Protein AF-A0A9E6JRE9-F1 (afdb_monomer)

Nearest PDB structures (foldseek):
  3kd4-assembly1_A  TM=6.027E-01  e=1.881E-15  Parabacteroides distasonis ATCC 8503
  8t7p-assembly1_A  TM=5.066E-01  e=2.408E-03  Plasmodium falciparum
  3t8v-assembly1_A  TM=5.141E-01  e=5.663E-03  Plasmodium falciparum FcB1/Columbia
  6oiu-assembly1_A  TM=4.158E-01  e=9.459E-03  Toxoplasma gondii ME49
  6oiu-assembly4_D  TM=2.793E-01  e=1.580E-02  Toxoplasma gondii ME49

Secondary structure (DSSP, 8-state):
----GGG---SEEEEEEEEEE-SSEEEEEEEEEE-SGGGGGGG-EEEE-TTEEEEEEEEE-TTS-EEEPPTTTTEEEEEEEETTEEEEEEEE--TT--TTEEEEEEEEEE---SSS---SSGGGTEEEEE---SSEEEEEEEEE-TT--EEEEEE--TTPPPPEEEEETTEEEEEEEEEPP-PPPTT--GGGG---EEEEEE--HHHHTTTTT-HHHHHHHIIIIIIHHHHHSS-B--HHHHHHHHHHHTT--SSHHHHHHHHHHHHHHHSEESSS--HHHHTT--GGGS-GGGGGGTTBHHHHHHHTEE-HHHHHHHHHHHHHHTT--PEEEEE--TTT----TTS--TTS--EEEEEEEETTTEEEEE-TT-TTPPTT---GGG-

Radius of gyration: 24.97 Å; Cα contacts (8 Å, |Δi|>4): 738; chains: 1; bounding box: 60×45×68 Å

Foldseek 3Di:
DDDDPVPPFPFKEWAEWEWEDDPWKIKIKTKMWGAAPNNLVVPKFFADAPQKAPKWKWKQDPVRDIDTDDPPPQKDWDWDADLNDTGIGIIGRHPPDDHGMMIMIIIIRTCDDDDDDAEDDFPNFKDKDFDAEQGWYAKYKYKYDAPNQKDKDKQQFPPRDAFDWDDDPRMIMTIGGGHHRDDDDPPDQVQVSRTIMMMIGRDPPQLVVCQPDHLVVSVVCCVPPPVCCVQVNPQADDDLLVVVLCVLLPPADPFLLSRLQSSLVSLCVQAPALQDHDPVVVVVDPNVVCPPVCVVCLRYLVVRSVVSYDYQSSLVSSSCVSCVSNVFHWDKDFFAQSSRYDDDSNGSHSSNGNAIWTWTQGVPPGTWTDRSNDPPDDISDDDPRGD

Sequence (387 aa):
MKEDPAQGVKGAVVLERRMMFTGMAVQHRVRVRVLSESGRAAVAYLGLTPESCELEGRTVQRDGSVVLYDKVGDFTSKTLSEGGDSYVQKGLIPPGVTPDCVVEVRWAELVGGGEGRQLPTSLGYSAEWTLGAPYKVLEDVVEFGSGYKWSATVLPGRGGPLPEVRNSGRTRTFVFRDLPAREEVPFSLAPLADRPVVMAWYQPELLAGQAHGNLDNYWQLAARNYWERHYKGWIKTGRAFRALAEELTAGLPADPAEAASLLLRRLDRRIRNVSFPTLAERSSLDILAIRADDYDARHDLENIVRRGAATAEEMGFLFIALLEKAGIHPRLALVQDRTRGLLRLSVPNVFQMDDVLVGVPMPGRGILWLEPGLRYAAPGLVHPDYQ

Mean predicted aligned error: 9.07 Å

Solvent-accessible surface area (backbone atoms only — not comparable to full-atom values): 21611 Å² total; per-residue (Å²): 131,92,80,62,87,87,71,61,90,71,26,32,37,32,56,35,39,37,40,37,37,46,81,52,30,40,36,40,39,40,30,34,36,21,62,28,77,79,10,55,68,79,62,50,41,79,71,40,53,69,55,53,36,79,65,45,42,37,22,34,41,77,89,65,52,71,40,71,60,50,78,67,80,41,43,46,76,45,78,46,74,59,98,88,48,74,48,54,37,25,27,37,56,68,61,82,78,47,62,50,19,35,42,37,40,34,34,29,34,51,52,53,80,72,91,86,54,55,55,78,35,66,95,37,45,26,36,70,46,74,54,67,40,76,34,35,25,46,29,42,35,44,33,40,31,67,80,48,78,52,47,72,52,74,45,41,36,78,91,44,67,73,57,52,77,46,78,55,94,61,28,45,34,39,39,36,60,67,39,63,52,43,80,85,62,87,91,57,49,64,55,74,65,47,50,31,28,44,39,38,25,61,59,58,72,93,47,51,81,29,60,73,89,36,58,69,60,31,52,54,46,42,48,61,66,50,49,43,40,67,76,71,40,82,63,42,77,40,70,56,34,50,53,49,41,56,63,58,50,58,88,55,58,90,51,62,65,61,23,52,55,51,39,51,57,48,46,62,73,67,33,44,44,70,69,60,56,51,79,74,48,57,82,71,52,63,68,78,76,68,43,82,80,60,62,81,45,72,43,29,47,27,57,40,53,72,69,38,45,32,44,31,68,45,33,37,53,53,48,56,54,43,34,49,73,65,73,41,75,68,45,80,44,76,36,29,50,32,79,78,33,71,74,52,81,90,49,84,54,81,60,59,41,78,44,64,36,45,22,40,67,35,90,99,72,54,63,44,39,35,48,63,41,44,84,84,58,54,80,60,50,72,56,79,52,67,112

Structure (mmCIF, N/CA/C/O backbone):
data_AF-A0A9E6JRE9-F1
#
_entry.id   AF-A0A9E6JRE9-F1
#
loop_
_atom_site.group_PDB
_atom_site.id
_atom_site.type_symbol
_atom_site.label_atom_id
_atom_site.label_alt_id
_atom_site.label_comp_id
_atom_site.label_asym_id
_atom_site.label_entity_id
_atom_site.label_seq_id
_atom_site.pdbx_PDB_ins_code
_atom_site.Cartn_x
_atom_site.Cartn_y
_atom_site.Cartn_z
_atom_site.occupancy
_atom_site.B_iso_or_equiv
_atom_site.auth_seq_id
_atom_site.auth_comp_id
_atom_site.auth_asym_id
_atom_site.auth_atom_id
_atom_site.pdbx_PDB_model_num
ATOM 1 N N . MET A 1 1 ? -5.044 -14.862 -23.997 1.00 36.41 1 MET A N 1
ATOM 2 C CA . MET A 1 1 ? -5.020 -15.748 -25.201 1.00 36.41 1 MET A CA 1
ATOM 3 C C . MET A 1 1 ? -3.933 -16.803 -24.967 1.00 36.41 1 MET A C 1
ATOM 5 O O . MET A 1 1 ? -2.826 -16.400 -24.658 1.00 36.41 1 MET A O 1
ATOM 9 N N . LYS A 1 2 ? -4.208 -18.122 -24.975 1.00 29.05 2 LYS A N 1
ATOM 10 C CA . LYS A 1 2 ? -3.160 -19.129 -24.671 1.00 29.05 2 LYS A CA 1
ATOM 11 C C . LYS A 1 2 ? -2.122 -19.152 -25.799 1.00 29.05 2 LYS A C 1
ATOM 13 O O . LYS A 1 2 ? -2.476 -19.496 -26.923 1.00 29.05 2 LYS A O 1
ATOM 18 N N . GLU A 1 3 ? -0.879 -18.785 -25.502 1.00 39.50 3 GLU A N 1
ATOM 19 C CA . GLU A 1 3 ? 0.227 -18.929 -26.449 1.00 39.50 3 GLU A CA 1
ATOM 20 C C . GLU A 1 3 ? 0.534 -20.414 -26.683 1.00 39.50 3 GLU A C 1
ATOM 22 O O . GLU A 1 3 ? 0.655 -21.198 -25.740 1.00 39.50 3 GLU A O 1
ATOM 27 N N . ASP A 1 4 ? 0.629 -20.790 -27.957 1.00 40.16 4 ASP A N 1
ATOM 28 C CA . ASP A 1 4 ? 1.118 -22.090 -28.401 1.00 40.16 4 ASP A CA 1
ATOM 29 C C . ASP A 1 4 ? 2.651 -22.128 -28.232 1.00 40.16 4 ASP A C 1
ATOM 31 O O . ASP A 1 4 ? 3.353 -21.363 -28.905 1.00 40.16 4 ASP A O 1
ATOM 35 N N . PRO A 1 5 ? 3.201 -22.997 -27.362 1.00 43.09 5 PRO A N 1
ATOM 36 C CA . PRO A 1 5 ? 4.640 -23.085 -27.120 1.00 43.09 5 PRO A CA 1
ATOM 37 C C . PRO A 1 5 ? 5.456 -23.484 -28.363 1.00 43.09 5 PRO A C 1
ATOM 39 O O . PRO A 1 5 ? 6.677 -23.327 -28.353 1.00 43.09 5 PRO A O 1
ATOM 42 N N . ALA A 1 6 ? 4.820 -23.950 -29.446 1.00 41.19 6 ALA A N 1
ATOM 43 C CA . ALA A 1 6 ? 5.487 -24.264 -30.709 1.00 41.19 6 ALA A CA 1
ATOM 44 C C . ALA A 1 6 ? 5.810 -23.032 -31.584 1.00 41.19 6 ALA A C 1
ATOM 46 O O . ALA A 1 6 ? 6.571 -23.158 -32.542 1.00 41.19 6 ALA A O 1
ATOM 47 N N . GLN A 1 7 ? 5.265 -21.842 -31.290 1.00 45.94 7 GLN A N 1
ATOM 48 C CA . GLN A 1 7 ? 5.347 -20.683 -32.199 1.00 45.94 7 GLN A CA 1
ATOM 49 C C . GLN A 1 7 ? 6.481 -19.678 -31.919 1.00 45.94 7 GLN A C 1
ATOM 51 O O . GLN A 1 7 ? 6.606 -18.697 -32.655 1.00 45.94 7 GLN A O 1
ATOM 56 N N . GLY A 1 8 ? 7.340 -19.919 -30.923 1.00 53.19 8 GLY A N 1
ATOM 57 C CA . GLY A 1 8 ? 8.388 -18.967 -30.527 1.00 53.19 8 GLY A CA 1
ATOM 58 C C . GLY A 1 8 ? 7.823 -17.688 -29.888 1.00 53.19 8 GLY A C 1
ATOM 59 O O . GLY A 1 8 ? 6.621 -17.436 -29.922 1.00 53.19 8 GLY A O 1
ATOM 60 N N . VAL A 1 9 ? 8.682 -16.879 -29.256 1.00 59.56 9 VAL A N 1
ATOM 61 C CA . VAL A 1 9 ? 8.242 -15.651 -28.568 1.00 59.56 9 VAL A CA 1
ATOM 62 C C . VAL A 1 9 ? 7.702 -14.652 -29.595 1.00 59.56 9 VAL A C 1
ATOM 64 O O . VAL A 1 9 ? 8.454 -14.156 -30.435 1.00 59.56 9 VAL A O 1
ATOM 67 N N . LYS A 1 10 ? 6.401 -14.354 -29.541 1.00 66.19 10 LYS A N 1
ATOM 68 C CA . LYS A 1 10 ? 5.758 -13.352 -30.400 1.00 66.19 10 LYS A CA 1
ATOM 69 C C . LYS A 1 10 ? 5.830 -11.974 -29.742 1.00 66.19 10 LYS A C 1
ATOM 71 O O . LYS A 1 10 ? 5.732 -11.841 -28.529 1.00 66.19 10 LYS A O 1
ATOM 76 N N . GLY A 1 11 ? 6.011 -10.925 -30.542 1.00 88.94 11 GLY A N 1
ATOM 77 C CA . GLY A 1 11 ? 6.078 -9.555 -30.033 1.00 88.94 11 GLY A CA 1
ATOM 78 C C . GLY A 1 11 ? 7.497 -9.131 -29.662 1.00 88.94 11 GLY A C 1
ATOM 79 O O . GLY A 1 11 ? 8.227 -8.647 -30.529 1.00 88.94 11 GLY A O 1
ATOM 80 N N . ALA A 1 12 ? 7.874 -9.277 -28.391 1.00 94.12 12 ALA A N 1
ATOM 81 C CA . ALA A 1 12 ? 9.124 -8.764 -27.829 1.00 94.12 12 ALA A CA 1
ATOM 82 C C . ALA A 1 12 ? 9.672 -9.651 -26.696 1.00 94.12 12 ALA A C 1
ATOM 84 O O . ALA A 1 12 ? 8.959 -10.480 -26.132 1.00 94.12 12 ALA A O 1
ATOM 85 N N . VAL A 1 13 ? 10.942 -9.449 -26.345 1.00 95.06 13 VAL A N 1
ATOM 86 C CA . VAL A 1 13 ? 11.605 -10.062 -25.182 1.00 95.06 13 VAL A CA 1
ATOM 87 C C . VAL A 1 13 ? 12.290 -8.965 -24.379 1.00 95.06 13 VAL A C 1
ATOM 89 O O . VAL A 1 13 ? 13.087 -8.203 -24.929 1.00 95.06 13 VAL A O 1
ATOM 92 N N . VAL A 1 14 ? 12.036 -8.906 -23.074 1.00 94.69 14 VAL A N 1
ATOM 93 C CA . VAL A 1 14 ? 12.807 -8.053 -22.165 1.00 94.69 14 VAL A CA 1
ATOM 94 C C . VAL A 1 14 ? 14.127 -8.765 -21.882 1.00 94.69 14 VAL A C 1
ATOM 96 O O . VAL A 1 14 ? 14.162 -9.821 -21.254 1.00 94.69 14 VAL A O 1
ATOM 99 N N . LEU A 1 15 ? 15.221 -8.216 -22.400 1.00 96.50 15 LEU A N 1
ATOM 100 C CA . LEU A 1 15 ? 16.562 -8.771 -22.222 1.00 96.50 15 LEU A CA 1
ATOM 101 C C . LEU A 1 15 ? 17.069 -8.522 -20.801 1.00 96.50 15 LEU A C 1
ATOM 103 O O . LEU A 1 15 ? 17.653 -9.409 -20.191 1.00 96.50 15 LEU A O 1
ATOM 107 N N . GLU A 1 16 ? 16.843 -7.312 -20.295 1.00 96.12 16 GLU A N 1
ATOM 108 C CA . GLU A 1 16 ? 17.234 -6.887 -18.954 1.00 96.12 16 GLU A CA 1
ATOM 109 C C . GLU A 1 16 ? 16.224 -5.851 -18.461 1.00 96.12 16 GLU A C 1
ATOM 111 O O . GLU A 1 16 ? 15.921 -4.885 -19.167 1.00 96.12 16 GLU A O 1
ATOM 116 N N . ARG A 1 17 ? 15.742 -6.019 -17.236 1.00 93.69 17 ARG A N 1
ATOM 117 C CA . ARG A 1 17 ? 15.154 -4.944 -16.440 1.00 93.69 17 ARG A CA 1
ATOM 118 C C . ARG A 1 17 ? 15.957 -4.840 -15.155 1.00 93.69 17 ARG A C 1
ATOM 120 O O . ARG A 1 17 ? 16.160 -5.836 -14.478 1.00 93.69 17 ARG A O 1
ATOM 127 N N . ARG A 1 18 ? 16.440 -3.647 -14.827 1.00 93.69 18 ARG A N 1
ATOM 128 C CA . ARG A 1 18 ? 17.239 -3.392 -13.630 1.00 93.69 18 ARG A CA 1
ATOM 129 C C . ARG A 1 18 ? 16.682 -2.204 -12.872 1.00 93.69 18 ARG A C 1
ATOM 131 O O . ARG A 1 18 ? 16.458 -1.151 -13.464 1.00 93.69 18 ARG A O 1
ATOM 138 N N . MET A 1 19 ? 16.504 -2.386 -11.572 1.00 91.19 19 MET A N 1
ATOM 139 C CA . MET A 1 19 ? 16.123 -1.350 -10.619 1.00 91.19 19 MET A CA 1
ATOM 140 C C . MET A 1 19 ? 17.179 -1.283 -9.522 1.00 91.19 19 MET A C 1
ATOM 142 O O . MET A 1 19 ? 17.472 -2.294 -8.886 1.00 91.19 19 MET A O 1
ATOM 146 N N . MET A 1 20 ? 17.751 -0.104 -9.301 1.00 88.94 20 MET A N 1
ATOM 147 C CA . MET A 1 20 ? 18.725 0.141 -8.244 1.00 88.94 20 MET A CA 1
ATOM 148 C C . MET A 1 20 ? 18.191 1.196 -7.279 1.00 88.94 20 MET A C 1
ATOM 150 O O . MET A 1 20 ? 18.085 2.376 -7.608 1.00 88.94 20 MET A O 1
ATOM 154 N N . PHE A 1 21 ? 17.887 0.756 -6.066 1.00 84.75 21 PHE A N 1
ATOM 155 C CA . PHE A 1 21 ? 17.460 1.587 -4.955 1.00 84.75 21 PHE A CA 1
ATOM 156 C C . PHE A 1 21 ? 18.676 2.235 -4.309 1.00 84.75 21 PHE A C 1
ATOM 158 O O . PHE A 1 21 ? 19.562 1.562 -3.771 1.00 84.75 21 PHE A O 1
ATOM 165 N N . THR A 1 22 ? 18.709 3.559 -4.350 1.00 79.44 22 THR A N 1
ATOM 166 C CA . THR A 1 22 ? 19.693 4.380 -3.646 1.00 79.44 22 THR A CA 1
ATOM 167 C C . THR A 1 22 ? 19.008 5.148 -2.517 1.00 79.44 22 THR A C 1
ATOM 169 O O . THR A 1 22 ? 17.791 5.097 -2.359 1.00 79.44 22 THR A O 1
ATOM 172 N N . GLY A 1 23 ? 19.778 5.884 -1.715 1.00 72.06 23 GLY A N 1
ATOM 173 C CA . GLY A 1 23 ? 19.201 6.727 -0.664 1.00 72.06 23 GLY A CA 1
ATOM 174 C C . GLY A 1 23 ? 18.347 7.896 -1.175 1.00 72.06 23 GLY A C 1
ATOM 175 O O . GLY A 1 23 ? 17.606 8.460 -0.381 1.00 72.06 23 GLY A O 1
ATOM 176 N N . MET A 1 24 ? 18.451 8.275 -2.456 1.00 75.69 24 MET A N 1
ATOM 177 C CA . MET A 1 24 ? 17.801 9.481 -3.002 1.00 75.69 24 MET A CA 1
ATOM 178 C C . MET A 1 24 ? 16.990 9.233 -4.278 1.00 75.69 24 MET A C 1
ATOM 180 O O . MET A 1 24 ? 16.244 10.104 -4.710 1.00 75.69 24 MET A O 1
ATOM 184 N N . ALA A 1 25 ? 17.162 8.080 -4.918 1.00 81.25 25 ALA A N 1
ATOM 185 C CA . ALA A 1 25 ? 16.541 7.775 -6.198 1.00 81.25 25 ALA A CA 1
ATOM 186 C C . ALA A 1 25 ? 16.419 6.268 -6.422 1.00 81.25 25 ALA A C 1
ATOM 188 O O . ALA A 1 25 ? 17.226 5.485 -5.904 1.00 81.25 25 ALA A O 1
ATOM 189 N N . VAL A 1 26 ? 15.466 5.881 -7.259 1.00 84.62 26 VAL A N 1
ATOM 190 C CA . VAL A 1 26 ? 15.420 4.566 -7.895 1.00 84.62 26 VAL A CA 1
ATOM 191 C C . VAL A 1 26 ? 15.927 4.731 -9.320 1.00 84.62 26 VAL A C 1
ATOM 193 O O . VAL A 1 26 ? 15.368 5.491 -10.102 1.00 84.62 26 VAL A O 1
ATOM 196 N N . GLN A 1 27 ? 17.027 4.066 -9.657 1.00 90.38 27 GLN A N 1
ATOM 197 C CA . GLN A 1 27 ? 17.572 4.084 -11.011 1.00 90.38 27 GLN A CA 1
ATOM 198 C C . GLN A 1 27 ? 17.037 2.893 -11.792 1.00 90.38 27 GLN A C 1
ATOM 200 O O . GLN A 1 27 ? 17.146 1.749 -11.348 1.00 90.38 27 GLN A O 1
ATOM 205 N N . HIS A 1 28 ? 16.504 3.160 -12.973 1.00 91.81 28 HIS A N 1
ATOM 206 C CA . HIS A 1 28 ? 15.918 2.170 -13.857 1.00 91.81 28 HIS A CA 1
ATOM 207 C C . HIS A 1 28 ? 16.763 2.022 -15.117 1.00 91.81 28 HIS A C 1
ATOM 209 O O . HIS A 1 28 ? 17.219 3.002 -15.712 1.00 91.81 28 HIS A O 1
ATOM 215 N N . ARG A 1 29 ? 16.938 0.779 -15.561 1.00 95.56 29 ARG A N 1
ATOM 216 C CA . ARG A 1 29 ? 17.477 0.442 -16.879 1.00 95.56 29 ARG A CA 1
ATOM 217 C C . ARG A 1 29 ? 16.654 -0.684 -17.475 1.00 95.56 29 ARG A C 1
ATOM 219 O O . ARG A 1 29 ? 16.465 -1.716 -16.835 1.00 95.56 29 ARG A O 1
ATOM 226 N N . VAL A 1 30 ? 16.201 -0.510 -18.709 1.00 95.44 30 VAL A N 1
ATOM 227 C CA . VAL A 1 30 ? 15.439 -1.528 -19.431 1.00 95.44 30 VAL A CA 1
ATOM 228 C C . VAL A 1 30 ? 16.037 -1.733 -20.815 1.00 95.44 30 VAL A C 1
ATOM 230 O O . VAL A 1 30 ? 16.390 -0.775 -21.503 1.00 95.44 30 VAL A O 1
ATOM 233 N N . ARG A 1 31 ? 16.168 -2.997 -21.216 1.00 97.56 31 ARG A N 1
ATOM 234 C CA . ARG A 1 31 ? 16.620 -3.423 -22.540 1.00 97.56 31 ARG A CA 1
ATOM 235 C C . ARG A 1 31 ? 15.604 -4.397 -23.109 1.00 97.56 31 ARG A C 1
ATOM 237 O O . ARG A 1 31 ? 15.364 -5.450 -22.519 1.00 97.56 31 ARG A O 1
ATOM 244 N N . VAL A 1 32 ? 15.028 -4.076 -24.258 1.00 97.12 32 VAL A N 1
ATOM 245 C CA . VAL A 1 32 ? 13.979 -4.880 -24.897 1.00 97.12 32 VAL A CA 1
ATOM 246 C C . VAL A 1 32 ? 14.363 -5.157 -26.338 1.00 97.12 32 VAL A C 1
ATOM 248 O O . VAL A 1 32 ? 14.691 -4.235 -27.081 1.00 97.12 32 VAL A O 1
ATOM 251 N N . ARG A 1 33 ? 14.294 -6.421 -26.754 1.00 97.19 33 ARG A N 1
ATOM 252 C CA . ARG A 1 33 ? 14.355 -6.795 -28.166 1.00 97.19 33 ARG A CA 1
ATOM 253 C C . ARG A 1 33 ? 12.943 -6.839 -28.728 1.00 97.19 33 ARG A C 1
ATOM 255 O O . ARG A 1 33 ? 12.130 -7.653 -28.289 1.00 97.19 33 ARG A O 1
ATOM 262 N N . VAL A 1 34 ? 12.666 -5.992 -29.708 1.00 96.62 34 VAL A N 1
ATOM 263 C CA . VAL A 1 34 ? 11.405 -5.994 -30.452 1.00 96.62 34 VAL A CA 1
ATOM 264 C C . VAL A 1 34 ? 11.560 -6.990 -31.591 1.00 96.62 34 VAL A C 1
ATOM 266 O O . VAL A 1 34 ? 12.427 -6.820 -32.433 1.00 96.62 34 VAL A O 1
ATOM 269 N N . LEU A 1 35 ? 10.766 -8.058 -31.620 1.00 94.88 35 LEU A N 1
ATOM 270 C CA . LEU A 1 35 ? 10.889 -9.127 -32.624 1.00 94.88 35 LEU A CA 1
ATOM 271 C C . LEU A 1 35 ? 9.951 -8.918 -33.818 1.00 94.88 35 LEU A C 1
ATOM 273 O O . LEU A 1 35 ? 10.156 -9.487 -34.885 1.00 94.88 35 LEU A O 1
ATOM 277 N N . SER A 1 36 ? 8.894 -8.127 -33.636 1.00 93.38 36 SER A N 1
ATOM 278 C CA . SER A 1 36 ? 7.830 -7.940 -34.623 1.00 93.38 36 SER A CA 1
ATOM 279 C C . SER A 1 36 ? 7.074 -6.636 -34.384 1.00 93.38 36 SER A C 1
ATOM 281 O O . SER A 1 36 ? 7.247 -5.991 -33.351 1.00 93.38 36 SER A O 1
ATOM 283 N N . GLU A 1 37 ? 6.190 -6.280 -35.315 1.00 90.44 37 GLU A N 1
ATOM 284 C CA . GLU A 1 37 ? 5.370 -5.069 -35.226 1.00 90.44 37 GLU A CA 1
ATOM 285 C C . GLU A 1 37 ? 4.474 -5.046 -33.976 1.00 90.44 37 GLU A C 1
ATOM 287 O O . GLU A 1 37 ? 4.370 -4.022 -33.305 1.00 90.44 37 GLU A O 1
ATOM 292 N N . SER A 1 38 ? 3.904 -6.190 -33.581 1.00 88.56 38 SER A N 1
ATOM 293 C CA . SER A 1 38 ? 3.117 -6.289 -32.343 1.00 88.56 38 SER A CA 1
ATOM 294 C C . SER A 1 38 ? 3.957 -6.070 -31.080 1.00 88.56 38 SER A C 1
ATOM 296 O O . SER A 1 38 ? 3.418 -5.713 -30.037 1.00 88.56 38 SER A O 1
ATOM 298 N N . GLY A 1 39 ? 5.280 -6.231 -31.168 1.00 89.94 39 GLY A N 1
ATOM 299 C CA . GLY A 1 39 ? 6.214 -5.988 -30.072 1.00 89.94 39 GLY A CA 1
ATOM 300 C C . GLY A 1 39 ? 6.529 -4.518 -29.823 1.00 89.94 39 GLY A C 1
ATOM 301 O O . GLY A 1 39 ? 7.116 -4.209 -28.790 1.00 89.94 39 GLY A O 1
ATOM 302 N N . ARG A 1 40 ? 6.146 -3.597 -30.719 1.00 91.50 40 ARG A N 1
ATOM 303 C CA . ARG A 1 40 ? 6.421 -2.160 -30.535 1.00 91.50 40 ARG A CA 1
ATOM 304 C C . ARG A 1 40 ? 5.784 -1.594 -29.269 1.00 91.50 40 ARG A C 1
ATOM 306 O O . ARG A 1 40 ? 6.353 -0.712 -28.636 1.00 91.50 40 ARG A O 1
ATOM 313 N N . ALA A 1 41 ? 4.640 -2.136 -28.857 1.00 89.06 41 ALA A N 1
ATOM 314 C CA . ALA A 1 41 ? 3.982 -1.732 -27.619 1.00 89.06 41 ALA A CA 1
ATOM 315 C C . ALA A 1 41 ? 4.820 -2.046 -26.363 1.00 89.06 41 ALA A C 1
ATOM 317 O O . ALA A 1 41 ? 4.641 -1.395 -25.341 1.00 89.06 41 ALA A O 1
ATOM 318 N N . ALA A 1 42 ? 5.759 -3.000 -26.430 1.00 89.69 42 ALA A N 1
ATOM 319 C CA . ALA A 1 42 ? 6.613 -3.382 -25.302 1.00 89.69 42 ALA A CA 1
ATOM 320 C C . ALA A 1 42 ? 7.598 -2.290 -24.862 1.00 89.69 42 ALA A C 1
ATOM 322 O O . ALA A 1 42 ? 8.165 -2.384 -23.776 1.00 89.69 42 ALA A O 1
ATOM 323 N N . VAL A 1 43 ? 7.845 -1.302 -25.725 1.00 91.38 43 VAL A N 1
ATOM 324 C CA . VAL A 1 43 ? 8.865 -0.265 -25.527 1.00 91.38 43 VAL A CA 1
ATOM 325 C C . VAL A 1 43 ? 8.271 1.136 -25.397 1.00 91.38 43 VAL A C 1
ATOM 327 O O . VAL A 1 43 ? 9.014 2.094 -25.226 1.00 91.38 43 VAL A O 1
ATOM 330 N N . ALA A 1 44 ? 6.945 1.269 -25.460 1.00 89.31 44 ALA A N 1
ATOM 331 C CA . ALA A 1 44 ? 6.263 2.527 -25.191 1.00 89.31 44 ALA A CA 1
ATOM 332 C C . ALA A 1 44 ? 6.053 2.693 -23.678 1.00 89.31 44 ALA A C 1
ATOM 334 O O . ALA A 1 44 ? 5.402 1.866 -23.040 1.00 89.31 44 ALA A O 1
ATOM 335 N N . TYR A 1 45 ? 6.567 3.779 -23.107 1.00 86.06 45 TYR A N 1
ATOM 336 C CA . TYR A 1 45 ? 6.431 4.093 -21.685 1.00 86.06 45 TYR A CA 1
ATOM 337 C C . TYR A 1 45 ? 5.501 5.289 -21.539 1.00 86.06 45 TYR A C 1
ATOM 339 O O . TYR A 1 45 ? 5.937 6.421 -21.674 1.00 86.06 45 TYR A O 1
ATOM 347 N N . LEU A 1 46 ? 4.212 5.064 -21.291 1.00 77.81 46 LEU A N 1
ATOM 348 C CA . LEU A 1 46 ? 3.208 6.142 -21.259 1.00 77.81 46 LEU A CA 1
ATOM 349 C C . LEU A 1 46 ? 2.867 6.641 -19.844 1.00 77.81 46 LEU A C 1
ATOM 351 O O . LEU A 1 46 ? 1.914 7.391 -19.681 1.00 77.81 46 LEU A O 1
ATOM 355 N N . GL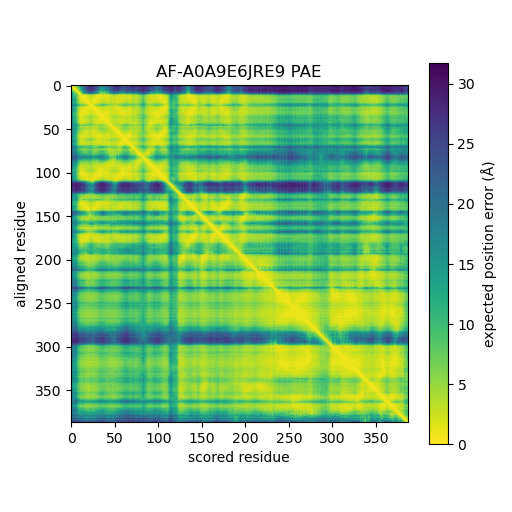Y A 1 47 ? 3.623 6.227 -18.825 1.00 74.75 47 GLY A N 1
ATOM 356 C CA . GLY A 1 47 ? 3.305 6.492 -17.418 1.00 74.75 47 GLY A CA 1
ATOM 357 C C . GLY A 1 47 ? 4.525 6.733 -16.539 1.00 74.75 47 GLY A C 1
ATOM 358 O O . GLY A 1 47 ? 4.555 6.257 -15.410 1.00 74.75 47 GLY A O 1
ATOM 359 N N . LEU A 1 48 ? 5.535 7.435 -17.054 1.00 81.81 48 LEU A N 1
ATOM 360 C CA . LEU A 1 48 ? 6.661 7.872 -16.232 1.00 81.81 48 LEU A CA 1
ATOM 361 C C . LEU A 1 48 ? 6.181 8.916 -15.215 1.00 81.81 48 LEU A C 1
ATOM 363 O O . LEU A 1 48 ? 5.351 9.782 -15.525 1.00 81.81 48 LEU A O 1
ATOM 367 N N . THR A 1 49 ? 6.714 8.828 -14.001 1.00 75.81 49 THR A N 1
ATOM 368 C CA . THR A 1 49 ? 6.362 9.725 -12.898 1.00 75.81 49 THR A CA 1
ATOM 369 C C . THR A 1 49 ? 6.824 11.162 -13.182 1.00 75.81 49 THR A C 1
ATOM 371 O O . THR A 1 49 ? 7.809 11.363 -13.905 1.00 75.81 49 THR A O 1
ATOM 374 N N . PRO A 1 50 ? 6.170 12.192 -12.614 1.00 75.00 50 PRO A N 1
ATOM 375 C CA . PRO A 1 50 ? 6.665 13.569 -12.685 1.00 75.00 50 PRO A CA 1
ATOM 376 C C . PRO A 1 50 ? 8.129 13.702 -12.228 1.00 75.00 50 PRO A C 1
ATOM 378 O O . PRO A 1 50 ? 8.893 14.488 -12.799 1.00 75.00 50 PRO A O 1
ATOM 381 N N . GLU A 1 51 ? 8.536 12.889 -11.252 1.00 78.81 51 GLU A N 1
ATOM 382 C CA . GLU A 1 51 ? 9.868 12.834 -10.643 1.00 78.81 51 GLU A CA 1
ATOM 383 C C . GLU A 1 51 ? 10.912 12.114 -11.513 1.00 78.81 51 GLU A C 1
ATOM 385 O O . GLU A 1 51 ? 12.100 12.140 -11.189 1.00 78.81 51 GLU A O 1
ATOM 390 N N . SER A 1 52 ? 10.496 11.507 -12.631 1.00 83.94 52 SER A N 1
ATOM 391 C CA . SER A 1 52 ? 11.404 10.865 -13.582 1.00 83.94 52 SER A CA 1
ATOM 392 C C . SER A 1 52 ? 12.362 11.889 -14.204 1.00 83.94 52 SER A C 1
ATOM 394 O O . SER A 1 52 ? 11.944 12.856 -14.853 1.00 83.94 52 SER A O 1
ATOM 396 N N . CYS A 1 53 ? 13.659 11.672 -14.024 1.00 86.44 53 CYS A N 1
ATOM 397 C CA . CYS A 1 53 ? 14.762 12.489 -14.511 1.00 86.44 53 CYS A CA 1
ATOM 398 C C . CYS A 1 53 ? 15.862 11.603 -15.125 1.00 86.44 53 CYS A C 1
ATOM 400 O O . CYS A 1 53 ? 15.695 10.391 -15.256 1.00 86.44 53 CYS A O 1
ATOM 402 N N . GLU A 1 54 ? 16.962 12.219 -15.574 1.00 89.19 54 GLU A N 1
ATOM 403 C CA . GLU A 1 54 ? 18.093 11.511 -16.209 1.00 89.19 54 GLU A CA 1
ATOM 404 C C . GLU A 1 54 ? 17.665 10.580 -17.363 1.00 89.19 54 GLU A C 1
ATOM 406 O O . GLU A 1 54 ? 18.255 9.528 -17.601 1.00 89.19 54 GLU A O 1
ATOM 411 N N . LEU A 1 55 ? 16.611 10.988 -18.074 1.00 89.69 55 LEU A N 1
ATOM 412 C CA . LEU A 1 55 ? 16.002 10.242 -19.165 1.00 89.69 55 LEU A CA 1
ATOM 413 C C . LEU A 1 55 ? 16.966 10.145 -20.344 1.00 89.69 55 LEU A C 1
ATOM 415 O O . LEU A 1 55 ? 17.366 11.155 -20.933 1.00 89.69 55 LEU A O 1
ATOM 419 N N . GLU A 1 56 ? 17.332 8.918 -20.690 1.00 93.69 56 GLU A N 1
ATOM 420 C CA . GLU A 1 56 ? 18.202 8.622 -21.817 1.00 93.69 56 GLU A CA 1
ATOM 421 C C . GLU A 1 56 ? 17.818 7.302 -22.463 1.00 93.69 56 GLU A C 1
ATOM 423 O O . GLU A 1 56 ? 17.387 6.357 -21.801 1.00 93.69 56 GLU A O 1
ATOM 428 N N . GLY A 1 57 ? 18.037 7.202 -23.766 1.00 95.25 57 GLY A N 1
ATOM 429 C CA . GLY A 1 57 ? 17.864 5.937 -24.443 1.00 95.25 57 GLY A CA 1
ATOM 430 C C . GLY A 1 57 ? 18.340 5.955 -25.878 1.00 95.25 57 GLY A C 1
ATOM 431 O O . GLY A 1 57 ? 18.813 6.968 -26.405 1.00 95.25 57 GLY A O 1
ATOM 432 N N . ARG A 1 58 ? 18.274 4.774 -26.478 1.00 97.06 58 ARG A N 1
ATOM 433 C CA . ARG A 1 58 ? 18.656 4.536 -27.862 1.00 97.06 58 ARG A CA 1
ATOM 434 C C . ARG A 1 58 ? 17.945 3.319 -28.425 1.00 97.06 58 ARG A C 1
ATOM 436 O O . ARG A 1 58 ? 17.663 2.360 -27.706 1.00 97.06 58 ARG A O 1
ATOM 443 N N . THR A 1 59 ? 17.760 3.328 -29.735 1.00 98.19 59 THR A N 1
ATOM 444 C CA . THR A 1 59 ? 17.324 2.164 -30.502 1.00 98.19 59 THR A CA 1
ATOM 445 C C . THR A 1 59 ? 18.484 1.682 -31.362 1.00 98.19 59 THR A C 1
ATOM 447 O O . THR A 1 59 ? 19.021 2.438 -32.168 1.00 98.19 59 THR A O 1
ATOM 450 N N . VAL A 1 60 ? 18.887 0.430 -31.177 1.00 98.12 60 VAL A N 1
ATOM 451 C CA . VAL A 1 60 ? 19.912 -0.253 -31.970 1.00 98.12 60 VAL A CA 1
ATOM 452 C C . VAL A 1 60 ? 19.208 -1.104 -33.019 1.00 98.12 60 VAL A C 1
ATOM 454 O O . VAL A 1 60 ? 18.456 -2.019 -32.680 1.00 98.12 60 VAL A O 1
ATOM 457 N N . GLN A 1 61 ? 19.424 -0.787 -34.289 1.00 97.75 61 GLN A N 1
ATOM 458 C CA . GLN A 1 61 ? 18.866 -1.529 -35.415 1.00 97.75 61 GLN A CA 1
ATOM 459 C C . GLN A 1 61 ? 19.563 -2.880 -35.589 1.00 97.75 61 GLN A C 1
ATOM 461 O O . GLN A 1 61 ? 20.645 -3.130 -35.052 1.00 97.75 61 GLN A O 1
ATOM 466 N N . ARG A 1 62 ? 18.967 -3.744 -36.412 1.00 94.38 62 ARG A N 1
ATOM 467 C CA . ARG A 1 62 ? 19.536 -5.051 -36.764 1.00 94.38 62 ARG A CA 1
ATOM 468 C C . ARG A 1 62 ? 20.934 -4.960 -37.391 1.00 94.38 62 ARG A C 1
ATOM 470 O O . ARG A 1 62 ? 21.746 -5.857 -37.185 1.00 94.38 62 ARG A O 1
ATOM 477 N N . ASP A 1 63 ? 21.208 -3.901 -38.151 1.00 94.69 63 ASP A N 1
ATOM 478 C CA . ASP A 1 63 ? 22.511 -3.647 -38.782 1.00 94.69 63 ASP A CA 1
ATOM 479 C C . ASP A 1 63 ? 23.546 -3.022 -37.824 1.00 94.69 63 ASP A C 1
ATOM 481 O O . ASP A 1 63 ? 24.688 -2.784 -38.214 1.00 94.69 63 ASP A O 1
ATOM 485 N N . GLY A 1 64 ? 23.162 -2.774 -36.568 1.00 95.19 64 GLY A N 1
ATOM 486 C CA . GLY A 1 64 ? 23.998 -2.145 -35.550 1.00 95.19 64 GLY A CA 1
ATOM 487 C C . GLY A 1 64 ? 23.974 -0.616 -35.562 1.00 95.19 64 GLY A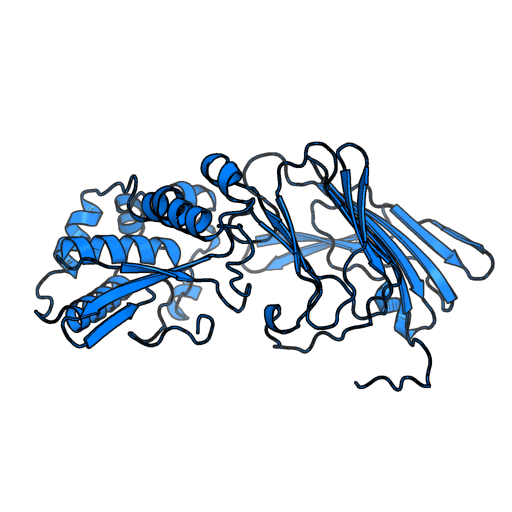 C 1
ATOM 488 O O . GLY A 1 64 ? 24.583 -0.008 -34.679 1.00 95.19 64 GLY A O 1
ATOM 489 N N . SER A 1 65 ? 23.270 0.023 -36.503 1.00 97.38 65 SER A N 1
ATOM 490 C CA . SER A 1 65 ? 23.075 1.475 -36.478 1.00 97.38 65 SER A CA 1
ATOM 491 C C . SER A 1 65 ? 22.266 1.901 -35.249 1.00 97.38 65 SER A C 1
ATOM 493 O O . SER A 1 65 ? 21.435 1.153 -34.727 1.00 97.38 65 SER A O 1
ATOM 495 N N . VAL A 1 66 ? 22.539 3.105 -34.742 1.00 97.88 66 VAL A N 1
ATOM 496 C CA . VAL A 1 66 ? 21.982 3.594 -33.475 1.00 97.88 66 VAL A CA 1
ATOM 497 C C . VAL A 1 66 ? 21.197 4.877 -33.707 1.00 97.88 66 VAL A C 1
ATOM 499 O O . VAL A 1 66 ? 21.732 5.851 -34.230 1.00 97.88 66 VAL A O 1
ATOM 502 N N . VAL A 1 67 ? 19.948 4.889 -33.250 1.00 97.00 67 VAL A N 1
ATOM 503 C CA . VAL A 1 67 ? 19.103 6.083 -33.153 1.00 97.00 67 VAL A CA 1
ATOM 504 C C . VAL A 1 67 ? 19.100 6.526 -31.693 1.00 97.00 67 VAL A C 1
ATOM 506 O O . VAL A 1 67 ? 18.548 5.833 -30.839 1.00 97.00 67 VAL A O 1
ATOM 509 N N . LEU A 1 68 ? 19.768 7.640 -31.393 1.00 96.44 68 LEU A N 1
ATOM 510 C CA . LEU A 1 68 ? 19.766 8.245 -30.057 1.00 96.44 68 LEU A CA 1
ATOM 511 C C . LEU A 1 68 ? 18.469 9.019 -29.830 1.00 96.44 68 LEU A C 1
ATOM 513 O O . LEU A 1 68 ? 17.939 9.599 -30.775 1.00 96.44 68 LEU A O 1
ATOM 517 N N . TYR A 1 69 ? 17.983 9.033 -28.590 1.00 94.44 69 TYR A N 1
ATOM 518 C CA . TYR A 1 69 ? 16.761 9.765 -28.255 1.00 94.44 69 TYR A CA 1
ATOM 519 C C . TYR A 1 69 ? 17.071 11.238 -28.030 1.00 94.44 69 TYR A C 1
ATOM 521 O O . TYR A 1 69 ? 18.049 11.587 -27.360 1.00 94.44 69 TYR A O 1
ATOM 529 N N . ASP A 1 70 ? 16.211 12.096 -28.555 1.00 88.50 70 ASP A N 1
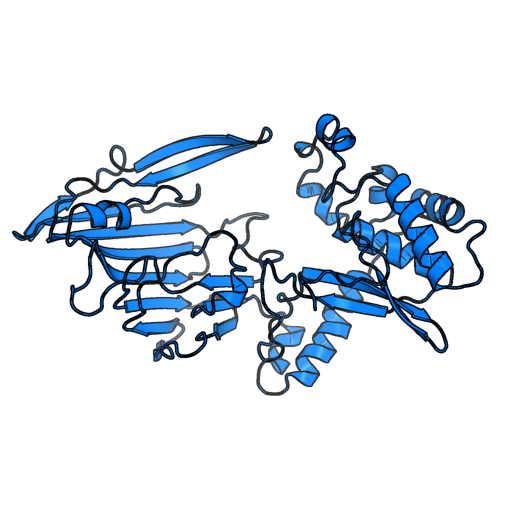ATOM 530 C CA . ASP A 1 70 ? 16.181 13.505 -28.220 1.00 88.50 70 ASP A CA 1
ATOM 531 C C . ASP A 1 70 ? 15.498 13.690 -26.860 1.00 88.50 70 ASP A C 1
ATOM 533 O O . ASP A 1 70 ? 14.328 13.349 -26.669 1.00 88.50 70 ASP A O 1
ATOM 537 N N . LYS A 1 71 ? 16.234 14.276 -25.908 1.00 76.69 71 LYS A N 1
ATOM 538 C CA . LYS A 1 71 ? 15.755 14.564 -24.548 1.00 76.69 71 LYS A CA 1
ATOM 539 C C . LYS A 1 71 ? 14.530 15.486 -24.530 1.00 76.69 71 LYS A C 1
ATOM 541 O O . LYS A 1 71 ? 13.833 15.511 -23.518 1.00 76.69 71 LYS A O 1
ATOM 546 N N . VAL A 1 72 ? 14.282 16.239 -25.605 1.00 73.50 72 VAL A N 1
ATOM 547 C CA . VAL A 1 72 ? 13.145 17.163 -25.721 1.00 73.50 72 VAL A CA 1
ATOM 548 C C . VAL A 1 72 ? 12.036 16.593 -26.606 1.00 73.50 72 VAL A C 1
ATOM 550 O O . VAL A 1 72 ? 10.877 16.616 -26.202 1.00 73.50 72 VAL A O 1
ATOM 553 N N . GLY A 1 73 ? 12.368 16.096 -27.801 1.00 75.94 73 GLY A N 1
ATOM 554 C CA . GLY A 1 73 ? 11.380 15.669 -28.796 1.00 75.94 73 GLY A CA 1
ATOM 555 C C . GLY A 1 73 ? 10.726 14.307 -28.542 1.00 75.94 73 GLY A C 1
ATOM 556 O O . GLY A 1 73 ? 9.535 14.154 -28.810 1.00 75.94 73 GLY A O 1
ATOM 557 N N . ASP A 1 74 ? 11.467 13.331 -28.009 1.00 85.12 74 ASP A N 1
ATOM 558 C CA . ASP A 1 74 ? 10.970 11.949 -27.866 1.00 85.12 74 ASP A CA 1
ATOM 559 C C . ASP A 1 74 ? 10.286 11.688 -26.515 1.00 85.12 74 ASP A C 1
ATOM 561 O O . ASP A 1 74 ? 9.551 10.708 -26.346 1.00 85.12 74 ASP A O 1
ATOM 565 N N . PHE A 1 75 ? 10.510 12.582 -25.548 1.00 83.06 75 PHE A N 1
ATOM 566 C CA . PHE A 1 75 ? 9.889 12.533 -24.231 1.00 83.06 75 PHE A CA 1
ATOM 567 C C . PHE A 1 75 ? 8.706 13.491 -24.177 1.00 83.06 75 PHE A C 1
ATOM 569 O O . PHE A 1 75 ? 8.845 14.711 -24.130 1.00 83.06 75 PHE A O 1
ATOM 576 N N . THR A 1 76 ? 7.506 12.929 -24.150 1.00 83.12 76 THR A N 1
ATOM 577 C CA . THR A 1 76 ? 6.272 13.706 -24.066 1.00 83.12 76 THR A CA 1
ATOM 578 C C . THR A 1 76 ? 5.931 14.012 -22.616 1.00 83.12 76 THR A C 1
ATOM 580 O O . THR A 1 76 ? 6.127 13.175 -21.737 1.00 83.12 76 THR A O 1
ATOM 583 N N . SER A 1 77 ? 5.361 15.185 -22.362 1.00 81.88 77 SER A N 1
ATOM 584 C CA . SER A 1 77 ? 4.719 15.508 -21.088 1.00 81.88 77 SER A CA 1
ATOM 585 C C . SER A 1 77 ? 3.275 15.900 -21.353 1.00 81.88 77 SER A C 1
ATOM 587 O O . SER A 1 77 ? 3.007 16.739 -22.213 1.00 81.88 77 SER A O 1
ATOM 589 N N . LYS A 1 78 ? 2.341 15.296 -20.625 1.00 81.19 78 LYS A N 1
ATOM 590 C CA . LYS A 1 78 ? 0.918 15.617 -20.699 1.00 81.19 78 LYS A CA 1
ATOM 591 C C . LYS A 1 78 ? 0.423 15.980 -19.309 1.00 81.19 78 LYS A C 1
ATOM 593 O O . LYS A 1 78 ? 0.538 15.182 -18.384 1.00 81.19 78 LYS A O 1
ATOM 598 N N . THR A 1 79 ? -0.158 17.166 -19.169 1.00 81.31 79 THR A N 1
ATOM 599 C CA . THR A 1 79 ? -0.909 17.511 -17.961 1.00 81.31 79 THR A CA 1
ATOM 600 C C . THR A 1 79 ? -2.235 16.766 -17.997 1.00 81.31 79 THR A C 1
ATOM 602 O O . THR A 1 79 ? -3.034 16.946 -18.920 1.00 81.31 79 THR A O 1
ATOM 605 N N . LEU A 1 80 ? -2.450 15.899 -17.017 1.00 76.38 80 LEU A N 1
ATOM 606 C CA . LEU A 1 80 ? -3.727 15.255 -16.765 1.00 76.38 80 LEU A CA 1
ATOM 607 C C . LEU A 1 80 ? -4.437 16.028 -15.661 1.00 76.38 80 LEU A C 1
ATOM 609 O O . LEU A 1 80 ? -3.808 16.399 -14.674 1.00 76.38 80 LEU A O 1
ATOM 613 N N . SER A 1 81 ? -5.730 16.279 -15.850 1.00 71.81 81 SER A N 1
ATOM 614 C CA . SER A 1 81 ? -6.588 16.912 -14.853 1.00 71.81 81 SER A CA 1
ATOM 615 C C . SER A 1 81 ? -7.719 15.960 -14.503 1.00 71.81 81 SER A C 1
ATOM 617 O O . SER A 1 81 ? -8.543 15.641 -15.360 1.00 71.81 81 SER A O 1
ATOM 619 N N . GLU A 1 82 ? -7.753 15.507 -13.257 1.00 62.31 82 GLU A N 1
ATOM 620 C CA . GLU A 1 82 ? -8.787 14.615 -12.738 1.00 62.31 82 GLU A CA 1
ATOM 621 C C . GLU A 1 82 ? -9.167 15.073 -11.330 1.00 62.31 82 GLU A C 1
ATOM 623 O O . GLU A 1 82 ? -8.302 15.372 -10.514 1.00 62.31 82 GLU A O 1
ATOM 628 N N . GLY A 1 83 ? -10.466 15.208 -11.056 1.00 49.25 83 GLY A N 1
ATOM 629 C CA . GLY A 1 83 ? -10.942 15.613 -9.727 1.00 49.25 83 GLY A CA 1
ATOM 630 C C . GLY A 1 83 ? -10.513 17.015 -9.263 1.00 49.25 83 GLY A C 1
ATOM 631 O O . GLY A 1 83 ? -10.606 17.296 -8.077 1.00 49.25 83 GLY A O 1
ATOM 632 N N . GLY A 1 84 ? -10.060 17.890 -10.170 1.00 62.09 84 GLY A N 1
ATOM 633 C CA . GLY A 1 84 ? -9.559 19.234 -9.845 1.00 62.09 84 GLY A CA 1
ATOM 634 C C . GLY A 1 84 ? -8.055 19.299 -9.551 1.00 62.09 84 GLY A C 1
ATOM 635 O O . GLY A 1 84 ? -7.500 20.396 -9.548 1.00 62.09 84 GLY A O 1
ATOM 636 N N . ASP A 1 85 ? -7.386 18.151 -9.424 1.00 54.00 85 ASP A N 1
ATOM 637 C CA . ASP A 1 85 ? -5.929 18.066 -9.383 1.00 54.00 85 ASP A CA 1
ATOM 638 C C . ASP A 1 85 ? -5.358 17.970 -10.796 1.00 54.00 85 ASP A C 1
ATOM 640 O O . ASP A 1 85 ? -5.890 17.271 -11.663 1.00 54.00 85 ASP A O 1
ATOM 644 N N . SER A 1 86 ? -4.245 18.667 -11.031 1.00 70.56 86 SER A N 1
ATOM 645 C CA . SER A 1 86 ? -3.463 18.531 -12.257 1.00 70.56 86 SER A CA 1
ATOM 646 C C . SER A 1 86 ? -2.099 17.931 -11.955 1.00 70.56 86 SER A C 1
ATOM 648 O O . SER A 1 86 ? -1.361 18.477 -11.135 1.00 70.56 86 SER A O 1
ATOM 650 N N . TYR A 1 87 ? -1.728 16.865 -12.655 1.00 73.62 87 TYR A N 1
ATOM 651 C CA . TYR A 1 87 ? -0.389 16.287 -12.574 1.00 73.62 87 TYR A CA 1
ATOM 652 C C . TYR A 1 87 ? 0.214 16.105 -13.964 1.00 73.62 87 TYR A C 1
ATOM 654 O O . TYR A 1 87 ? -0.488 15.903 -14.955 1.00 73.62 87 TYR A O 1
ATOM 662 N N . VAL A 1 88 ? 1.539 16.212 -14.045 1.00 79.19 88 VAL A N 1
ATOM 663 C CA . VAL A 1 88 ? 2.279 16.038 -15.297 1.00 79.19 88 VAL A CA 1
ATOM 664 C C . VAL A 1 88 ? 2.674 14.576 -15.432 1.00 79.19 88 VAL A C 1
ATOM 666 O O . VAL A 1 88 ? 3.531 14.092 -14.700 1.00 79.19 88 VAL A O 1
ATOM 669 N N . GLN A 1 89 ? 2.076 13.876 -16.387 1.00 79.88 89 GLN A N 1
ATOM 670 C CA . GLN A 1 89 ? 2.515 12.545 -16.780 1.00 79.88 89 GLN A CA 1
ATOM 671 C C . GLN A 1 89 ? 3.600 12.668 -17.848 1.00 79.88 89 GLN A C 1
ATOM 673 O O . GLN A 1 89 ? 3.401 13.337 -18.867 1.00 79.88 89 GLN A O 1
ATOM 678 N N . LYS A 1 90 ? 4.742 12.019 -17.624 1.00 84.62 90 LYS A N 1
ATOM 679 C CA . LYS A 1 90 ? 5.803 11.903 -18.626 1.00 84.62 90 LYS A CA 1
ATOM 680 C C . LYS A 1 90 ? 5.624 10.607 -19.411 1.00 84.62 90 LYS A C 1
ATOM 682 O O . LYS A 1 90 ? 5.121 9.609 -18.897 1.00 84.62 90 LYS A O 1
ATOM 687 N N . GLY A 1 91 ? 6.064 10.609 -20.659 1.00 87.44 91 GLY A N 1
ATOM 688 C CA . GLY A 1 91 ? 6.059 9.424 -21.499 1.00 87.44 91 GLY A CA 1
ATOM 689 C C . GLY A 1 91 ? 7.186 9.424 -22.520 1.00 87.44 91 GLY A C 1
ATOM 690 O O . GLY A 1 91 ? 7.784 10.460 -22.792 1.00 87.44 91 GLY A O 1
ATOM 691 N N . LEU A 1 92 ? 7.467 8.252 -23.071 1.00 89.69 92 LEU A N 1
ATOM 692 C CA . LEU A 1 92 ? 8.470 8.003 -24.094 1.00 89.69 92 LEU A CA 1
ATOM 693 C C . LEU A 1 92 ? 7.876 7.059 -25.137 1.00 89.69 92 LEU A C 1
ATOM 695 O O . LEU A 1 92 ? 7.434 5.951 -24.814 1.00 89.69 92 LEU A O 1
ATOM 699 N N . ILE A 1 93 ? 7.930 7.484 -26.395 1.00 90.56 93 ILE A N 1
ATOM 700 C CA . ILE A 1 93 ? 7.733 6.613 -27.552 1.00 90.56 93 ILE A CA 1
ATOM 701 C C . ILE A 1 93 ? 9.086 6.540 -28.257 1.00 90.56 93 ILE A C 1
ATOM 703 O O . ILE A 1 93 ? 9.466 7.501 -28.920 1.00 90.56 93 ILE A O 1
ATOM 707 N N . PRO A 1 94 ? 9.837 5.438 -28.106 1.00 92.94 94 PRO A N 1
ATOM 708 C CA . PRO A 1 94 ? 11.167 5.341 -28.681 1.00 92.94 94 PRO A CA 1
ATOM 709 C C . PRO A 1 94 ? 11.183 5.576 -30.200 1.00 92.94 94 PRO A C 1
ATOM 711 O O . PRO A 1 94 ? 10.437 4.908 -30.927 1.00 92.94 94 PRO A O 1
ATOM 714 N N . PRO A 1 95 ? 12.046 6.466 -30.719 1.00 94.00 95 PRO A N 1
ATOM 715 C CA . PRO A 1 95 ? 12.226 6.634 -32.153 1.00 94.00 95 PRO A CA 1
ATOM 716 C C . PRO A 1 95 ? 12.942 5.429 -32.773 1.00 94.00 95 PRO A C 1
ATOM 718 O O . PRO A 1 95 ? 13.677 4.679 -32.121 1.00 94.00 95 PRO A O 1
ATOM 721 N N . GLY A 1 96 ? 12.744 5.253 -34.081 1.00 93.75 96 GLY A N 1
ATOM 722 C CA . GLY A 1 96 ? 13.452 4.246 -34.872 1.00 93.75 96 GLY A CA 1
ATOM 723 C C . GLY A 1 96 ? 13.089 2.797 -34.542 1.00 93.75 96 GLY A C 1
ATOM 724 O O . GLY A 1 96 ? 13.823 1.899 -34.935 1.00 93.75 96 GLY A O 1
ATOM 725 N N . VAL A 1 97 ? 11.997 2.526 -33.827 1.00 96.19 97 VAL A N 1
ATOM 726 C CA . VAL A 1 97 ? 11.610 1.144 -33.510 1.00 96.19 97 VAL A CA 1
ATOM 727 C C . VAL A 1 97 ? 11.170 0.419 -34.778 1.00 96.19 97 VAL A C 1
ATOM 729 O O . VAL A 1 97 ? 10.206 0.816 -35.433 1.00 96.19 97 VAL A O 1
ATOM 732 N N . THR A 1 98 ? 11.862 -0.669 -35.094 1.00 94.81 98 THR A N 1
ATOM 733 C CA . THR A 1 98 ? 11.558 -1.577 -36.202 1.00 94.81 98 THR A CA 1
ATOM 734 C C . THR A 1 98 ? 11.546 -3.021 -35.692 1.00 94.81 98 THR A C 1
ATOM 736 O O . THR A 1 98 ? 12.071 -3.302 -34.610 1.00 94.81 98 THR A O 1
ATOM 739 N N . PRO A 1 99 ? 10.937 -3.972 -36.421 1.00 94.69 99 PRO A N 1
ATOM 740 C CA . PRO A 1 99 ? 11.125 -5.383 -36.119 1.00 94.69 99 PRO A CA 1
ATOM 741 C C . PRO A 1 99 ? 12.612 -5.756 -36.093 1.00 94.69 99 PRO A C 1
ATOM 743 O O . PRO A 1 99 ? 13.372 -5.385 -36.983 1.00 94.69 99 PRO A O 1
ATOM 746 N N . ASP A 1 100 ? 12.993 -6.545 -35.093 1.00 94.00 100 ASP A N 1
ATOM 747 C CA . ASP A 1 100 ? 14.350 -7.038 -34.844 1.00 94.00 100 ASP A CA 1
ATOM 748 C C . ASP A 1 100 ? 15.357 -5.979 -34.344 1.00 94.00 100 ASP A C 1
ATOM 750 O O . ASP A 1 100 ? 16.570 -6.164 -34.460 1.00 94.00 100 ASP A O 1
ATOM 754 N N . CYS A 1 101 ? 14.871 -4.883 -33.748 1.00 97.38 101 CYS A N 1
ATOM 755 C CA . CYS A 1 101 ? 15.699 -3.886 -33.064 1.00 97.38 101 CYS A CA 1
ATOM 756 C C . CYS A 1 101 ? 15.831 -4.156 -31.551 1.00 97.38 101 CYS A C 1
ATOM 758 O O . CYS A 1 101 ? 15.073 -4.927 -30.952 1.00 97.38 101 CYS A O 1
ATOM 760 N N . VAL A 1 102 ? 16.774 -3.467 -30.904 1.00 98.12 102 VAL A N 1
ATOM 761 C CA . VAL A 1 102 ? 16.911 -3.419 -29.441 1.00 98.12 102 VAL A CA 1
ATOM 762 C C . VAL A 1 102 ? 16.715 -1.990 -28.955 1.00 98.12 102 VAL A C 1
ATOM 764 O O . VAL A 1 102 ? 17.424 -1.084 -29.378 1.00 98.12 102 VAL A O 1
ATOM 767 N N . VAL A 1 103 ? 15.773 -1.796 -28.042 1.00 97.94 103 VAL A N 1
ATOM 768 C CA . VAL A 1 103 ? 15.555 -0.534 -27.334 1.00 97.94 103 VAL A CA 1
ATOM 769 C C . VAL A 1 103 ? 16.238 -0.605 -25.978 1.00 97.94 103 VAL A C 1
ATOM 771 O O . VAL A 1 103 ? 16.055 -1.573 -25.238 1.00 97.94 103 VAL A O 1
ATOM 774 N N . GLU A 1 104 ? 17.017 0.419 -25.647 1.00 97.69 104 GLU A N 1
ATOM 775 C CA . GLU A 1 104 ? 17.642 0.586 -24.338 1.00 97.69 104 GLU A CA 1
ATOM 776 C C . GLU A 1 104 ? 17.227 1.934 -23.753 1.00 97.69 104 GLU A C 1
ATOM 778 O O . GLU A 1 104 ? 17.453 2.969 -24.378 1.00 97.69 104 GLU A O 1
ATOM 783 N N . VAL A 1 105 ? 16.648 1.923 -22.554 1.00 95.44 105 VAL A N 1
ATOM 784 C CA . VAL A 1 105 ? 16.185 3.127 -21.851 1.00 95.44 105 VAL A CA 1
ATOM 785 C C . VAL A 1 105 ? 16.718 3.118 -20.427 1.00 95.44 105 VAL A C 1
ATOM 787 O O . VAL A 1 105 ? 16.761 2.067 -19.780 1.00 95.44 105 VAL A O 1
ATOM 790 N N . ARG A 1 106 ? 17.114 4.286 -19.928 1.00 95.00 106 ARG A N 1
ATOM 791 C CA . ARG A 1 106 ? 17.427 4.522 -18.521 1.00 95.00 106 ARG A CA 1
ATOM 792 C C . ARG A 1 106 ? 16.787 5.810 -18.028 1.00 95.00 106 ARG A C 1
ATOM 794 O O . ARG A 1 106 ? 16.647 6.767 -18.787 1.00 95.00 106 ARG A O 1
ATOM 801 N N . TRP A 1 107 ? 16.409 5.809 -16.761 1.00 92.25 107 TRP A N 1
ATOM 802 C CA . TRP A 1 107 ? 15.916 6.986 -16.056 1.00 92.25 107 TRP A CA 1
ATOM 803 C C . TRP A 1 107 ? 16.152 6.824 -14.558 1.00 92.25 107 TRP A C 1
ATOM 805 O O . TRP A 1 107 ? 16.439 5.724 -14.080 1.00 92.25 107 TRP A O 1
ATOM 815 N N . ALA A 1 108 ? 16.038 7.916 -13.819 1.00 89.75 108 ALA A N 1
ATOM 816 C CA . ALA A 1 108 ? 16.018 7.908 -12.368 1.00 89.75 108 ALA A CA 1
ATOM 817 C C . ALA A 1 108 ? 14.693 8.491 -11.885 1.00 89.75 108 ALA A C 1
ATOM 819 O O . ALA A 1 108 ? 14.208 9.474 -12.432 1.00 89.75 108 ALA A O 1
ATOM 820 N N . GLU A 1 109 ? 14.109 7.899 -10.857 1.00 85.50 109 GLU A N 1
ATOM 821 C CA . GLU A 1 109 ? 12.964 8.456 -10.145 1.00 85.50 109 GLU A CA 1
ATOM 822 C C . GLU A 1 109 ? 13.473 8.957 -8.803 1.00 85.50 109 GLU A C 1
ATOM 824 O O . GLU A 1 109 ? 13.947 8.168 -7.980 1.00 85.50 109 GLU A O 1
ATOM 829 N N . LEU A 1 110 ? 13.446 10.274 -8.593 1.00 76.06 110 LEU A N 1
ATOM 830 C CA . LEU A 1 110 ? 13.857 10.840 -7.312 1.00 76.06 110 LEU A CA 1
ATOM 831 C C . LEU A 1 110 ? 12.883 10.377 -6.226 1.00 76.06 110 LEU A C 1
ATOM 833 O O . LEU A 1 110 ? 11.675 10.582 -6.326 1.00 76.06 110 LEU A O 1
ATOM 837 N N . VAL A 1 111 ? 13.422 9.778 -5.167 1.00 66.62 111 VAL A N 1
ATOM 838 C CA . VAL A 1 111 ? 12.661 9.507 -3.948 1.00 66.62 111 VAL A CA 1
ATOM 839 C C . VAL A 1 111 ? 12.528 10.861 -3.261 1.00 66.62 111 VAL A C 1
ATOM 841 O O . VAL A 1 111 ? 13.509 11.368 -2.718 1.00 66.62 111 VAL A O 1
ATOM 844 N N . GLY A 1 112 ? 11.358 11.488 -3.405 1.00 50.84 112 GLY A N 1
ATOM 845 C CA . GLY A 1 112 ? 11.113 12.893 -3.079 1.00 50.84 112 GLY A CA 1
ATOM 846 C C . GLY A 1 112 ? 11.761 13.342 -1.769 1.00 50.84 112 GLY A C 1
ATOM 847 O O . GLY A 1 112 ? 11.414 12.871 -0.686 1.00 50.84 112 GLY A O 1
ATOM 848 N N . GLY A 1 113 ? 12.720 14.262 -1.891 1.00 33.56 113 GLY A N 1
ATOM 849 C CA . GLY A 1 113 ? 13.258 15.035 -0.783 1.00 33.56 113 GLY A CA 1
ATOM 850 C C . GLY A 1 113 ? 12.244 16.083 -0.330 1.00 33.56 113 GLY A C 1
ATOM 851 O O . GLY A 1 113 ? 11.663 16.774 -1.159 1.00 33.56 113 GLY A O 1
ATOM 852 N N . GLY A 1 114 ? 12.073 16.206 0.987 1.00 30.86 114 GLY A N 1
ATOM 853 C CA . GLY A 1 114 ? 11.134 17.139 1.610 1.00 30.86 114 GLY A CA 1
ATOM 854 C C . GLY A 1 114 ? 9.725 16.557 1.706 1.00 30.86 114 GLY A C 1
ATOM 855 O O . GLY A 1 114 ? 9.102 16.274 0.695 1.00 30.86 114 GLY A O 1
ATOM 856 N N . GLU A 1 115 ? 9.273 16.341 2.942 1.00 29.70 115 GLU A N 1
ATOM 857 C CA . GLU A 1 115 ? 7.868 16.198 3.351 1.00 29.70 115 GLU A CA 1
ATOM 858 C C . GLU A 1 115 ? 6.918 15.538 2.321 1.00 29.70 115 GLU A C 1
ATOM 860 O O . GLU A 1 115 ? 6.212 16.199 1.570 1.00 29.70 115 GLU A O 1
ATOM 865 N N . GLY A 1 116 ? 6.827 14.201 2.345 1.00 32.56 116 GLY A N 1
ATOM 866 C CA . GLY A 1 116 ? 5.521 13.567 2.121 1.00 32.56 116 GLY A CA 1
ATOM 867 C C . GLY A 1 116 ? 5.234 12.813 0.819 1.00 32.56 116 GLY A C 1
ATOM 868 O O . GLY A 1 116 ? 4.058 12.599 0.540 1.00 32.56 116 GLY A O 1
ATOM 869 N N . ARG A 1 117 ? 6.214 12.315 0.052 1.00 35.09 117 ARG A N 1
ATOM 870 C CA . ARG A 1 117 ? 5.931 11.280 -0.975 1.00 35.09 117 ARG A CA 1
ATOM 871 C C . ARG A 1 117 ? 6.927 10.131 -0.930 1.00 35.09 117 ARG A C 1
ATOM 873 O O . ARG A 1 117 ? 7.894 10.048 -1.678 1.00 35.09 117 ARG A O 1
ATOM 880 N N . GLN A 1 118 ? 6.666 9.261 0.032 1.00 39.28 118 GLN A N 1
ATOM 881 C CA . GLN A 1 118 ? 7.306 7.971 0.204 1.00 39.28 118 GLN A CA 1
ATOM 882 C C . GLN A 1 118 ? 6.778 6.964 -0.846 1.00 39.28 118 GLN A C 1
ATOM 884 O O . GLN A 1 118 ? 5.654 7.099 -1.329 1.00 39.28 118 GLN A O 1
ATOM 889 N N . LEU A 1 119 ? 7.616 5.990 -1.221 1.00 38.75 119 LEU A N 1
ATOM 890 C CA . LEU A 1 119 ? 7.344 4.965 -2.242 1.00 38.75 119 LEU A CA 1
ATOM 891 C C . LEU A 1 119 ? 5.998 4.240 -2.008 1.00 38.75 119 LEU A C 1
ATOM 893 O O . LEU A 1 119 ? 5.559 4.117 -0.864 1.00 38.75 119 LEU A O 1
ATOM 897 N N . PRO A 1 120 ? 5.332 3.750 -3.069 1.00 38.94 120 PRO A N 1
ATOM 898 C CA . PRO A 1 120 ? 3.970 3.249 -2.971 1.00 38.94 120 PRO A CA 1
ATOM 899 C C . PRO A 1 120 ? 3.935 1.850 -2.337 1.00 38.94 120 PRO A C 1
ATOM 901 O O . PRO A 1 120 ? 4.088 0.863 -3.043 1.00 38.94 120 PRO A O 1
ATOM 904 N N . THR A 1 121 ? 3.733 1.779 -1.019 1.00 38.25 121 THR A N 1
ATOM 905 C CA . THR A 1 121 ? 2.661 1.025 -0.330 1.00 38.25 121 THR A CA 1
ATOM 906 C C . THR A 1 121 ? 2.479 1.561 1.105 1.00 38.25 121 THR A C 1
ATOM 908 O O . THR A 1 121 ? 3.318 2.309 1.606 1.00 38.25 121 THR A O 1
ATOM 911 N N . SER A 1 122 ? 1.316 1.257 1.706 1.00 36.06 122 SER A N 1
ATOM 912 C CA . SER A 1 122 ? 0.805 1.641 3.043 1.00 36.06 122 SER A CA 1
ATOM 913 C C . SER A 1 122 ? 1.729 2.542 3.886 1.00 36.06 122 SER A C 1
ATOM 915 O O . SER A 1 122 ? 2.710 2.108 4.490 1.00 36.06 122 SER A O 1
ATOM 917 N N . LEU A 1 123 ? 1.392 3.835 3.937 1.00 41.72 123 LEU A N 1
ATOM 918 C CA . LEU A 1 123 ? 2.083 4.874 4.717 1.00 41.72 123 LEU A CA 1
ATOM 919 C C . LEU A 1 123 ? 3.504 5.226 4.259 1.00 41.72 123 LEU A C 1
ATOM 921 O O . LEU A 1 123 ? 4.090 6.101 4.885 1.00 41.72 123 LEU A O 1
ATOM 925 N N . GLY A 1 124 ? 4.025 4.606 3.191 1.00 54.09 124 GLY A N 1
ATOM 926 C CA . GLY A 1 124 ? 5.327 4.927 2.610 1.00 54.09 124 GLY A CA 1
ATOM 927 C C . GLY A 1 124 ? 6.536 4.254 3.272 1.00 54.09 124 GLY A C 1
ATOM 928 O O . GLY A 1 124 ? 7.699 4.534 2.965 1.00 54.09 124 GLY A O 1
ATOM 929 N N . TYR A 1 125 ? 6.260 3.318 4.172 1.00 66.50 125 TYR A N 1
ATOM 930 C CA . TYR A 1 125 ? 7.265 2.539 4.887 1.00 66.50 125 TYR A CA 1
ATOM 931 C C . TYR A 1 125 ? 7.421 1.125 4.326 1.00 66.50 125 TYR A C 1
ATOM 933 O O . TYR A 1 125 ? 8.187 0.333 4.870 1.00 66.50 125 TYR A O 1
ATOM 941 N N . SER A 1 126 ? 6.716 0.797 3.244 1.00 74.25 126 SER A N 1
ATOM 942 C CA . SER A 1 126 ? 6.884 -0.434 2.480 1.00 74.25 126 SER A CA 1
ATOM 943 C C . SER A 1 126 ? 6.727 -0.157 0.988 1.00 74.25 126 SER A C 1
ATOM 945 O O . SER A 1 126 ? 6.209 0.889 0.604 1.00 74.25 126 SER A O 1
ATOM 947 N N . ALA A 1 127 ? 7.236 -1.060 0.158 1.00 74.25 127 ALA A N 1
ATOM 948 C CA . ALA A 1 127 ? 7.016 -1.067 -1.277 1.00 74.25 127 ALA A CA 1
ATOM 949 C C . ALA A 1 127 ? 7.141 -2.497 -1.814 1.00 74.25 127 ALA A C 1
ATOM 951 O O . ALA A 1 127 ? 7.977 -3.288 -1.355 1.00 74.25 127 ALA A O 1
ATOM 952 N N . GLU A 1 128 ? 6.318 -2.810 -2.810 1.00 78.25 128 GLU A N 1
ATOM 953 C CA . GLU A 1 128 ? 6.318 -4.088 -3.512 1.00 78.25 128 GLU A CA 1
ATOM 954 C C . GLU A 1 128 ? 6.609 -3.879 -4.999 1.00 78.25 128 GLU A C 1
ATOM 956 O O . GLU A 1 128 ? 5.963 -3.083 -5.678 1.00 78.25 128 GLU A O 1
ATOM 961 N N . TRP A 1 129 ? 7.562 -4.642 -5.530 1.00 78.44 129 TRP A N 1
ATOM 962 C CA . TRP A 1 129 ? 7.871 -4.669 -6.956 1.00 78.44 129 TRP A CA 1
ATOM 963 C C . TRP A 1 129 ? 7.516 -6.024 -7.522 1.00 78.44 129 TRP A C 1
ATOM 965 O O . TRP A 1 129 ? 8.205 -7.021 -7.296 1.00 78.44 129 TRP A O 1
ATOM 975 N N . THR A 1 130 ? 6.425 -6.036 -8.277 1.00 79.69 130 THR A N 1
ATOM 976 C CA . THR A 1 130 ? 5.996 -7.203 -9.032 1.00 79.69 130 THR A CA 1
ATOM 977 C C . THR A 1 130 ? 6.949 -7.454 -10.194 1.00 79.69 130 THR A C 1
ATOM 979 O O . THR A 1 130 ? 7.172 -6.596 -11.051 1.00 79.69 130 THR A O 1
ATOM 982 N N . LEU A 1 131 ? 7.501 -8.660 -10.233 1.00 81.25 131 LEU A N 1
ATOM 983 C CA . LEU A 1 131 ? 8.454 -9.089 -11.240 1.00 81.25 131 LEU A CA 1
ATOM 984 C C . LEU A 1 131 ? 7.745 -9.786 -12.403 1.00 81.25 131 LEU A C 1
ATOM 986 O O . LEU A 1 131 ? 6.668 -10.370 -12.256 1.00 81.25 131 LEU A O 1
ATOM 990 N N . GLY A 1 132 ? 8.366 -9.718 -13.578 1.00 75.06 132 GLY A N 1
ATOM 991 C CA . GLY A 1 132 ? 7.748 -10.107 -14.842 1.00 75.06 132 GLY A CA 1
ATOM 992 C C . GLY A 1 132 ? 7.075 -8.947 -15.582 1.00 75.06 132 GLY A C 1
ATOM 993 O O . GLY A 1 132 ? 7.028 -7.804 -15.116 1.00 75.06 132 GLY A O 1
ATOM 994 N N . ALA A 1 133 ? 6.613 -9.255 -16.790 1.00 76.75 133 ALA A N 1
ATOM 995 C CA . ALA A 1 133 ? 6.011 -8.325 -17.735 1.00 76.75 133 ALA A CA 1
ATOM 996 C C . ALA A 1 133 ? 5.019 -9.084 -18.642 1.00 76.75 133 ALA A C 1
ATOM 998 O O . ALA A 1 133 ? 5.025 -10.322 -18.655 1.00 76.75 133 ALA A O 1
ATOM 999 N N . PRO A 1 134 ? 4.236 -8.377 -19.478 1.00 84.44 134 PRO A N 1
ATOM 1000 C CA . PRO A 1 134 ? 3.465 -8.998 -20.560 1.00 84.44 134 PRO A CA 1
ATOM 1001 C C . PRO A 1 134 ? 4.316 -9.803 -21.556 1.00 84.44 134 PRO A C 1
ATOM 1003 O O . PRO A 1 134 ? 3.777 -10.552 -22.360 1.00 84.44 134 PRO A O 1
ATOM 1006 N N . TYR A 1 135 ? 5.642 -9.670 -21.486 1.00 88.38 135 TYR A N 1
ATOM 1007 C CA . TYR A 1 135 ? 6.625 -10.339 -22.329 1.00 88.38 135 TYR A CA 1
ATOM 1008 C C . TYR A 1 135 ? 7.603 -11.154 -21.479 1.00 88.38 135 TYR A C 1
ATOM 1010 O O . TYR A 1 135 ? 7.809 -10.856 -20.300 1.00 88.38 135 TYR A O 1
ATOM 1018 N N . LYS A 1 136 ? 8.248 -12.157 -22.090 1.00 90.88 136 LYS A N 1
ATOM 1019 C CA . LYS A 1 136 ? 9.302 -12.940 -21.428 1.00 90.88 136 LYS A CA 1
ATOM 1020 C C . LYS A 1 136 ? 10.423 -12.002 -20.967 1.00 90.88 136 LYS A C 1
ATOM 1022 O O . LYS A 1 136 ? 10.876 -11.168 -21.755 1.00 90.88 136 LYS A O 1
ATOM 1027 N N . VAL A 1 137 ? 10.900 -12.180 -19.735 1.00 91.75 137 VAL A N 1
ATOM 1028 C CA . VAL A 1 137 ? 12.037 -11.435 -19.175 1.00 91.75 137 VAL A CA 1
ATOM 1029 C C . VAL A 1 137 ? 13.208 -12.389 -18.961 1.00 91.75 137 VAL A C 1
ATOM 1031 O O . VAL A 1 137 ? 13.091 -13.362 -18.221 1.00 91.75 137 VAL A O 1
ATOM 1034 N N . LEU A 1 138 ? 14.337 -12.140 -19.625 1.00 93.69 138 LEU A N 1
ATOM 1035 C CA . LEU A 1 138 ? 15.531 -12.980 -19.488 1.00 93.69 138 LEU A CA 1
ATOM 1036 C C . LEU A 1 138 ? 16.278 -12.700 -18.187 1.00 93.69 138 LEU A C 1
ATOM 1038 O O . LEU A 1 138 ? 16.715 -13.643 -17.532 1.00 93.69 138 LEU A O 1
ATOM 1042 N N . GLU A 1 139 ? 16.400 -11.428 -17.812 1.00 94.50 139 GLU A N 1
ATOM 1043 C CA . GLU A 1 139 ? 17.017 -11.011 -16.557 1.00 94.50 139 GLU A CA 1
ATOM 1044 C C . GLU A 1 139 ? 16.235 -9.849 -15.931 1.00 94.50 139 GLU A C 1
ATOM 1046 O O . GLU A 1 139 ? 16.003 -8.823 -16.572 1.00 94.50 139 GLU A O 1
ATOM 1051 N N . ASP A 1 140 ? 15.821 -10.021 -14.678 1.00 92.25 140 ASP A N 1
ATOM 1052 C CA . ASP A 1 140 ? 15.180 -8.990 -13.861 1.00 92.25 140 ASP A CA 1
ATOM 1053 C C . ASP A 1 140 ? 16.012 -8.809 -12.590 1.00 92.25 140 ASP A C 1
ATOM 1055 O O . ASP A 1 140 ? 16.229 -9.760 -11.833 1.00 92.25 140 ASP A O 1
ATOM 1059 N N . VAL A 1 141 ? 16.551 -7.612 -12.393 1.00 93.06 141 VAL A N 1
ATOM 1060 C CA . VAL A 1 141 ? 17.575 -7.314 -11.392 1.00 93.06 141 VAL A CA 1
ATOM 1061 C C . VAL A 1 141 ? 17.063 -6.239 -10.452 1.00 93.06 141 VAL A C 1
ATOM 1063 O O . VAL A 1 141 ? 16.734 -5.132 -10.874 1.00 93.06 141 VAL A O 1
ATOM 1066 N N . VAL A 1 142 ? 17.057 -6.544 -9.160 1.00 91.12 142 VAL A N 1
ATOM 1067 C CA . VAL A 1 142 ? 16.702 -5.590 -8.110 1.00 91.12 142 VAL A CA 1
ATOM 1068 C C . VAL A 1 142 ? 17.873 -5.422 -7.160 1.00 91.12 142 VAL A C 1
ATOM 1070 O O . VAL A 1 142 ? 18.322 -6.391 -6.553 1.00 91.12 142 VAL A O 1
ATOM 1073 N N . GLU A 1 143 ? 18.370 -4.198 -7.023 1.00 90.62 143 GLU A N 1
ATOM 1074 C CA . GLU A 1 143 ? 19.555 -3.879 -6.230 1.00 90.62 143 GLU A CA 1
ATOM 1075 C C . GLU A 1 143 ? 19.230 -2.865 -5.147 1.00 90.62 143 GLU A C 1
ATOM 1077 O O . GLU A 1 143 ? 18.689 -1.802 -5.421 1.00 90.62 143 GLU A O 1
ATOM 1082 N N . PHE A 1 144 ? 19.629 -3.159 -3.918 1.00 87.00 144 PHE A N 1
ATOM 1083 C CA . PHE A 1 144 ? 19.564 -2.234 -2.797 1.00 87.00 144 PHE A CA 1
ATOM 1084 C C . PHE A 1 144 ? 20.977 -1.768 -2.478 1.00 87.00 144 PHE A C 1
ATOM 1086 O O . PHE A 1 144 ? 21.800 -2.560 -2.016 1.00 87.00 144 PHE A O 1
ATOM 1093 N N . GLY A 1 145 ? 21.269 -0.506 -2.788 1.00 79.25 145 GLY A N 1
ATOM 1094 C CA . GLY A 1 145 ? 22.593 0.088 -2.651 1.00 79.25 145 GLY A CA 1
ATOM 1095 C C . GLY A 1 145 ? 22.990 0.401 -1.207 1.00 79.25 145 GLY A C 1
ATOM 1096 O O . GLY A 1 145 ? 22.185 0.398 -0.272 1.00 79.25 145 GLY A O 1
ATOM 1097 N N . SER A 1 146 ? 24.269 0.731 -1.028 1.00 63.19 146 SER A N 1
ATOM 1098 C CA . SER A 1 146 ? 24.840 1.040 0.280 1.00 63.19 146 SER A CA 1
ATOM 1099 C C . SER A 1 146 ? 24.160 2.238 0.947 1.00 63.19 146 SER A C 1
ATOM 1101 O O . SER A 1 146 ? 24.180 3.338 0.401 1.00 63.19 146 SER A O 1
ATOM 1103 N N . GLY A 1 147 ? 23.617 2.041 2.151 1.00 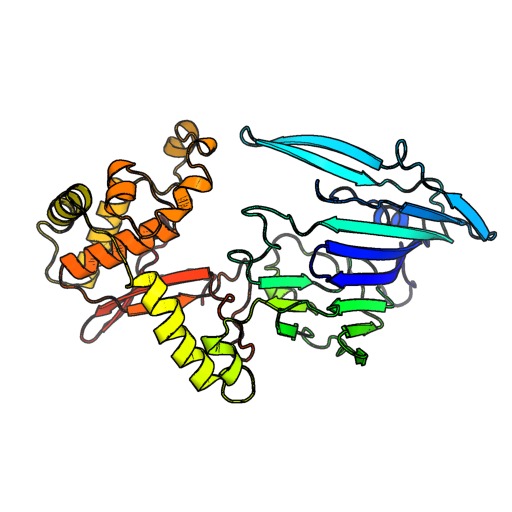61.47 147 GLY A N 1
ATOM 1104 C CA . GLY A 1 147 ? 22.928 3.090 2.915 1.00 61.47 147 GLY A CA 1
ATOM 1105 C C . GLY A 1 147 ? 21.402 3.063 2.809 1.00 61.47 147 GLY A C 1
ATOM 1106 O O . GLY A 1 147 ? 20.742 3.788 3.552 1.00 61.47 147 GLY A O 1
ATOM 1107 N N . TYR A 1 148 ? 20.832 2.200 1.964 1.00 66.50 148 TYR A N 1
ATOM 1108 C CA . TYR A 1 148 ? 19.397 1.941 1.970 1.00 66.50 148 TYR A CA 1
ATOM 1109 C C . TYR A 1 148 ? 19.035 1.148 3.237 1.00 66.50 148 TYR A C 1
ATOM 1111 O O . TYR A 1 148 ? 19.405 -0.014 3.385 1.00 66.50 148 TYR A O 1
ATOM 1119 N N . LYS A 1 149 ? 18.372 1.800 4.203 1.00 68.19 149 LYS A N 1
ATOM 1120 C CA . LYS A 1 149 ? 18.086 1.243 5.546 1.00 68.19 149 LYS A CA 1
ATOM 1121 C C . LYS A 1 149 ? 16.882 0.292 5.588 1.00 68.19 149 LYS A C 1
ATOM 1123 O O . LYS A 1 149 ? 16.356 0.013 6.663 1.00 68.19 149 LYS A O 1
ATOM 1128 N N . TRP A 1 150 ? 16.398 -0.147 4.434 1.00 78.12 150 TRP A N 1
ATOM 1129 C CA . TRP A 1 150 ? 15.191 -0.954 4.345 1.00 78.12 150 TRP A CA 1
ATOM 1130 C C . TRP A 1 150 ? 15.547 -2.437 4.369 1.00 78.12 150 TRP A C 1
ATOM 1132 O O . TRP A 1 150 ? 16.508 -2.882 3.739 1.00 78.12 150 TRP A O 1
ATOM 1142 N N . SER A 1 151 ? 14.754 -3.202 5.108 1.00 83.94 151 SER A N 1
ATOM 1143 C CA . SER A 1 151 ? 14.745 -4.653 4.984 1.00 83.94 151 SER A CA 1
ATOM 1144 C C . SER A 1 151 ? 14.115 -5.026 3.651 1.00 83.94 151 SER A C 1
ATOM 1146 O O . SER A 1 151 ? 13.247 -4.316 3.155 1.00 83.94 151 SER A O 1
ATOM 1148 N N . ALA A 1 152 ? 14.556 -6.134 3.064 1.00 85.81 152 ALA A N 1
ATOM 1149 C CA . ALA A 1 152 ? 13.975 -6.639 1.831 1.00 85.81 152 ALA A CA 1
ATOM 1150 C C . ALA A 1 152 ? 13.905 -8.163 1.842 1.00 85.81 152 ALA A C 1
ATOM 1152 O O . ALA A 1 152 ? 14.812 -8.846 2.342 1.00 85.81 152 ALA A O 1
ATOM 1153 N N . THR A 1 153 ? 12.841 -8.691 1.248 1.00 87.44 153 THR A N 1
ATOM 1154 C CA . THR A 1 153 ? 12.648 -10.117 1.011 1.00 87.44 153 THR A CA 1
ATOM 1155 C C . THR A 1 153 ? 12.117 -10.361 -0.390 1.00 87.44 153 THR A C 1
ATOM 1157 O O . THR A 1 153 ? 11.593 -9.460 -1.044 1.00 87.44 153 THR A O 1
ATOM 1160 N N . VAL A 1 154 ? 12.236 -11.607 -0.830 1.00 88.06 154 VAL A N 1
ATOM 1161 C CA . VAL A 1 154 ? 11.633 -12.066 -2.072 1.00 88.06 154 VAL A CA 1
ATOM 1162 C C . VAL A 1 154 ? 10.514 -13.034 -1.759 1.00 88.06 154 VAL A C 1
ATOM 1164 O O . VAL A 1 154 ? 10.665 -13.971 -0.976 1.00 88.06 154 VAL A O 1
ATOM 1167 N N . LEU A 1 155 ? 9.396 -12.803 -2.424 1.00 85.44 155 LEU A N 1
ATOM 1168 C CA . LEU A 1 155 ? 8.238 -13.666 -2.458 1.00 85.44 155 LEU A CA 1
ATOM 1169 C C . LEU A 1 155 ? 8.241 -14.306 -3.848 1.00 85.44 155 LEU A C 1
ATOM 1171 O O . LEU A 1 155 ? 7.857 -13.642 -4.796 1.00 85.44 155 LEU A O 1
ATOM 1175 N N . PRO A 1 156 ? 8.711 -15.548 -4.026 1.00 77.25 156 PRO A N 1
ATOM 1176 C CA . PRO A 1 156 ? 9.010 -16.083 -5.361 1.00 77.25 156 PRO A CA 1
ATOM 1177 C C . PRO A 1 156 ? 7.780 -16.375 -6.243 1.00 77.25 156 PRO A C 1
ATOM 1179 O O . PRO A 1 156 ? 7.938 -16.684 -7.422 1.00 77.25 156 PRO A O 1
ATOM 1182 N N . GLY A 1 157 ? 6.562 -16.288 -5.695 1.00 78.38 157 GLY A N 1
ATOM 1183 C CA . GLY A 1 157 ? 5.361 -16.857 -6.316 1.00 78.38 157 GLY A CA 1
ATOM 1184 C C . GLY A 1 157 ? 5.412 -18.394 -6.359 1.00 78.38 157 GLY A C 1
ATOM 1185 O O . GLY A 1 157 ? 6.430 -19.016 -6.037 1.00 78.38 157 GLY A O 1
ATOM 1186 N N . ARG A 1 158 ? 4.316 -19.055 -6.726 1.00 73.31 158 ARG A N 1
ATOM 1187 C CA . ARG A 1 158 ? 4.238 -20.515 -6.851 1.00 73.31 158 ARG A CA 1
ATOM 1188 C C . ARG A 1 158 ? 4.939 -20.939 -8.135 1.00 73.31 158 ARG A C 1
ATOM 1190 O O . ARG A 1 158 ? 4.603 -20.505 -9.234 1.00 73.31 158 ARG A O 1
ATOM 1197 N N . GLY A 1 159 ? 5.935 -21.809 -7.990 1.00 65.75 159 GLY A N 1
ATOM 1198 C CA . GLY A 1 159 ? 6.684 -22.359 -9.123 1.00 65.75 159 GLY A CA 1
ATOM 1199 C C . GLY A 1 159 ? 7.534 -21.339 -9.892 1.00 65.75 159 GLY A C 1
ATOM 1200 O O . GLY A 1 159 ? 8.067 -21.685 -10.943 1.00 65.75 159 GLY A O 1
ATOM 1201 N N . GLY A 1 160 ? 7.666 -20.103 -9.397 1.00 69.50 160 GLY A N 1
ATOM 1202 C CA . GLY A 1 160 ? 8.590 -19.117 -9.949 1.00 69.50 160 GLY A CA 1
ATOM 1203 C C . GLY A 1 160 ? 10.047 -19.472 -9.631 1.00 69.50 160 GLY A C 1
ATOM 1204 O O . GLY A 1 160 ? 10.310 -20.140 -8.624 1.00 69.50 160 GLY A O 1
ATOM 1205 N N . PRO A 1 161 ? 11.011 -19.047 -10.469 1.00 77.62 161 PRO A N 1
ATOM 1206 C CA . PRO A 1 161 ? 12.419 -19.245 -10.165 1.00 77.62 161 PRO A CA 1
ATOM 1207 C C . PRO A 1 161 ? 12.781 -18.476 -8.891 1.00 77.62 161 PRO A C 1
ATOM 1209 O O . PRO A 1 161 ? 12.419 -17.309 -8.723 1.00 77.62 161 PRO A O 1
ATOM 1212 N N . LEU A 1 162 ? 13.516 -19.131 -7.991 1.00 85.31 162 LEU A N 1
ATOM 1213 C CA . LEU A 1 162 ? 14.147 -18.431 -6.878 1.00 85.31 162 LEU A CA 1
ATOM 1214 C C . LEU A 1 162 ? 15.202 -17.467 -7.437 1.00 85.31 162 LEU A C 1
ATOM 1216 O O . LEU A 1 162 ? 15.923 -17.835 -8.369 1.00 85.31 162 LEU A O 1
ATOM 1220 N N . PRO A 1 163 ? 15.321 -16.254 -6.881 1.00 90.12 163 PRO A N 1
ATOM 1221 C CA . PRO A 1 163 ? 16.369 -15.343 -7.300 1.00 90.12 163 PRO A CA 1
ATOM 1222 C C . PRO A 1 163 ? 17.738 -15.878 -6.894 1.00 90.12 163 PRO A C 1
ATOM 1224 O O . PRO A 1 163 ? 17.923 -16.428 -5.805 1.00 90.12 163 PRO A O 1
ATOM 1227 N N . GLU A 1 164 ? 18.734 -15.597 -7.721 1.00 92.44 164 GLU A N 1
ATOM 1228 C CA . GLU A 1 164 ? 20.113 -15.574 -7.264 1.00 92.44 164 GLU A CA 1
ATOM 1229 C C . GLU A 1 164 ? 20.297 -14.342 -6.364 1.00 92.44 164 GLU A C 1
ATOM 1231 O O . GLU A 1 164 ? 20.039 -13.209 -6.780 1.00 92.44 164 GLU A O 1
ATOM 1236 N N . VAL A 1 165 ? 20.731 -14.553 -5.120 1.00 91.44 165 VAL A N 1
ATOM 1237 C CA . VAL A 1 165 ? 21.008 -13.465 -4.173 1.00 91.44 165 VAL A CA 1
ATOM 1238 C C . VAL A 1 165 ? 22.508 -13.214 -4.134 1.00 91.44 165 VAL A C 1
ATOM 1240 O O . VAL A 1 165 ? 23.279 -14.080 -3.722 1.00 91.44 165 VAL A O 1
ATOM 1243 N N . ARG A 1 166 ? 22.925 -12.011 -4.527 1.00 92.31 166 ARG A N 1
ATOM 1244 C CA . ARG A 1 166 ? 24.320 -11.565 -4.476 1.00 92.31 166 ARG A CA 1
ATOM 1245 C C . ARG A 1 166 ? 24.471 -10.484 -3.419 1.00 92.31 166 ARG A C 1
ATOM 1247 O O . ARG A 1 166 ? 23.727 -9.508 -3.413 1.00 92.31 166 ARG A O 1
ATOM 1254 N N . ASN A 1 167 ? 25.468 -10.636 -2.558 1.00 87.69 167 ASN A N 1
ATOM 1255 C CA . ASN A 1 167 ? 25.877 -9.598 -1.619 1.00 87.69 167 ASN A CA 1
ATOM 1256 C C . ASN A 1 167 ? 27.277 -9.137 -2.022 1.00 87.69 167 ASN A C 1
ATOM 1258 O O . ASN A 1 167 ? 28.218 -9.928 -1.978 1.00 87.69 167 ASN A O 1
ATOM 1262 N N . SER A 1 168 ? 27.411 -7.880 -2.443 1.00 84.12 168 SER A N 1
ATOM 1263 C CA . SER A 1 168 ? 28.695 -7.291 -2.832 1.00 84.12 168 SER A CA 1
ATOM 1264 C C . SER A 1 168 ? 28.917 -6.003 -2.052 1.00 84.12 168 SER A C 1
ATOM 1266 O O . SER A 1 168 ? 28.240 -4.996 -2.270 1.00 84.12 168 SER A O 1
ATOM 1268 N N . GLY A 1 169 ? 29.836 -6.047 -1.086 1.00 83.19 169 GLY A N 1
ATOM 1269 C CA . GLY A 1 169 ? 30.060 -4.947 -0.155 1.00 83.19 169 GLY A CA 1
ATOM 1270 C C . GLY A 1 169 ? 28.787 -4.603 0.621 1.00 83.19 169 GLY A C 1
ATOM 1271 O O . GLY A 1 169 ? 28.317 -5.386 1.440 1.00 83.19 169 GLY A O 1
ATOM 1272 N N . ARG A 1 170 ? 28.235 -3.417 0.363 1.00 79.19 170 ARG A N 1
ATOM 1273 C CA . ARG A 1 170 ? 27.002 -2.913 0.990 1.00 79.19 170 ARG A CA 1
ATOM 1274 C C . ARG A 1 170 ? 25.782 -2.971 0.062 1.00 79.19 170 ARG A C 1
ATOM 1276 O O . ARG A 1 170 ? 24.758 -2.382 0.392 1.00 79.19 170 ARG A O 1
ATOM 1283 N N . THR A 1 171 ? 25.902 -3.640 -1.081 1.00 85.69 171 THR A N 1
ATOM 1284 C CA . THR A 1 171 ? 24.813 -3.806 -2.043 1.00 85.69 171 THR A CA 1
ATOM 1285 C C . THR A 1 171 ? 24.252 -5.217 -1.954 1.00 85.69 171 THR A C 1
ATOM 1287 O O . THR A 1 171 ? 25.008 -6.195 -1.993 1.00 85.69 171 THR A O 1
ATOM 1290 N N . ARG A 1 172 ? 22.925 -5.317 -1.864 1.00 89.56 172 ARG A N 1
ATOM 1291 C CA . ARG A 1 172 ? 22.188 -6.580 -1.963 1.00 89.56 172 ARG A CA 1
ATOM 1292 C C . ARG A 1 172 ? 21.450 -6.620 -3.292 1.00 89.56 172 ARG A C 1
ATOM 1294 O O . ARG A 1 172 ? 20.617 -5.759 -3.549 1.00 89.56 172 ARG A O 1
ATOM 1301 N N . THR A 1 173 ? 21.735 -7.627 -4.103 1.00 92.19 173 THR A N 1
ATOM 1302 C CA . THR A 1 173 ? 21.171 -7.787 -5.444 1.00 92.19 173 THR A CA 1
ATOM 1303 C C . THR A 1 173 ? 20.376 -9.086 -5.526 1.00 92.19 173 THR A C 1
ATOM 1305 O O . THR A 1 173 ? 20.853 -10.144 -5.115 1.00 92.19 173 THR A O 1
ATOM 1308 N N . PHE A 1 174 ? 19.176 -9.004 -6.088 1.00 92.25 174 PHE A N 1
ATOM 1309 C CA . PHE A 1 174 ? 18.320 -10.128 -6.441 1.00 92.25 174 PHE A CA 1
ATOM 1310 C C . PHE A 1 174 ? 18.264 -10.230 -7.964 1.00 92.25 174 PHE A C 1
ATOM 1312 O O . PHE A 1 174 ? 17.863 -9.271 -8.621 1.00 92.25 174 PHE A O 1
ATOM 1319 N N . VAL A 1 175 ? 18.676 -11.368 -8.523 1.00 93.44 175 VAL A N 1
ATOM 1320 C CA . VAL A 1 175 ? 18.649 -11.620 -9.971 1.00 93.44 175 VAL A CA 1
ATOM 1321 C C . VAL A 1 175 ? 17.680 -12.751 -10.269 1.00 93.44 175 VAL A C 1
ATOM 1323 O O . VAL A 1 175 ? 17.892 -13.888 -9.849 1.00 93.44 175 VAL A O 1
ATOM 1326 N N . PHE A 1 176 ? 16.637 -12.451 -11.030 1.00 92.31 176 PHE A N 1
ATOM 1327 C CA . PHE A 1 176 ? 15.680 -13.427 -11.534 1.00 92.31 176 PHE A CA 1
ATOM 1328 C C . PHE A 1 176 ? 15.985 -13.693 -13.000 1.00 92.31 176 PHE A C 1
ATOM 1330 O O . PHE A 1 176 ? 16.200 -12.758 -13.773 1.00 92.31 176 PHE A O 1
ATOM 1337 N N . ARG A 1 177 ? 16.017 -14.969 -13.383 1.00 92.62 177 ARG A N 1
ATOM 1338 C CA . ARG A 1 177 ? 16.320 -15.395 -14.751 1.00 92.62 177 ARG A CA 1
ATOM 1339 C C . ARG A 1 177 ? 15.133 -16.116 -15.359 1.00 92.62 177 ARG A C 1
ATOM 1341 O O . ARG A 1 177 ? 14.444 -16.855 -14.660 1.00 92.62 177 ARG A O 1
ATOM 1348 N N . ASP A 1 178 ? 14.934 -15.900 -16.655 1.00 90.81 178 ASP A N 1
ATOM 1349 C CA . ASP A 1 178 ? 13.927 -16.593 -17.463 1.00 90.81 178 ASP A CA 1
ATOM 1350 C C . ASP A 1 178 ? 12.500 -16.521 -16.886 1.00 90.81 178 ASP A C 1
ATOM 1352 O O . ASP A 1 178 ? 11.768 -17.513 -16.850 1.00 90.81 178 ASP A O 1
ATOM 1356 N N . LEU A 1 179 ? 12.070 -15.330 -16.461 1.00 88.62 179 LEU A N 1
ATOM 1357 C CA . LEU A 1 179 ? 10.687 -15.121 -16.043 1.00 88.62 179 LEU A CA 1
ATOM 1358 C C . LEU A 1 179 ? 9.749 -15.240 -17.261 1.00 88.62 179 LEU A C 1
ATOM 1360 O O . LEU A 1 179 ? 9.984 -14.597 -18.293 1.00 88.62 179 LEU A O 1
ATOM 1364 N N . PRO A 1 180 ? 8.672 -16.041 -17.165 1.00 87.25 180 PRO A N 1
ATOM 1365 C CA . PRO A 1 180 ? 7.727 -16.206 -18.261 1.00 87.25 180 PRO A CA 1
ATOM 1366 C C . PRO A 1 180 ? 6.948 -14.913 -18.523 1.00 87.25 180 PRO A C 1
ATOM 1368 O O . PRO A 1 180 ? 6.739 -14.106 -17.615 1.00 87.25 180 PRO A O 1
ATOM 1371 N N . ALA A 1 181 ? 6.469 -14.756 -19.759 1.00 86.38 181 ALA A N 1
ATOM 1372 C CA . ALA A 1 181 ? 5.468 -13.746 -20.081 1.00 86.38 181 ALA A CA 1
ATOM 1373 C C . ALA A 1 181 ? 4.199 -13.993 -19.253 1.00 86.38 181 ALA A C 1
ATOM 1375 O O . ALA A 1 181 ? 3.794 -15.145 -19.057 1.00 86.38 181 ALA A O 1
ATOM 1376 N N . ARG A 1 182 ? 3.568 -12.926 -18.759 1.00 79.69 182 ARG A N 1
ATOM 1377 C CA . ARG A 1 182 ? 2.305 -13.023 -18.019 1.00 79.69 182 ARG A CA 1
ATOM 1378 C C . ARG A 1 182 ? 1.333 -11.939 -18.457 1.00 79.69 182 ARG A C 1
ATOM 1380 O O . ARG A 1 182 ? 1.618 -10.754 -18.335 1.00 79.69 182 ARG A O 1
ATOM 1387 N N . GLU A 1 183 ? 0.164 -12.365 -18.914 1.00 76.12 183 GLU A N 1
ATOM 1388 C CA . GLU A 1 183 ? -0.959 -11.479 -19.215 1.00 76.12 183 GLU A CA 1
ATOM 1389 C C . GLU A 1 183 ? -1.584 -10.979 -17.901 1.00 76.12 183 GLU A C 1
ATOM 1391 O O . GLU A 1 183 ? -1.768 -11.747 -16.950 1.00 76.12 183 GLU A O 1
ATOM 1396 N N . GLU A 1 184 ? -1.895 -9.685 -17.824 1.00 71.75 184 GLU A N 1
ATOM 1397 C CA . GLU A 1 184 ? -2.760 -9.167 -16.766 1.00 71.75 184 GLU A CA 1
ATOM 1398 C C . GLU A 1 184 ? -4.198 -9.542 -17.072 1.00 71.75 184 GLU A C 1
ATOM 1400 O O . GLU A 1 184 ? -4.758 -9.129 -18.083 1.00 71.75 184 GLU A O 1
ATOM 1405 N N . VAL A 1 185 ? -4.793 -10.350 -16.195 1.00 76.69 185 VAL A N 1
ATOM 1406 C CA . VAL A 1 185 ? -6.211 -10.680 -16.284 1.00 76.69 185 VAL A CA 1
ATOM 1407 C C . VAL A 1 185 ? -6.984 -9.519 -15.662 1.00 76.69 185 VAL A C 1
ATOM 1409 O O . VAL A 1 185 ? -6.799 -9.258 -14.464 1.00 76.69 185 VAL A O 1
ATOM 1412 N N . PRO A 1 186 ? -7.843 -8.820 -16.429 1.00 76.56 186 PRO A N 1
ATOM 1413 C CA . PRO A 1 186 ? -8.677 -7.761 -15.881 1.00 76.56 186 PRO A CA 1
ATOM 1414 C C . PRO A 1 186 ? -9.469 -8.271 -14.677 1.00 76.56 186 PRO A C 1
ATOM 1416 O O . PRO A 1 186 ? -9.983 -9.390 -14.701 1.00 76.56 186 PRO A O 1
ATOM 1419 N N . PHE A 1 187 ? -9.558 -7.452 -13.629 1.00 73.00 187 PHE A N 1
ATOM 1420 C CA . PHE A 1 187 ? -10.261 -7.768 -12.377 1.00 73.00 187 PHE A CA 1
ATOM 1421 C C . PHE A 1 187 ? -9.689 -8.949 -11.573 1.00 73.00 187 PHE A C 1
ATOM 1423 O O . PHE A 1 187 ? -10.327 -9.403 -10.624 1.00 73.00 187 PHE A O 1
ATOM 1430 N N . SER A 1 188 ? -8.497 -9.455 -11.908 1.00 74.12 188 SER A N 1
ATOM 1431 C CA . SER A 1 188 ? -7.789 -10.358 -10.998 1.00 74.12 188 SER A CA 1
ATOM 1432 C C . SER A 1 188 ? -7.323 -9.602 -9.753 1.00 74.12 188 SER A C 1
ATOM 1434 O O . SER A 1 188 ? -6.859 -8.466 -9.837 1.00 74.12 188 SER A O 1
ATOM 1436 N N . LEU A 1 189 ? -7.435 -10.240 -8.587 1.00 69.69 189 LEU A N 1
ATOM 1437 C CA . LEU A 1 189 ? -6.821 -9.723 -7.368 1.00 69.69 189 LEU A CA 1
ATOM 1438 C C . LEU A 1 189 ? -5.306 -9.848 -7.525 1.00 69.69 189 LEU A C 1
ATOM 1440 O O . LEU A 1 189 ? -4.785 -10.964 -7.598 1.00 69.69 189 LEU A O 1
ATOM 1444 N N . ALA A 1 190 ? -4.603 -8.715 -7.596 1.00 66.50 190 ALA A N 1
ATOM 1445 C CA . ALA A 1 190 ? -3.160 -8.680 -7.831 1.00 66.50 190 ALA A CA 1
ATOM 1446 C C . ALA A 1 190 ? -2.369 -9.602 -6.878 1.00 66.50 190 ALA A C 1
ATOM 1448 O O . ALA A 1 190 ? -1.497 -10.331 -7.362 1.00 66.50 190 ALA A O 1
ATOM 1449 N N . PRO A 1 191 ? -2.715 -9.713 -5.578 1.00 68.00 191 PRO A N 1
ATOM 1450 C CA . PRO A 1 191 ? -2.012 -10.628 -4.678 1.00 68.00 191 PRO A CA 1
ATOM 1451 C C . PRO A 1 191 ? -2.229 -12.121 -4.989 1.00 68.00 191 PRO A C 1
ATOM 1453 O O . PRO A 1 191 ? -1.395 -12.951 -4.625 1.00 68.00 191 PRO A O 1
ATOM 1456 N N . LEU A 1 192 ? -3.308 -12.478 -5.699 1.00 70.69 192 LEU A N 1
ATOM 1457 C CA . LEU A 1 192 ? -3.582 -13.842 -6.179 1.00 70.69 192 LEU A CA 1
ATOM 1458 C C . LEU A 1 192 ? -2.937 -14.145 -7.537 1.00 70.69 192 LEU A C 1
ATOM 1460 O O . LEU A 1 192 ? -2.909 -15.305 -7.948 1.00 70.69 192 LEU A O 1
ATOM 1464 N N . ALA A 1 193 ? -2.391 -13.138 -8.225 1.00 70.12 193 ALA A N 1
ATOM 1465 C CA . ALA A 1 193 ? -1.687 -13.325 -9.496 1.00 70.12 193 ALA A CA 1
ATOM 1466 C C . ALA A 1 193 ? -0.365 -14.100 -9.338 1.00 70.12 193 ALA A C 1
ATOM 1468 O O . ALA A 1 193 ? 0.273 -14.445 -10.340 1.00 70.12 193 ALA A O 1
ATOM 1469 N N . ASP A 1 194 ? 0.034 -14.368 -8.087 1.00 75.56 194 ASP A N 1
ATOM 1470 C CA . ASP A 1 194 ? 1.080 -15.315 -7.719 1.00 75.56 194 ASP A CA 1
ATOM 1471 C C . ASP A 1 194 ? 2.402 -15.045 -8.453 1.00 75.56 194 ASP A C 1
ATOM 1473 O O . ASP A 1 194 ? 3.040 -15.904 -9.075 1.00 75.56 194 ASP A O 1
ATOM 1477 N N . ARG A 1 195 ? 2.760 -13.764 -8.471 1.00 78.56 195 ARG A N 1
ATOM 1478 C CA . ARG A 1 195 ? 3.940 -13.249 -9.154 1.00 78.56 195 ARG A CA 1
ATOM 1479 C C . ARG A 1 195 ? 5.132 -13.260 -8.200 1.00 78.56 195 ARG A C 1
ATOM 1481 O O . ARG A 1 195 ? 4.941 -13.092 -6.992 1.00 78.56 195 ARG A O 1
ATOM 1488 N N . PRO A 1 196 ? 6.358 -13.437 -8.721 1.00 85.12 196 PRO A N 1
ATOM 1489 C CA . PRO A 1 196 ? 7.531 -13.120 -7.939 1.00 85.12 196 PRO A CA 1
ATOM 1490 C C . PRO A 1 196 ? 7.492 -11.630 -7.582 1.00 85.12 196 PRO A C 1
ATOM 1492 O O . PRO A 1 196 ? 7.242 -10.790 -8.443 1.00 85.12 196 PRO A O 1
ATOM 1495 N N . VAL A 1 197 ? 7.697 -11.303 -6.313 1.00 84.00 197 VAL A N 1
ATOM 1496 C CA . VAL A 1 197 ? 7.686 -9.935 -5.789 1.00 84.00 197 VAL A CA 1
ATOM 1497 C C . VAL A 1 197 ? 8.951 -9.729 -4.974 1.00 84.00 197 VAL A C 1
ATOM 1499 O O . VAL A 1 197 ? 9.309 -10.571 -4.144 1.00 84.00 197 VAL A O 1
ATOM 1502 N N . VAL A 1 198 ? 9.624 -8.602 -5.183 1.00 86.12 198 VAL A N 1
ATOM 1503 C CA . VAL A 1 198 ? 10.551 -8.074 -4.178 1.00 86.12 198 VAL A CA 1
ATOM 1504 C C . VAL A 1 198 ? 9.753 -7.142 -3.290 1.00 86.12 198 VAL A C 1
ATOM 1506 O O . VAL A 1 198 ? 9.144 -6.203 -3.787 1.00 86.12 198 VAL A O 1
ATOM 1509 N N . MET A 1 199 ? 9.753 -7.397 -1.990 1.00 84.81 199 MET A N 1
ATOM 1510 C CA . MET A 1 199 ? 9.163 -6.487 -1.016 1.00 84.81 199 MET A CA 1
ATOM 1511 C C . MET A 1 199 ? 10.290 -5.855 -0.214 1.00 84.81 199 MET A C 1
ATOM 1513 O O . MET A 1 199 ? 11.152 -6.577 0.295 1.00 84.81 199 MET A O 1
ATOM 1517 N N . ALA A 1 200 ? 10.275 -4.532 -0.078 1.00 84.06 200 ALA A N 1
ATOM 1518 C CA . ALA A 1 200 ? 11.141 -3.819 0.851 1.00 84.06 200 ALA A CA 1
ATOM 1519 C C . ALA A 1 200 ? 10.322 -2.971 1.816 1.00 84.06 200 ALA A C 1
ATOM 1521 O O . ALA A 1 200 ? 9.238 -2.505 1.487 1.00 84.06 200 ALA A O 1
ATOM 1522 N N . TRP A 1 201 ? 10.844 -2.784 3.022 1.00 85.12 201 TRP A N 1
ATOM 1523 C CA . TRP A 1 201 ? 10.193 -1.986 4.050 1.00 85.12 201 TRP A CA 1
ATOM 1524 C C . TRP A 1 201 ? 11.204 -1.360 4.998 1.00 85.12 201 TRP A C 1
ATOM 1526 O O . TRP A 1 201 ? 12.275 -1.911 5.275 1.00 85.12 201 TRP A O 1
ATOM 1536 N N . TYR A 1 202 ? 10.847 -0.203 5.538 1.00 82.00 202 TYR A N 1
ATOM 1537 C CA . TYR A 1 202 ? 11.518 0.349 6.698 1.00 82.00 202 TYR A CA 1
ATOM 1538 C C . TYR A 1 202 ? 11.326 -0.607 7.875 1.00 82.00 202 TYR A C 1
ATOM 1540 O O . TYR A 1 202 ? 10.218 -1.037 8.161 1.00 82.00 202 TYR A O 1
ATOM 1548 N N . GLN A 1 203 ? 12.397 -0.946 8.581 1.00 84.81 203 GLN A N 1
ATOM 1549 C CA . GLN A 1 203 ? 12.303 -1.787 9.768 1.00 84.81 203 GLN A CA 1
ATOM 1550 C C . GLN A 1 203 ? 12.436 -0.897 11.007 1.00 84.81 203 GLN A C 1
ATOM 1552 O O . GLN A 1 203 ? 13.533 -0.383 11.242 1.00 84.81 203 GLN A O 1
ATOM 1557 N N . PRO A 1 204 ? 11.373 -0.712 11.818 1.00 83.81 204 PRO A N 1
ATOM 1558 C CA . PRO A 1 204 ? 11.483 0.054 13.053 1.00 83.81 204 PRO A CA 1
ATOM 1559 C C . PRO A 1 204 ? 12.579 -0.520 13.949 1.00 83.81 204 PRO A C 1
ATOM 1561 O O . PRO A 1 204 ? 12.638 -1.736 14.149 1.00 83.81 204 PRO A O 1
ATOM 1564 N N . GLU A 1 205 ? 13.422 0.351 14.508 1.00 83.75 205 GLU A N 1
ATOM 1565 C CA . GLU A 1 205 ? 14.594 -0.040 15.308 1.00 83.75 205 GLU A CA 1
ATOM 1566 C C . GLU A 1 205 ? 14.215 -0.966 16.471 1.00 83.75 205 GLU A C 1
ATOM 1568 O O . GLU A 1 205 ? 14.841 -2.005 16.673 1.00 83.75 205 GLU A O 1
ATOM 1573 N N . LEU A 1 206 ? 13.105 -0.657 17.151 1.00 83.62 206 LEU A N 1
ATOM 1574 C CA . LEU A 1 206 ? 12.553 -1.468 18.239 1.00 83.62 206 LEU A CA 1
ATOM 1575 C C . LEU A 1 206 ? 12.244 -2.920 17.826 1.00 83.62 206 LEU A C 1
ATOM 1577 O O . LEU A 1 206 ? 12.262 -3.823 18.659 1.00 83.62 206 LEU A O 1
ATOM 1581 N N . LEU A 1 207 ? 11.936 -3.145 16.549 1.00 86.56 207 LEU A N 1
ATOM 1582 C CA . LEU A 1 207 ? 11.546 -4.446 16.006 1.00 86.56 207 LEU A CA 1
ATOM 1583 C C . LEU A 1 207 ? 12.693 -5.143 15.259 1.00 86.56 207 LEU A C 1
ATOM 1585 O O . LEU A 1 207 ? 12.654 -6.361 15.081 1.00 86.56 207 LEU A O 1
ATOM 1589 N N . ALA A 1 208 ? 13.726 -4.400 14.849 1.00 84.25 208 ALA A N 1
ATOM 1590 C CA . ALA A 1 208 ? 14.829 -4.903 14.031 1.00 84.25 208 ALA A CA 1
ATOM 1591 C C . ALA A 1 208 ? 15.543 -6.104 14.673 1.00 84.25 208 ALA A C 1
ATOM 1593 O O . ALA A 1 208 ? 15.825 -7.089 13.995 1.00 84.25 208 ALA A O 1
ATOM 1594 N N . GLY A 1 209 ? 15.755 -6.069 15.993 1.00 81.75 209 GLY A N 1
ATOM 1595 C CA . GLY A 1 209 ? 16.417 -7.155 16.724 1.00 81.75 209 GLY A CA 1
ATOM 1596 C C . GLY A 1 209 ? 15.652 -8.486 16.737 1.00 81.75 209 GLY A C 1
ATOM 1597 O O . GLY A 1 209 ? 16.267 -9.522 16.957 1.00 81.75 209 GLY A O 1
ATOM 1598 N N . GLN A 1 210 ? 14.335 -8.481 16.493 1.00 84.12 210 GLN A N 1
ATOM 1599 C CA . GLN A 1 210 ? 13.507 -9.700 16.463 1.00 84.12 210 GLN A CA 1
ATOM 1600 C C . GLN A 1 210 ? 13.192 -10.191 15.048 1.00 84.12 210 GLN A C 1
ATOM 1602 O O . GLN A 1 210 ? 12.711 -11.311 14.879 1.00 84.12 210 GLN A O 1
ATOM 1607 N N . ALA A 1 211 ? 13.479 -9.383 14.023 1.00 79.50 211 ALA A N 1
ATOM 1608 C CA . ALA A 1 211 ? 13.201 -9.726 12.629 1.00 79.50 211 ALA A CA 1
ATOM 1609 C C . ALA A 1 211 ? 13.975 -10.975 12.154 1.00 79.50 211 ALA A C 1
ATOM 1611 O O . ALA A 1 211 ? 13.587 -11.619 11.181 1.00 79.50 211 ALA A O 1
ATOM 1612 N N . HIS A 1 212 ? 15.048 -11.354 12.856 1.00 76.12 212 HIS A N 1
ATOM 1613 C CA . HIS A 1 212 ? 15.874 -12.515 12.544 1.00 76.12 212 HIS A CA 1
ATOM 1614 C C . HIS A 1 212 ? 15.715 -13.608 13.613 1.00 76.12 212 HIS A C 1
ATOM 1616 O O . HIS A 1 212 ? 16.437 -13.631 14.604 1.00 76.12 212 HIS A O 1
ATOM 1622 N N . GLY A 1 213 ? 14.779 -14.539 13.400 1.00 73.75 213 GLY A N 1
ATOM 1623 C CA . GLY A 1 213 ? 14.750 -15.826 14.113 1.00 73.75 213 GLY A CA 1
ATOM 1624 C C . GLY A 1 213 ? 13.664 -16.016 15.176 1.00 73.75 213 GLY A C 1
ATOM 1625 O O . GLY A 1 213 ? 13.502 -17.140 15.642 1.00 73.75 213 GLY A O 1
ATOM 1626 N N . ASN A 1 214 ? 12.883 -14.987 15.528 1.00 86.62 214 ASN A N 1
ATOM 1627 C CA . ASN A 1 214 ? 11.735 -15.142 16.431 1.00 86.62 214 ASN A CA 1
ATOM 1628 C C . ASN A 1 214 ? 10.529 -14.308 15.968 1.00 86.62 214 ASN A C 1
ATOM 1630 O O . ASN A 1 214 ? 10.249 -13.228 16.492 1.00 86.62 214 ASN A O 1
ATOM 1634 N N . LEU A 1 215 ? 9.821 -14.825 14.959 1.00 90.38 215 LEU A N 1
ATOM 1635 C CA . LEU A 1 215 ? 8.667 -14.152 14.357 1.00 90.38 215 LEU A CA 1
ATOM 1636 C C . LEU A 1 215 ? 7.508 -13.967 15.343 1.00 90.38 215 LEU A C 1
ATOM 1638 O O . LEU A 1 215 ? 6.866 -12.920 15.327 1.00 90.38 215 LEU A O 1
ATOM 1642 N N . ASP A 1 216 ? 7.268 -14.923 16.240 1.00 91.31 216 ASP A N 1
ATOM 1643 C CA . ASP A 1 216 ? 6.217 -14.782 17.253 1.00 91.31 216 ASP A CA 1
ATOM 1644 C C . ASP A 1 216 ? 6.505 -13.593 18.175 1.00 91.31 216 ASP A C 1
ATOM 1646 O O . ASP A 1 216 ? 5.631 -12.757 18.415 1.00 91.31 216 ASP A O 1
ATOM 1650 N N . ASN A 1 217 ? 7.750 -13.458 18.643 1.00 91.12 217 ASN A N 1
ATOM 1651 C CA . ASN A 1 217 ? 8.142 -12.309 19.454 1.00 91.12 217 ASN A CA 1
ATOM 1652 C C . ASN A 1 217 ? 8.108 -11.001 18.651 1.00 91.12 217 ASN A C 1
ATOM 1654 O O . ASN A 1 217 ? 7.674 -9.976 19.179 1.00 91.12 217 ASN A O 1
ATOM 1658 N N . TYR A 1 218 ? 8.507 -11.029 17.374 1.00 92.56 218 TYR A N 1
ATOM 1659 C CA . TYR A 1 218 ? 8.381 -9.879 16.477 1.00 92.56 218 TYR A CA 1
ATOM 1660 C C . TYR A 1 218 ? 6.939 -9.363 16.441 1.00 92.56 218 TYR A C 1
ATOM 1662 O O . TYR A 1 218 ? 6.695 -8.189 16.729 1.00 92.56 218 TYR A O 1
ATOM 1670 N N . TRP A 1 219 ? 5.974 -10.240 16.157 1.00 92.00 219 TRP A N 1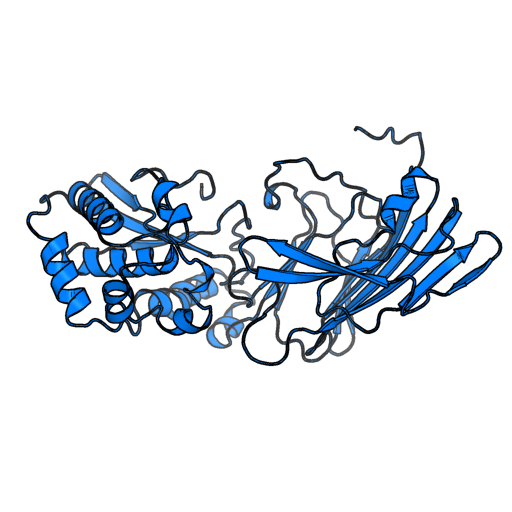
ATOM 1671 C CA . TRP A 1 219 ? 4.566 -9.860 16.046 1.00 92.00 219 TRP A CA 1
ATOM 1672 C C . TRP A 1 219 ? 3.957 -9.448 17.385 1.00 92.00 219 TRP A C 1
ATOM 1674 O O . TRP A 1 219 ? 3.190 -8.486 17.438 1.00 92.00 219 TRP A O 1
ATOM 1684 N N . GLN A 1 220 ? 4.345 -10.090 18.490 1.00 91.25 220 GLN A N 1
ATOM 1685 C CA . GLN A 1 220 ? 3.919 -9.660 19.824 1.00 91.25 220 GLN A CA 1
ATOM 1686 C C . GLN A 1 220 ? 4.462 -8.274 20.204 1.00 91.25 220 GLN A C 1
ATOM 1688 O O . GLN A 1 220 ? 3.767 -7.497 20.868 1.00 91.25 220 GLN A O 1
ATOM 1693 N N . LEU A 1 221 ? 5.703 -7.946 19.829 1.00 90.81 221 LEU A N 1
ATOM 1694 C CA . LEU A 1 221 ? 6.264 -6.611 20.047 1.00 90.81 221 LEU A CA 1
ATOM 1695 C C . LEU A 1 221 ? 5.620 -5.574 19.133 1.00 90.81 221 LEU A C 1
ATOM 1697 O O . LEU A 1 221 ? 5.327 -4.481 19.613 1.00 90.81 221 LEU A O 1
ATOM 1701 N N . ALA A 1 222 ? 5.374 -5.913 17.866 1.00 90.69 222 ALA A N 1
ATOM 1702 C CA . ALA A 1 222 ? 4.666 -5.058 16.921 1.00 90.69 222 ALA A CA 1
ATOM 1703 C C . ALA A 1 222 ? 3.269 -4.698 17.444 1.00 90.69 222 ALA A C 1
ATOM 1705 O O . ALA A 1 222 ? 2.932 -3.519 17.539 1.00 90.69 222 ALA A O 1
ATOM 1706 N N . ALA A 1 223 ? 2.494 -5.695 17.881 1.00 89.00 223 ALA A N 1
ATOM 1707 C CA . ALA A 1 223 ? 1.167 -5.479 18.448 1.00 89.00 223 ALA A CA 1
ATOM 1708 C C . ALA A 1 223 ? 1.200 -4.534 19.664 1.00 89.00 223 ALA A C 1
ATOM 1710 O O . ALA A 1 223 ? 0.451 -3.562 19.700 1.00 89.00 223 ALA A O 1
ATOM 1711 N N . ARG A 1 224 ? 2.100 -4.773 20.629 1.00 87.12 224 ARG A N 1
ATOM 1712 C CA . ARG A 1 224 ? 2.168 -4.000 21.887 1.00 87.12 224 ARG A CA 1
ATOM 1713 C C . ARG A 1 224 ? 2.787 -2.612 21.747 1.00 87.12 224 ARG A C 1
ATOM 1715 O O . ARG A 1 224 ? 2.374 -1.673 22.417 1.00 87.12 224 ARG A O 1
ATOM 1722 N N . ASN A 1 225 ? 3.833 -2.475 20.940 1.00 83.44 225 ASN A N 1
ATOM 1723 C CA . ASN A 1 225 ? 4.642 -1.254 20.935 1.00 83.44 225 ASN A CA 1
ATOM 1724 C C . ASN A 1 225 ? 4.419 -0.376 19.718 1.00 83.44 225 ASN A C 1
ATOM 1726 O O . ASN A 1 225 ? 4.690 0.819 19.798 1.00 83.44 225 ASN A O 1
ATOM 1730 N N . TYR A 1 226 ? 3.965 -0.952 18.611 1.00 83.38 226 TYR A N 1
ATOM 1731 C CA . TYR A 1 226 ? 3.680 -0.192 17.408 1.00 83.38 226 TYR A CA 1
ATOM 1732 C C . TYR A 1 226 ? 2.182 0.101 17.342 1.00 83.38 226 TYR A C 1
ATOM 1734 O O . TYR A 1 226 ? 1.760 1.245 17.493 1.00 83.38 226 TYR A O 1
ATOM 1742 N N . TRP A 1 227 ? 1.360 -0.944 17.263 1.00 85.25 227 TRP A N 1
ATOM 1743 C CA . TRP A 1 227 ? -0.060 -0.771 16.980 1.00 85.25 227 TRP A CA 1
ATOM 1744 C C . TRP A 1 227 ? -0.924 -0.378 18.169 1.00 85.25 227 TRP A C 1
ATOM 1746 O O . TRP A 1 227 ? -1.770 0.501 18.039 1.00 85.25 227 TRP A O 1
ATOM 1756 N N . GLU A 1 228 ? -0.701 -0.948 19.350 1.00 83.75 228 GLU A N 1
ATOM 1757 C CA . GLU A 1 228 ? -1.436 -0.512 20.539 1.00 83.75 228 GLU A CA 1
ATOM 1758 C C . GLU A 1 228 ? -1.152 0.961 20.863 1.00 83.75 228 GLU A C 1
ATOM 1760 O O . GLU A 1 228 ? -2.066 1.697 21.223 1.00 83.75 228 GLU A O 1
ATOM 1765 N N . ARG A 1 229 ? 0.083 1.431 20.646 1.00 81.81 229 ARG A N 1
ATOM 1766 C CA . ARG A 1 229 ? 0.407 2.858 20.772 1.00 81.81 229 ARG A CA 1
ATOM 1767 C C . ARG A 1 229 ? -0.269 3.703 19.698 1.00 81.81 229 ARG A C 1
ATOM 1769 O O . ARG A 1 229 ? -0.716 4.794 20.021 1.00 81.81 229 ARG A O 1
ATOM 1776 N N . HIS A 1 230 ? -0.371 3.206 18.467 1.00 82.12 230 HIS A N 1
ATOM 1777 C CA . HIS A 1 230 ? -1.067 3.901 17.380 1.00 82.12 230 HIS A CA 1
ATOM 1778 C C . HIS A 1 230 ? -2.561 4.091 17.670 1.00 82.12 230 HIS A C 1
ATOM 1780 O O . HIS A 1 230 ? -3.082 5.181 17.466 1.00 82.12 230 HIS A O 1
ATOM 1786 N N . TYR A 1 231 ? -3.232 3.059 18.194 1.00 80.44 231 TYR A N 1
ATOM 1787 C CA . TYR A 1 231 ? -4.686 3.063 18.411 1.00 80.44 231 TYR A CA 1
ATOM 1788 C C . TYR A 1 231 ? -5.151 3.494 19.798 1.00 80.44 231 TYR A C 1
ATOM 1790 O O . TYR A 1 231 ? -6.304 3.884 19.944 1.00 80.44 231 TYR A O 1
ATOM 1798 N N . LYS A 1 232 ? -4.300 3.405 20.821 1.00 76.94 232 LYS A N 1
ATOM 1799 C CA . LYS A 1 232 ? -4.656 3.774 22.203 1.00 76.94 232 LYS A CA 1
ATOM 1800 C C . LYS A 1 232 ? -3.752 4.853 22.793 1.00 76.94 232 LYS A C 1
ATOM 1802 O O . LYS A 1 232 ? -4.031 5.365 23.875 1.00 76.94 232 LYS A O 1
ATOM 1807 N N . GLY A 1 233 ? -2.645 5.183 22.133 1.00 72.75 233 GLY A N 1
ATOM 1808 C CA . GLY A 1 233 ? -1.709 6.201 22.597 1.00 72.75 233 GLY A CA 1
ATOM 1809 C C . GLY A 1 233 ? -2.128 7.608 22.178 1.00 72.75 233 GLY A C 1
ATOM 1810 O O . GLY A 1 233 ? -2.674 7.807 21.102 1.00 72.75 233 GLY A O 1
ATOM 1811 N N . TRP A 1 234 ? -1.838 8.586 23.043 1.00 69.88 234 TRP A N 1
ATOM 1812 C CA . TRP A 1 234 ? -1.852 10.031 22.753 1.00 69.88 234 TRP A CA 1
ATOM 1813 C C . TRP A 1 234 ? -3.132 10.576 22.096 1.00 69.88 234 TRP A C 1
ATOM 1815 O O . TRP A 1 234 ? -3.090 11.606 21.430 1.00 69.88 234 TRP A O 1
ATOM 1825 N N . ILE A 1 235 ? -4.285 9.940 22.335 1.00 83.44 235 ILE A N 1
ATOM 1826 C CA . ILE A 1 235 ? -5.572 10.434 21.843 1.00 83.44 235 ILE A CA 1
ATOM 1827 C C . ILE A 1 235 ? -5.974 11.678 22.635 1.00 83.44 235 ILE A C 1
ATOM 1829 O O . ILE A 1 235 ? -6.354 11.621 23.811 1.00 83.44 235 ILE A O 1
ATOM 1833 N N . LYS A 1 236 ? -5.936 12.826 21.970 1.00 87.00 236 LYS A N 1
ATOM 1834 C CA . LYS A 1 236 ? -6.449 14.081 22.492 1.00 87.00 236 LYS A CA 1
ATOM 1835 C C . LYS A 1 236 ? -7.969 14.077 22.387 1.00 87.00 236 LYS A C 1
ATOM 1837 O O . LYS A 1 236 ? -8.562 14.159 21.314 1.00 87.00 236 LYS A O 1
ATOM 1842 N N . THR A 1 237 ? -8.603 14.010 23.552 1.00 88.75 237 THR A N 1
ATOM 1843 C CA . THR A 1 237 ? -10.049 14.182 23.693 1.00 88.75 237 THR A CA 1
ATOM 1844 C C . THR A 1 237 ? -10.358 15.592 24.190 1.00 88.75 237 THR A C 1
ATOM 1846 O O . THR A 1 237 ? -9.684 16.126 25.073 1.00 88.75 237 THR A O 1
ATOM 1849 N N . GLY A 1 238 ? -11.390 16.218 23.626 1.00 92.81 238 GLY A N 1
ATOM 1850 C CA . GLY A 1 238 ? -11.804 17.574 23.981 1.00 92.81 238 GLY A CA 1
ATOM 1851 C C . GLY A 1 238 ? -13.292 17.683 24.303 1.00 92.81 238 GLY A C 1
ATOM 1852 O O . GLY A 1 238 ? -13.974 16.690 24.564 1.00 92.81 238 GLY A O 1
ATOM 1853 N N . ARG A 1 239 ? -13.795 18.920 24.356 1.00 96.56 239 ARG A N 1
ATOM 1854 C CA . ARG A 1 239 ? -15.192 19.204 24.708 1.00 96.56 239 ARG A CA 1
ATOM 1855 C C . ARG A 1 239 ? -16.162 18.747 23.616 1.00 96.56 239 ARG A C 1
ATOM 1857 O O . ARG A 1 239 ? -17.191 18.178 23.962 1.00 96.56 239 ARG A O 1
ATOM 1864 N N . ALA A 1 240 ? -15.841 18.974 22.345 1.00 96.00 240 ALA A N 1
ATOM 1865 C CA . ALA A 1 240 ? -16.650 18.523 21.218 1.00 96.00 240 ALA A CA 1
ATOM 1866 C C . ALA A 1 240 ? -16.735 16.993 21.176 1.00 96.00 240 ALA A C 1
ATOM 1868 O O . ALA A 1 240 ? -17.835 16.464 21.040 1.00 96.00 240 ALA A O 1
ATOM 1869 N N . PHE A 1 241 ? -15.621 16.281 21.388 1.00 96.69 241 PHE A N 1
ATOM 1870 C CA . PHE A 1 241 ? -15.671 14.816 21.477 1.00 96.69 241 PHE A CA 1
ATOM 1871 C C . PHE A 1 241 ? -16.521 14.334 22.662 1.00 96.69 241 PHE A C 1
ATOM 1873 O O . PHE A 1 241 ? -17.319 13.419 22.500 1.00 96.69 241 PHE A O 1
ATOM 1880 N N . ARG A 1 242 ? -16.399 14.948 23.849 1.00 97.25 242 ARG A N 1
ATOM 1881 C CA . ARG A 1 242 ? -17.231 14.572 25.009 1.00 97.25 242 ARG A CA 1
ATOM 1882 C C . ARG A 1 242 ? -18.723 14.773 24.746 1.00 97.25 242 ARG A C 1
ATOM 1884 O O . ARG A 1 242 ? -19.493 13.862 25.021 1.00 97.25 242 ARG A O 1
ATOM 1891 N N . ALA A 1 243 ? -19.104 15.911 24.165 1.00 97.81 243 ALA A N 1
ATOM 1892 C CA . ALA A 1 243 ? -20.492 16.184 23.800 1.00 97.81 243 ALA A CA 1
ATOM 1893 C C . ALA A 1 243 ? -21.018 15.175 22.766 1.00 97.81 243 ALA A C 1
ATOM 1895 O O . ALA A 1 243 ? -22.118 14.653 22.920 1.00 97.81 243 ALA A O 1
ATOM 1896 N N . LEU A 1 244 ? -20.206 14.844 21.754 1.00 98.12 244 LEU A N 1
ATOM 1897 C CA . LEU A 1 244 ? -20.534 13.792 20.793 1.00 98.12 244 LEU A CA 1
ATOM 1898 C C . LEU A 1 244 ? -20.709 12.435 21.488 1.00 98.12 244 LEU A C 1
ATOM 1900 O O . LEU A 1 244 ? -21.668 11.724 21.216 1.00 98.12 244 LEU A O 1
ATOM 1904 N N . ALA A 1 245 ? -19.799 12.062 22.387 1.00 97.94 245 ALA A N 1
ATOM 1905 C CA . ALA A 1 245 ? -19.879 10.794 23.098 1.00 97.94 245 ALA A CA 1
ATOM 1906 C C . ALA A 1 245 ? -21.149 10.703 23.952 1.00 97.94 245 ALA A C 1
ATOM 1908 O O . ALA A 1 245 ? -21.838 9.689 23.890 1.00 97.94 245 ALA A O 1
ATOM 1909 N N . GLU A 1 246 ? -21.499 11.758 24.688 1.00 98.06 246 GLU A N 1
ATOM 1910 C CA . GLU A 1 246 ? -22.749 11.837 25.453 1.00 98.06 246 GLU A CA 1
ATOM 1911 C C . GLU A 1 246 ? -23.980 11.691 24.544 1.00 98.06 246 GLU A C 1
ATOM 1913 O O . GLU A 1 246 ? -24.858 10.878 24.829 1.00 98.06 246 GLU A O 1
ATOM 1918 N N . GLU A 1 247 ? -24.012 12.408 23.416 1.00 98.00 247 GLU A N 1
ATOM 1919 C CA . GLU A 1 247 ? -25.089 12.327 22.420 1.00 98.00 247 GLU A CA 1
ATOM 1920 C C . GLU A 1 247 ? -25.248 10.900 21.873 1.00 98.00 247 GLU A C 1
ATOM 1922 O O . GLU A 1 247 ? -26.341 10.328 21.886 1.00 98.00 247 GLU A O 1
ATOM 1927 N N . LEU A 1 248 ? -24.155 10.304 21.389 1.00 98.31 248 LEU A N 1
ATOM 1928 C CA . LEU A 1 248 ? -24.223 9.052 20.640 1.00 98.31 248 LEU A CA 1
ATOM 1929 C C . LEU A 1 248 ? -24.375 7.820 21.536 1.00 98.31 248 LEU A C 1
ATOM 1931 O O . LEU A 1 248 ? -24.951 6.824 21.086 1.00 98.31 248 LEU A O 1
ATOM 1935 N N . THR A 1 249 ? -23.912 7.875 22.787 1.00 98.06 249 THR A N 1
ATOM 1936 C CA . THR A 1 249 ? -24.027 6.762 23.748 1.00 98.06 249 THR A CA 1
ATOM 1937 C C . THR A 1 249 ? -25.321 6.790 24.569 1.00 98.06 249 THR A C 1
ATOM 1939 O O . THR A 1 249 ? -25.637 5.821 25.262 1.00 98.06 249 THR A O 1
ATOM 1942 N N . ALA A 1 250 ? -26.127 7.850 24.455 1.00 97.25 250 ALA A N 1
ATOM 1943 C CA . ALA A 1 250 ? -27.396 7.955 25.164 1.00 97.25 250 ALA A CA 1
ATOM 1944 C C . ALA A 1 250 ? -28.391 6.851 24.754 1.00 97.25 250 ALA A C 1
ATOM 1946 O O . ALA A 1 250 ? -28.708 6.669 23.573 1.00 97.25 250 ALA A O 1
ATOM 1947 N N . GLY A 1 251 ? -28.924 6.124 25.741 1.00 96.81 251 GLY A N 1
ATOM 1948 C CA . GLY A 1 251 ? -29.960 5.108 25.526 1.00 96.81 251 GLY A CA 1
ATOM 1949 C C . GLY A 1 251 ? -29.513 3.930 24.657 1.00 96.81 251 GLY A C 1
ATOM 1950 O O . GLY A 1 251 ? -30.319 3.403 23.890 1.00 96.81 251 GLY A O 1
ATOM 1951 N N . LEU A 1 252 ? -28.231 3.553 24.713 1.00 97.75 252 LEU A N 1
ATOM 1952 C CA . LEU A 1 252 ? -27.767 2.329 24.066 1.00 97.75 252 LEU A CA 1
ATOM 1953 C C . LEU A 1 252 ? -28.411 1.084 24.718 1.00 97.75 252 LEU A C 1
ATOM 1955 O O . LEU A 1 252 ? -28.620 1.072 25.933 1.00 97.75 252 LEU A O 1
ATOM 1959 N N . PRO A 1 253 ? -28.724 0.039 23.929 1.00 96.69 253 PRO A N 1
ATOM 1960 C CA . PRO A 1 253 ? -29.146 -1.263 24.440 1.00 96.69 253 PRO A CA 1
ATOM 1961 C C . PRO A 1 253 ? -28.160 -1.861 25.452 1.00 96.69 253 PRO A C 1
ATOM 1963 O O . PRO A 1 253 ? -26.967 -1.573 25.419 1.00 96.69 253 PRO A O 1
ATOM 1966 N N . ALA A 1 254 ? -28.654 -2.752 26.315 1.00 94.31 254 ALA A N 1
ATOM 1967 C CA . ALA A 1 254 ? -27.805 -3.490 27.253 1.00 94.31 254 ALA A CA 1
ATOM 1968 C C . ALA A 1 254 ? -26.932 -4.550 26.556 1.00 94.31 254 ALA A C 1
ATOM 1970 O O . ALA A 1 254 ? -25.863 -4.895 27.055 1.00 94.31 254 ALA A O 1
ATOM 1971 N N . ASP A 1 255 ? -27.388 -5.079 25.416 1.00 94.88 255 ASP A N 1
ATOM 1972 C CA . ASP A 1 255 ? -26.618 -6.026 24.618 1.00 94.88 255 ASP A CA 1
ATOM 1973 C C . ASP A 1 255 ? -25.433 -5.313 23.931 1.00 94.88 255 ASP A C 1
ATOM 1975 O O . ASP A 1 255 ? -25.661 -4.391 23.142 1.00 94.88 255 ASP A O 1
ATOM 1979 N N . PRO A 1 256 ? -24.170 -5.725 24.176 1.00 94.69 256 PRO A N 1
ATOM 1980 C CA . PRO A 1 256 ? -23.004 -5.028 23.628 1.00 94.69 256 PRO A CA 1
ATOM 1981 C C . PRO A 1 256 ? -22.948 -5.002 22.098 1.00 94.69 256 PRO A C 1
ATOM 1983 O O . PRO A 1 256 ? -22.449 -4.037 21.520 1.00 94.69 256 PRO A O 1
ATOM 1986 N N . ALA A 1 257 ? -23.450 -6.040 21.426 1.00 93.81 257 ALA A N 1
ATOM 1987 C CA . ALA A 1 257 ? -23.431 -6.124 19.970 1.00 93.81 257 ALA A CA 1
ATOM 1988 C C . ALA A 1 257 ? -24.484 -5.208 19.339 1.00 93.81 257 ALA A C 1
ATOM 1990 O O . ALA A 1 257 ? -24.185 -4.492 18.375 1.00 93.81 257 ALA A O 1
ATOM 1991 N N . GLU A 1 258 ? -25.691 -5.176 19.902 1.00 95.06 258 GLU A N 1
ATOM 1992 C CA . GLU A 1 258 ? -26.730 -4.230 19.492 1.00 95.06 258 GLU A CA 1
ATOM 1993 C C . GLU A 1 258 ? -26.313 -2.784 19.778 1.00 95.06 258 GLU A C 1
ATOM 1995 O O . GLU A 1 258 ? -26.478 -1.917 18.913 1.00 95.06 258 GLU A O 1
ATOM 2000 N N . ALA A 1 259 ? -25.718 -2.532 20.948 1.00 97.06 259 ALA A N 1
ATOM 2001 C CA . ALA A 1 259 ? -25.185 -1.231 21.333 1.00 97.06 259 ALA A CA 1
ATOM 2002 C C . ALA A 1 259 ? -24.106 -0.748 20.363 1.00 97.06 259 ALA A C 1
ATOM 2004 O O . ALA A 1 259 ? -24.222 0.350 19.821 1.00 97.06 259 ALA A O 1
ATOM 2005 N N . ALA A 1 260 ? -23.104 -1.579 20.075 1.00 96.81 260 ALA A N 1
ATOM 2006 C CA . ALA A 1 260 ? -22.034 -1.234 19.148 1.00 96.81 260 ALA A CA 1
ATOM 2007 C C . ALA A 1 260 ? -22.547 -0.994 17.721 1.00 96.81 260 ALA A C 1
ATOM 2009 O O . ALA A 1 260 ? -22.169 -0.012 17.082 1.00 96.81 260 ALA A O 1
ATOM 2010 N N . SER A 1 261 ? -23.460 -1.839 17.236 1.00 95.31 261 SER A N 1
ATOM 2011 C CA . SER A 1 261 ? -24.057 -1.683 15.903 1.00 95.31 261 SER A CA 1
ATOM 2012 C C . SER A 1 261 ? -24.890 -0.404 15.793 1.00 95.31 261 SER A C 1
ATOM 2014 O O . SER A 1 261 ? -24.865 0.278 14.766 1.00 95.31 261 SER A O 1
ATOM 2016 N N . LEU A 1 262 ? -25.646 -0.054 16.839 1.00 96.38 262 LEU A N 1
ATOM 2017 C CA . LEU A 1 262 ? -26.401 1.197 16.883 1.00 96.38 262 LEU A CA 1
ATOM 2018 C C . LEU A 1 262 ? -25.471 2.410 16.958 1.00 96.38 262 LEU A C 1
ATOM 2020 O O . LEU A 1 262 ? -25.711 3.395 16.260 1.00 96.38 262 LEU A O 1
ATOM 2024 N N . LEU A 1 263 ? -24.421 2.328 17.771 1.00 97.50 263 LEU A N 1
ATOM 2025 C CA . LEU A 1 263 ? -23.427 3.380 17.933 1.00 97.50 263 LEU A CA 1
ATOM 2026 C C . LEU A 1 263 ? -22.698 3.672 16.618 1.00 97.50 263 LEU A C 1
ATOM 2028 O O . LEU A 1 263 ? -22.574 4.839 16.254 1.00 97.50 263 LEU A O 1
ATOM 2032 N N . LEU A 1 264 ? -22.313 2.637 15.864 1.00 96.19 264 LEU A N 1
ATOM 2033 C CA . LEU A 1 264 ? -21.687 2.793 14.548 1.00 96.19 264 LEU A CA 1
ATOM 2034 C C . LEU A 1 264 ? -22.621 3.517 13.569 1.00 96.19 264 LEU A C 1
ATOM 2036 O O . LEU A 1 264 ? -22.250 4.534 12.991 1.00 96.19 264 LEU A O 1
ATOM 2040 N N . ARG A 1 265 ? -23.887 3.082 13.474 1.00 94.56 265 ARG A N 1
ATOM 2041 C CA . ARG A 1 265 ? -24.891 3.754 12.627 1.00 94.56 265 ARG A CA 1
ATOM 2042 C C . ARG A 1 265 ? -25.123 5.213 13.020 1.00 94.56 265 ARG A C 1
ATOM 2044 O O . ARG A 1 265 ? -25.411 6.045 12.162 1.00 94.56 265 ARG A O 1
ATOM 2051 N N . ARG A 1 266 ? -25.077 5.525 14.318 1.00 96.88 266 ARG A N 1
ATOM 2052 C CA . ARG A 1 266 ? -25.204 6.898 14.823 1.00 96.88 266 ARG A CA 1
ATOM 2053 C C . ARG A 1 266 ? -23.982 7.738 14.446 1.00 96.88 266 ARG A C 1
ATOM 2055 O O . ARG A 1 266 ? -24.159 8.866 13.992 1.00 96.88 266 ARG A O 1
ATOM 2062 N N . LEU A 1 267 ? -22.780 7.176 14.566 1.00 96.38 267 LEU A N 1
ATOM 2063 C CA . LEU A 1 267 ? -21.534 7.817 14.151 1.00 96.38 267 LEU A CA 1
ATOM 2064 C C . LEU A 1 267 ? -21.540 8.142 12.650 1.00 96.38 267 LEU A C 1
ATOM 2066 O O . LEU A 1 267 ? -21.329 9.299 12.296 1.00 96.38 267 LEU A O 1
ATOM 2070 N N . ASP A 1 268 ? -21.889 7.179 11.791 1.00 93.00 268 ASP A N 1
ATOM 2071 C CA . ASP A 1 268 ? -21.962 7.355 10.328 1.00 93.00 268 ASP A CA 1
ATOM 2072 C C . ASP A 1 268 ? -22.926 8.459 9.877 1.00 93.00 268 ASP A C 1
ATOM 2074 O O . ASP A 1 268 ? -22.733 9.080 8.830 1.00 93.00 268 ASP A O 1
ATOM 2078 N N . ARG A 1 269 ? -23.991 8.697 10.652 1.00 92.88 269 ARG A N 1
ATOM 2079 C CA . ARG A 1 269 ? -24.945 9.789 10.405 1.00 92.88 269 ARG A CA 1
ATOM 2080 C C . ARG A 1 269 ? -24.414 11.139 10.866 1.00 92.88 269 ARG A C 1
ATOM 2082 O O . ARG A 1 269 ? -24.805 12.164 10.314 1.00 92.88 269 ARG A O 1
ATOM 2089 N N . ARG A 1 270 ? -23.592 11.148 11.915 1.00 95.06 270 ARG A N 1
ATOM 2090 C CA . ARG A 1 270 ? -23.153 12.367 12.597 1.00 95.06 270 ARG A CA 1
ATOM 2091 C C . ARG A 1 270 ? -21.850 12.929 12.039 1.00 95.06 270 ARG A C 1
ATOM 2093 O O . ARG A 1 270 ? -21.652 14.145 1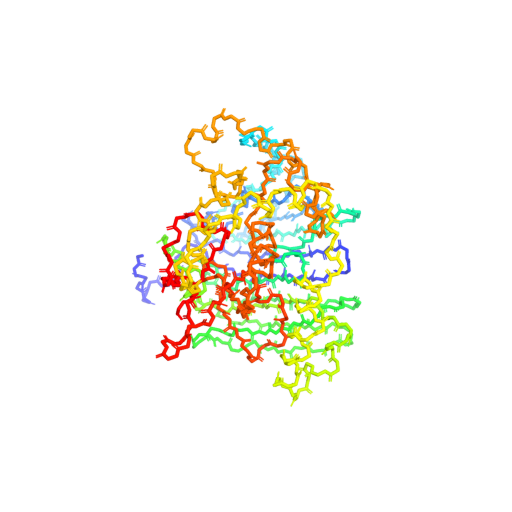2.110 1.00 95.06 270 ARG A O 1
ATOM 2100 N N . ILE A 1 271 ? -20.991 12.063 11.508 1.00 92.94 271 ILE A N 1
ATOM 2101 C CA . ILE A 1 271 ? -19.688 12.383 10.925 1.00 92.94 271 ILE A CA 1
ATOM 2102 C C . ILE A 1 271 ? -19.649 11.833 9.499 1.00 92.94 271 ILE A C 1
ATOM 2104 O O . ILE A 1 271 ? -19.933 10.661 9.262 1.00 92.94 271 ILE A O 1
ATOM 2108 N N . ARG A 1 272 ? -19.297 12.682 8.530 1.00 90.12 272 ARG A N 1
ATOM 2109 C CA . ARG A 1 272 ? -19.184 12.263 7.127 1.00 90.12 272 ARG A CA 1
ATOM 2110 C C . ARG A 1 272 ? -17.908 11.454 6.921 1.00 90.12 272 ARG A C 1
ATOM 2112 O O . ARG A 1 272 ? -16.826 11.964 7.197 1.00 90.12 272 ARG A O 1
ATOM 2119 N N . ASN A 1 273 ? -18.029 10.240 6.387 1.00 89.69 273 ASN A N 1
ATOM 2120 C CA . ASN A 1 273 ? -16.877 9.439 5.983 1.00 89.69 273 ASN A CA 1
ATOM 2121 C C . ASN A 1 273 ? -16.430 9.857 4.575 1.00 89.69 273 ASN A C 1
ATOM 2123 O O . ASN A 1 273 ? -17.113 9.575 3.588 1.00 89.69 273 ASN A O 1
ATOM 2127 N N . VAL A 1 274 ? -15.294 10.546 4.484 1.00 86.44 274 VAL A N 1
ATOM 2128 C CA . VAL A 1 274 ? -14.784 11.112 3.223 1.00 86.44 274 VAL A CA 1
ATOM 2129 C C . VAL A 1 274 ? -14.012 10.099 2.386 1.00 86.44 274 VAL A C 1
ATOM 2131 O O . VAL A 1 274 ? -13.826 10.321 1.194 1.00 86.44 274 VAL A O 1
ATOM 2134 N N . SER A 1 275 ? -13.619 8.969 2.978 1.00 83.69 275 SER A N 1
ATOM 2135 C CA . SER A 1 275 ? -13.051 7.834 2.245 1.00 83.69 275 SER A CA 1
ATOM 2136 C C . SER A 1 275 ? -14.137 7.060 1.488 1.00 83.69 275 SER A C 1
ATOM 2138 O O . SER A 1 275 ? -13.883 6.555 0.399 1.00 83.69 275 SER A O 1
ATOM 2140 N N . PHE A 1 276 ? -15.367 7.024 2.019 1.00 84.56 276 PHE A N 1
ATOM 2141 C CA . PHE A 1 276 ? -16.514 6.333 1.410 1.00 84.56 276 PHE A CA 1
ATOM 2142 C C . PHE A 1 276 ? -17.775 7.217 1.345 1.00 84.56 276 PHE A C 1
ATOM 2144 O O . PHE A 1 276 ? -18.810 6.902 1.954 1.00 84.56 276 PHE A O 1
ATOM 2151 N N . PRO A 1 277 ? -17.728 8.329 0.587 1.00 83.69 277 PRO A N 1
ATOM 2152 C CA . PRO A 1 277 ? -18.847 9.250 0.494 1.00 83.69 277 PRO A CA 1
ATOM 2153 C C . PRO A 1 277 ? -19.998 8.656 -0.323 1.00 83.69 277 PRO A C 1
ATOM 2155 O O . PRO A 1 277 ? -19.798 8.004 -1.355 1.00 83.69 277 PRO A O 1
ATOM 2158 N N . THR A 1 278 ? -21.224 8.928 0.116 1.00 83.50 278 THR A N 1
ATOM 2159 C CA . THR A 1 278 ? -22.451 8.711 -0.660 1.00 83.50 278 THR A CA 1
ATOM 2160 C C . THR A 1 278 ? -22.446 9.573 -1.924 1.00 83.50 278 THR A C 1
ATOM 2162 O O . THR A 1 278 ? -21.733 10.573 -2.014 1.00 83.50 278 THR A O 1
ATOM 2165 N N . LEU A 1 279 ? -23.288 9.228 -2.902 1.00 80.56 279 LEU A N 1
ATOM 2166 C CA . LEU A 1 279 ? -23.440 10.024 -4.127 1.00 80.56 279 LEU A CA 1
ATOM 2167 C C . LEU A 1 279 ? -23.802 11.491 -3.836 1.00 80.56 279 LEU A C 1
ATOM 2169 O O . LEU A 1 279 ? -23.254 12.386 -4.471 1.00 80.56 279 LEU A O 1
ATOM 2173 N N . ALA A 1 280 ? -24.671 11.733 -2.850 1.00 80.62 280 ALA A N 1
ATOM 2174 C CA . ALA A 1 280 ? -25.063 13.082 -2.443 1.00 80.62 280 ALA A CA 1
ATOM 2175 C C . ALA A 1 280 ? -23.908 13.854 -1.783 1.00 80.62 280 ALA A C 1
ATOM 2177 O O . ALA A 1 280 ? -23.714 15.039 -2.051 1.00 80.62 280 ALA A O 1
ATOM 2178 N N . GLU A 1 281 ? -23.104 13.185 -0.949 1.00 80.44 281 GLU A N 1
ATOM 2179 C CA . GLU A 1 281 ? -21.929 13.809 -0.337 1.00 80.44 281 GLU A CA 1
ATOM 2180 C C . GLU A 1 281 ? -20.869 14.138 -1.395 1.00 80.44 281 GLU A C 1
ATOM 2182 O O . GLU A 1 281 ? -20.344 15.247 -1.366 1.00 80.44 281 GLU A O 1
ATOM 2187 N N . ARG A 1 282 ? -20.613 13.253 -2.374 1.00 77.06 282 ARG A N 1
ATOM 2188 C CA . ARG A 1 282 ? -19.608 13.467 -3.439 1.00 77.06 2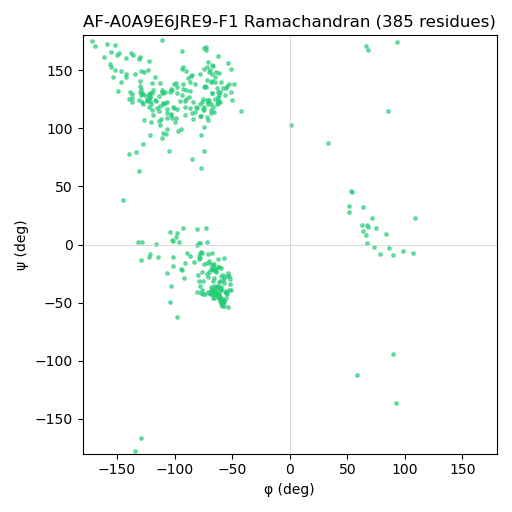82 ARG A CA 1
ATOM 2189 C C . ARG A 1 282 ? -19.784 14.789 -4.184 1.00 77.06 282 ARG A C 1
ATOM 2191 O O . ARG A 1 282 ? -18.794 15.442 -4.471 1.00 77.06 282 ARG A O 1
ATOM 2198 N N . SER A 1 283 ? -21.021 15.203 -4.460 1.00 70.56 283 SER A N 1
ATOM 2199 C CA . SER A 1 283 ? -21.299 16.483 -5.135 1.00 70.56 283 SER A CA 1
ATOM 2200 C C . SER A 1 283 ? -21.049 17.727 -4.276 1.00 70.56 283 SER A C 1
ATOM 2202 O O . SER A 1 283 ? -21.000 18.831 -4.804 1.00 70.56 283 SER A O 1
ATOM 2204 N N . SER A 1 284 ? -20.931 17.560 -2.958 1.00 68.88 284 SER A N 1
ATOM 2205 C CA . SER A 1 284 ? -20.778 18.648 -1.979 1.00 68.88 284 SER A CA 1
ATOM 2206 C C . SER A 1 284 ? -19.426 18.651 -1.267 1.00 68.88 284 SER A C 1
ATOM 2208 O O . SER A 1 284 ? -19.116 19.590 -0.536 1.00 68.88 284 SER A O 1
ATOM 2210 N N . LEU A 1 285 ? -18.647 17.581 -1.429 1.00 65.50 285 LEU A N 1
ATOM 2211 C CA . LEU A 1 285 ? -17.340 17.445 -0.818 1.00 65.50 285 LEU A CA 1
ATOM 2212 C C . LEU A 1 285 ? -16.320 18.176 -1.677 1.00 65.50 285 LEU A C 1
ATOM 2214 O O . LEU A 1 285 ? -16.011 17.754 -2.789 1.00 65.50 285 LEU A O 1
ATOM 2218 N N . ASP A 1 286 ? -15.751 19.233 -1.113 1.00 64.56 286 ASP A N 1
ATOM 2219 C CA . ASP A 1 286 ? -14.457 19.723 -1.558 1.00 64.56 286 ASP A CA 1
ATOM 2220 C C . ASP A 1 286 ? -13.387 18.752 -1.036 1.00 64.56 286 ASP A C 1
ATOM 2222 O O . ASP A 1 286 ? -12.800 18.946 0.029 1.00 64.56 286 ASP A O 1
ATOM 2226 N N . ILE A 1 287 ? -13.216 17.628 -1.741 1.00 57.22 287 ILE A N 1
ATOM 2227 C CA . ILE A 1 287 ? -12.240 16.580 -1.394 1.00 57.22 287 ILE A CA 1
ATOM 2228 C C . ILE A 1 287 ? -10.818 17.174 -1.342 1.00 57.22 287 ILE A C 1
ATOM 2230 O O . ILE A 1 287 ? -9.989 16.695 -0.573 1.00 57.22 287 ILE A O 1
ATOM 2234 N N . LEU A 1 288 ? -10.571 18.267 -2.077 1.00 50.12 288 LEU A N 1
ATOM 2235 C CA . LEU A 1 288 ? -9.298 18.991 -2.120 1.00 50.12 288 LEU A CA 1
ATOM 2236 C C . LEU A 1 288 ? -9.057 19.860 -0.872 1.00 50.12 288 LEU A C 1
ATOM 2238 O O . LEU A 1 288 ? -7.906 20.135 -0.529 1.00 50.12 288 LEU A O 1
ATOM 2242 N N . ALA A 1 289 ? -10.111 20.272 -0.157 1.00 54.50 289 ALA A N 1
ATOM 2243 C CA . ALA A 1 289 ? -9.986 21.039 1.087 1.00 54.50 289 ALA A CA 1
ATOM 2244 C C . ALA A 1 289 ? -9.527 20.190 2.285 1.00 54.50 289 ALA A C 1
ATOM 2246 O O . ALA A 1 289 ? -9.064 20.743 3.283 1.00 54.50 289 ALA A O 1
ATOM 2247 N N . ILE A 1 290 ? -9.613 18.858 2.196 1.00 56.22 290 ILE A N 1
ATOM 2248 C CA . ILE A 1 290 ? -9.050 17.934 3.190 1.00 56.22 290 ILE A CA 1
ATOM 2249 C C . ILE A 1 290 ? -7.580 17.724 2.825 1.00 56.22 290 ILE A C 1
ATOM 2251 O O . ILE A 1 290 ? -7.191 16.713 2.241 1.00 56.22 290 ILE A O 1
ATOM 2255 N N . ARG A 1 291 ? -6.770 18.753 3.088 1.00 52.09 291 ARG A N 1
ATOM 2256 C CA . ARG A 1 291 ? -5.346 18.777 2.729 1.00 52.09 291 ARG A CA 1
ATOM 2257 C C . ARG A 1 291 ? -4.608 17.640 3.439 1.00 52.09 291 ARG A C 1
ATOM 2259 O O . ARG A 1 291 ? -4.933 17.290 4.570 1.00 52.09 291 ARG A O 1
ATOM 2266 N N . ALA A 1 292 ? -3.573 17.103 2.792 1.00 48.22 292 ALA A N 1
ATOM 2267 C CA . ALA A 1 292 ? -2.655 16.124 3.387 1.00 48.22 292 ALA A CA 1
ATOM 2268 C C . ALA A 1 292 ? -2.068 16.607 4.737 1.00 48.22 292 ALA A C 1
ATOM 2270 O O . ALA A 1 292 ? -1.778 15.802 5.617 1.00 48.22 292 ALA A O 1
ATOM 2271 N N . ASP A 1 293 ? -1.984 17.924 4.918 1.00 44.34 293 ASP A N 1
ATOM 2272 C CA . ASP A 1 293 ? -1.479 18.613 6.108 1.00 44.34 293 ASP A CA 1
ATOM 2273 C C . ASP A 1 293 ? -2.399 18.441 7.343 1.00 44.34 293 ASP A C 1
ATOM 2275 O O . ASP A 1 293 ? -1.936 18.542 8.477 1.00 44.34 293 ASP A O 1
ATOM 2279 N N . ASP A 1 294 ? -3.686 18.111 7.155 1.00 50.62 294 ASP A N 1
ATOM 2280 C CA . ASP A 1 294 ? -4.632 17.830 8.252 1.00 50.62 294 ASP A CA 1
ATOM 2281 C C . ASP A 1 294 ? -4.462 16.414 8.847 1.00 50.62 294 ASP A C 1
ATOM 2283 O O . ASP A 1 294 ? -5.048 16.102 9.887 1.00 50.62 294 ASP A O 1
ATOM 2287 N N . TYR A 1 295 ? -3.668 15.536 8.218 1.00 48.78 295 TYR A N 1
ATOM 2288 C CA . TYR A 1 295 ? -3.490 14.139 8.647 1.00 48.78 295 TYR A CA 1
ATOM 2289 C C . TYR A 1 295 ? -2.549 13.966 9.850 1.00 48.78 295 TYR A C 1
ATOM 2291 O O . TYR A 1 295 ? -2.456 12.857 10.386 1.00 48.78 295 TYR A O 1
ATOM 2299 N N . ASP A 1 296 ? -1.880 15.029 10.305 1.00 50.59 296 ASP A N 1
ATOM 2300 C CA . ASP A 1 296 ? -1.126 15.034 11.571 1.00 50.59 296 ASP A CA 1
ATOM 2301 C C . ASP A 1 296 ? -2.067 15.139 12.798 1.00 50.59 296 ASP A C 1
ATOM 2303 O O . ASP A 1 296 ? -1.667 14.958 13.945 1.00 50.59 296 ASP A O 1
ATOM 2307 N N . ALA A 1 297 ? -3.370 15.363 12.566 1.00 54.88 297 ALA A N 1
ATOM 2308 C CA . ALA A 1 297 ? -4.408 15.408 13.595 1.00 54.88 297 ALA A CA 1
ATOM 2309 C C . ALA A 1 297 ? -5.118 14.059 13.833 1.00 54.88 297 ALA A C 1
ATOM 2311 O O . ALA A 1 297 ? -6.157 14.036 14.494 1.00 54.88 297 ALA A O 1
ATOM 2312 N N . ARG A 1 298 ? -4.582 12.931 13.338 1.00 68.19 298 ARG A N 1
ATOM 2313 C CA . ARG A 1 298 ? -5.203 11.591 13.469 1.00 68.19 298 ARG A CA 1
ATOM 2314 C C . ARG A 1 298 ? -5.528 11.192 14.913 1.00 68.19 298 ARG A C 1
ATOM 2316 O O . ARG A 1 298 ? -6.495 10.473 15.152 1.00 68.19 298 ARG A O 1
ATOM 2323 N N . HIS A 1 299 ? -4.782 11.726 15.878 1.00 75.56 299 HIS A N 1
ATOM 2324 C CA . HIS A 1 299 ? -4.999 11.515 17.312 1.00 75.56 299 HIS A CA 1
ATOM 2325 C C . HIS A 1 299 ? -5.761 12.661 18.001 1.00 75.56 299 HIS A C 1
ATOM 2327 O O . HIS A 1 299 ? -5.908 12.640 19.221 1.00 75.56 299 HIS A O 1
ATOM 2333 N N . ASP A 1 300 ? -6.273 13.654 17.267 1.00 88.75 300 ASP A N 1
ATOM 2334 C CA . ASP A 1 300 ? -7.059 14.779 17.795 1.00 88.75 300 ASP A CA 1
ATOM 2335 C C . ASP A 1 300 ? -8.553 14.627 17.477 1.00 88.75 300 ASP A C 1
ATOM 2337 O O . ASP A 1 300 ? -9.106 15.260 16.571 1.00 88.75 300 ASP A O 1
ATOM 2341 N N . LEU A 1 301 ? -9.240 13.805 18.280 1.00 91.88 301 LEU A N 1
ATOM 2342 C CA . LEU A 1 301 ? -10.679 13.566 18.122 1.00 91.88 301 LEU A CA 1
ATOM 2343 C C . LEU A 1 301 ? -11.500 14.854 18.265 1.00 91.88 301 LEU A C 1
ATOM 2345 O O . LEU A 1 301 ? -12.578 14.956 17.688 1.00 91.88 301 LEU A O 1
ATOM 2349 N N . GLU A 1 302 ? -11.016 15.854 19.008 1.00 93.00 302 GLU A N 1
ATOM 2350 C CA . GLU A 1 302 ? -11.692 17.152 19.097 1.00 93.00 302 GLU A CA 1
ATOM 2351 C C . GLU A 1 302 ? -11.766 17.830 17.728 1.00 93.00 302 GLU A C 1
ATOM 2353 O O . GLU A 1 302 ? -12.826 18.334 17.349 1.00 93.00 302 GLU A O 1
ATOM 2358 N N . ASN A 1 303 ? -10.652 17.847 16.994 1.00 90.25 303 ASN A N 1
ATOM 2359 C CA . ASN A 1 303 ? -10.592 18.474 15.680 1.00 90.25 303 ASN A CA 1
ATOM 2360 C C . ASN A 1 303 ? -11.460 17.716 14.667 1.00 90.25 303 ASN A C 1
ATOM 2362 O O . ASN A 1 303 ? -12.297 18.323 13.996 1.00 90.25 303 ASN A O 1
ATOM 2366 N N . ILE A 1 304 ? -11.349 16.383 14.642 1.00 90.50 304 ILE A N 1
ATOM 2367 C CA . ILE A 1 304 ? -12.140 15.523 13.747 1.00 90.50 304 ILE A CA 1
ATOM 2368 C C . ILE A 1 304 ? -13.645 15.778 13.945 1.00 90.50 304 ILE A C 1
ATOM 2370 O O . ILE A 1 304 ? -14.386 15.989 12.980 1.00 90.50 304 ILE A O 1
ATOM 2374 N N . VAL A 1 305 ? -14.107 15.842 15.200 1.00 93.81 305 VAL A N 1
ATOM 2375 C CA . VAL A 1 305 ? -15.522 16.099 15.512 1.00 93.81 305 VAL A CA 1
ATOM 2376 C C . VAL A 1 305 ? -15.957 17.510 15.112 1.00 93.81 305 VAL A C 1
ATOM 2378 O O . VAL A 1 305 ? -17.058 17.671 14.581 1.00 93.81 305 VAL A O 1
ATOM 2381 N N . ARG A 1 306 ? -15.117 18.532 15.320 1.00 91.31 306 ARG A N 1
ATOM 2382 C CA . ARG A 1 306 ? -15.418 19.916 14.903 1.00 91.31 306 ARG A CA 1
ATOM 2383 C C . ARG A 1 306 ? -15.528 20.055 13.389 1.00 91.31 306 ARG A C 1
ATOM 2385 O O . ARG A 1 306 ? -16.412 20.768 12.919 1.00 91.31 306 ARG A O 1
ATOM 2392 N N . ARG A 1 307 ? -14.670 19.357 12.640 1.00 88.62 307 ARG A N 1
ATOM 2393 C CA . ARG A 1 307 ? -14.715 19.299 11.172 1.00 88.62 307 ARG A CA 1
ATOM 2394 C C . ARG A 1 307 ? -15.982 18.601 10.666 1.00 88.62 307 ARG A C 1
ATOM 2396 O O . ARG A 1 307 ? -16.464 18.904 9.576 1.00 88.62 307 ARG A O 1
ATOM 2403 N N . GLY A 1 308 ? -16.534 17.665 11.444 1.00 90.31 308 GLY A N 1
ATOM 2404 C CA . GLY A 1 308 ? -17.727 16.896 11.073 1.00 90.31 308 GLY A CA 1
ATOM 2405 C C . GLY A 1 308 ? -17.493 15.944 9.893 1.00 90.31 308 GLY A C 1
ATOM 2406 O O . GLY A 1 308 ? -18.447 15.499 9.250 1.00 90.31 308 GLY A O 1
ATOM 2407 N N . ALA A 1 309 ? -16.229 15.662 9.583 1.00 88.12 309 ALA A N 1
ATOM 2408 C CA . ALA A 1 309 ? -15.804 14.788 8.505 1.00 88.12 309 ALA A CA 1
ATOM 2409 C C . ALA A 1 309 ? -14.520 14.052 8.907 1.00 88.12 309 ALA A C 1
ATOM 2411 O O . ALA A 1 309 ? -13.627 14.648 9.522 1.00 88.12 309 ALA A O 1
ATOM 2412 N N . ALA A 1 310 ? -14.451 12.773 8.556 1.00 88.50 310 ALA A N 1
ATOM 2413 C CA . ALA A 1 310 ? -13.395 11.852 8.945 1.00 88.50 310 ALA A CA 1
ATOM 2414 C C . ALA A 1 310 ? -13.059 10.893 7.796 1.00 88.50 310 ALA A C 1
ATOM 2416 O O . ALA A 1 310 ? -13.931 10.504 7.017 1.00 88.50 310 ALA A O 1
ATOM 2417 N N . THR A 1 311 ? -11.797 10.509 7.694 1.00 86.31 311 THR A N 1
ATOM 2418 C CA . THR A 1 311 ? -11.323 9.397 6.861 1.00 86.31 311 THR A CA 1
ATOM 2419 C C . THR A 1 311 ? -11.725 8.050 7.466 1.00 86.31 311 THR A C 1
ATOM 2421 O O . THR A 1 311 ? -12.166 7.984 8.614 1.00 86.31 311 THR A O 1
ATOM 2424 N N . ALA A 1 312 ? -11.551 6.959 6.720 1.00 86.75 312 ALA A N 1
ATOM 2425 C CA . ALA A 1 312 ? -11.814 5.607 7.214 1.00 86.75 312 ALA A CA 1
ATOM 2426 C C . ALA A 1 312 ? -11.048 5.286 8.517 1.00 86.75 312 ALA A C 1
ATOM 2428 O O . ALA A 1 312 ? -11.634 4.762 9.463 1.00 86.75 312 ALA A O 1
ATOM 2429 N N . GLU A 1 313 ? -9.770 5.674 8.604 1.00 86.56 313 GLU A N 1
ATOM 2430 C CA . GLU A 1 313 ? -8.938 5.474 9.801 1.00 86.56 313 GLU A CA 1
ATOM 2431 C C . GLU A 1 313 ? -9.455 6.302 10.995 1.00 86.56 313 GLU A C 1
ATOM 2433 O O . GLU A 1 313 ? -9.639 5.784 12.098 1.00 86.56 313 GLU A O 1
ATOM 2438 N N . GLU A 1 314 ? -9.778 7.580 10.771 1.00 89.88 314 GLU A N 1
ATOM 2439 C CA . GLU A 1 314 ? -10.332 8.474 11.799 1.00 89.88 314 GLU A CA 1
ATOM 2440 C C . GLU A 1 314 ? -11.704 8.007 12.312 1.00 89.88 314 GLU A C 1
ATOM 2442 O O . GLU A 1 314 ? -11.993 8.124 13.507 1.00 89.88 314 GLU A O 1
ATOM 2447 N N . MET A 1 315 ? -12.539 7.432 11.439 1.00 93.06 315 MET A N 1
ATOM 2448 C CA . MET A 1 315 ? -13.788 6.772 11.838 1.00 93.06 315 MET A CA 1
ATOM 2449 C C . MET A 1 315 ? -13.512 5.594 12.781 1.00 93.06 315 MET A C 1
ATOM 2451 O O . MET A 1 315 ? -14.224 5.429 13.775 1.00 93.06 315 MET A O 1
ATOM 2455 N N . GLY A 1 316 ? -12.448 4.827 12.525 1.00 92.31 316 GLY A N 1
ATOM 2456 C CA . GLY A 1 316 ? -11.945 3.789 13.424 1.00 92.31 316 GLY A CA 1
ATOM 2457 C C . GLY A 1 316 ? -11.604 4.331 14.815 1.00 92.31 316 GLY A C 1
ATOM 2458 O O . GLY A 1 316 ? -12.135 3.831 15.810 1.00 92.31 316 GLY A O 1
ATOM 2459 N N . PHE A 1 317 ? -10.791 5.391 14.905 1.00 92.56 317 PHE A N 1
ATOM 2460 C CA . PHE A 1 317 ? -10.422 5.997 16.195 1.00 92.56 317 PHE A CA 1
ATOM 2461 C C . PHE A 1 317 ? -11.631 6.540 16.965 1.00 92.56 317 PHE A C 1
ATOM 2463 O O . PHE A 1 317 ? -11.764 6.284 18.166 1.00 92.56 317 PHE A O 1
ATOM 2470 N N . LEU A 1 318 ? -12.534 7.258 16.286 1.00 94.38 318 LEU A N 1
ATOM 2471 C CA . LEU A 1 318 ? -13.766 7.760 16.899 1.00 94.38 318 LEU A CA 1
ATOM 2472 C C . LEU A 1 318 ? -14.606 6.613 17.455 1.00 94.38 318 LEU A C 1
ATOM 2474 O O . LEU A 1 318 ? -15.065 6.686 18.595 1.00 94.38 318 LEU A O 1
ATOM 2478 N N . PHE A 1 319 ? -14.795 5.550 16.676 1.00 95.94 319 PHE A N 1
ATOM 2479 C CA . PHE A 1 319 ? -15.619 4.424 17.089 1.00 95.94 319 PHE A CA 1
ATOM 2480 C C . PHE A 1 319 ? -15.025 3.667 18.280 1.00 95.94 319 PHE A C 1
ATOM 2482 O O . PHE A 1 319 ? -15.750 3.379 19.232 1.00 95.94 319 PHE A O 1
ATOM 2489 N N . ILE A 1 320 ? -13.713 3.410 18.279 1.00 94.81 320 ILE A N 1
ATOM 2490 C CA . ILE A 1 320 ? -13.010 2.783 19.410 1.00 94.81 320 ILE A CA 1
ATOM 2491 C C . ILE A 1 320 ? -13.214 3.612 20.685 1.00 94.81 320 ILE A C 1
ATOM 2493 O O . ILE A 1 320 ? -13.651 3.076 21.704 1.00 94.81 320 ILE A O 1
ATOM 2497 N N . ALA A 1 321 ? -12.986 4.926 20.619 1.00 94.62 321 ALA A N 1
ATOM 2498 C CA . ALA A 1 321 ? -13.143 5.809 21.773 1.00 94.62 321 ALA A CA 1
ATOM 2499 C C . ALA A 1 321 ? -14.605 5.906 22.253 1.00 94.62 321 ALA A C 1
ATOM 2501 O O . ALA A 1 321 ? -14.863 5.999 23.455 1.00 94.62 321 ALA A O 1
ATOM 2502 N N . LEU A 1 322 ? -15.577 5.871 21.337 1.00 96.69 322 LEU A N 1
ATOM 2503 C CA . LEU A 1 322 ? -17.004 5.856 21.670 1.00 96.69 322 LEU A CA 1
ATOM 2504 C C . LEU A 1 322 ? -17.424 4.548 22.355 1.00 96.69 322 LEU A C 1
ATOM 2506 O O . LEU A 1 322 ? -18.187 4.598 23.320 1.00 96.69 322 LEU A O 1
ATOM 2510 N N . LEU A 1 323 ? -16.915 3.397 21.905 1.00 96.94 323 LEU A N 1
ATOM 2511 C CA . LEU A 1 323 ? -17.151 2.112 22.570 1.00 96.94 323 LEU A CA 1
ATOM 2512 C C . LEU A 1 323 ? -16.609 2.126 23.999 1.00 96.94 323 LEU A C 1
ATOM 2514 O O . LEU A 1 323 ? -17.341 1.780 24.926 1.00 96.94 323 LEU A O 1
ATOM 2518 N N . GLU A 1 324 ? -15.379 2.607 24.195 1.00 94.81 324 GLU A N 1
ATOM 2519 C CA . GLU A 1 324 ? -14.791 2.728 25.533 1.00 94.81 324 GLU A CA 1
ATOM 2520 C C . GLU A 1 324 ? -15.622 3.648 26.438 1.00 94.81 324 GLU A C 1
ATOM 2522 O O . GLU A 1 324 ? -15.836 3.336 27.612 1.00 94.81 324 GLU A O 1
ATOM 2527 N N . LYS A 1 325 ? -16.164 4.751 25.900 1.00 95.56 325 LYS A N 1
ATOM 2528 C CA . LYS A 1 325 ? -17.089 5.634 26.634 1.00 95.56 325 LYS A CA 1
ATOM 2529 C C . LYS A 1 325 ? -18.422 4.976 26.968 1.00 95.56 325 LYS A C 1
ATOM 2531 O O . LYS A 1 325 ? -18.981 5.281 28.018 1.00 95.56 325 LYS A O 1
ATOM 2536 N N . ALA A 1 326 ? -18.894 4.060 26.131 1.00 96.62 326 ALA A N 1
ATOM 2537 C CA . ALA A 1 326 ? -20.069 3.239 26.401 1.00 96.62 326 ALA A CA 1
ATOM 2538 C C . ALA A 1 326 ? -19.790 2.076 27.378 1.00 96.62 326 ALA A C 1
ATOM 2540 O O . ALA A 1 326 ? -20.693 1.290 27.654 1.00 96.62 326 ALA A O 1
ATOM 2541 N N . GLY A 1 327 ? -18.560 1.932 27.891 1.00 95.94 327 GLY A N 1
ATOM 2542 C CA . GLY A 1 327 ? -18.167 0.811 28.752 1.00 95.94 327 GLY A CA 1
ATOM 2543 C C . GLY A 1 327 ? -17.973 -0.510 27.999 1.00 95.94 327 GLY A C 1
ATOM 2544 O O . GLY A 1 327 ? -17.899 -1.570 28.618 1.00 95.94 327 GLY A O 1
ATOM 2545 N N . ILE A 1 328 ? -17.891 -0.465 26.667 1.00 96.12 328 ILE A N 1
ATOM 2546 C CA . ILE A 1 328 ? -17.597 -1.618 25.817 1.00 96.12 328 ILE A CA 1
ATOM 2547 C C . ILE A 1 328 ? -16.093 -1.615 25.545 1.00 96.12 328 ILE A C 1
ATOM 2549 O O . ILE A 1 328 ? -15.553 -0.641 25.036 1.00 96.12 328 ILE A O 1
ATOM 2553 N N . HIS A 1 329 ? -15.407 -2.710 25.869 1.00 94.06 329 HIS A N 1
ATOM 2554 C CA . HIS A 1 329 ? -13.961 -2.834 25.669 1.00 94.06 329 HIS A CA 1
ATOM 2555 C C . HIS A 1 329 ? -13.659 -3.577 24.359 1.00 94.06 329 HIS A C 1
ATOM 2557 O O . HIS A 1 329 ? -13.707 -4.815 24.344 1.00 94.06 329 HIS A O 1
ATOM 2563 N N . PRO A 1 330 ? -13.373 -2.864 23.253 1.00 94.25 330 PRO A N 1
ATOM 2564 C CA . PRO A 1 330 ? -13.119 -3.510 21.977 1.00 94.25 330 PRO A CA 1
ATOM 2565 C C . PRO A 1 330 ? -11.794 -4.281 21.971 1.00 94.25 330 PRO A C 1
ATOM 2567 O O . PRO A 1 330 ? -10.813 -3.916 22.623 1.00 94.25 330 PRO A O 1
ATOM 2570 N N . ARG A 1 331 ? -11.755 -5.341 21.166 1.00 93.00 331 ARG A N 1
ATOM 2571 C CA . ARG A 1 331 ? -10.531 -5.995 20.697 1.00 93.00 331 ARG A CA 1
ATOM 2572 C C . ARG A 1 331 ? -10.234 -5.496 19.295 1.00 93.00 331 ARG A C 1
ATOM 2574 O O . ARG A 1 331 ? -11.145 -5.379 18.490 1.00 93.00 331 ARG A O 1
ATOM 2581 N N . LEU A 1 332 ? -8.973 -5.237 18.993 1.00 91.81 332 LEU A N 1
ATOM 2582 C CA . LEU A 1 332 ? -8.569 -4.808 17.659 1.00 91.81 332 LEU A CA 1
ATOM 2583 C C . LEU A 1 332 ? -7.960 -5.999 16.923 1.00 91.81 332 LEU A C 1
ATOM 2585 O O . LEU A 1 332 ? -7.133 -6.711 17.497 1.00 91.81 332 LEU A O 1
ATOM 2589 N N . ALA A 1 333 ? -8.372 -6.213 15.679 1.00 90.06 333 ALA A N 1
ATOM 2590 C CA . ALA A 1 333 ? -7.690 -7.102 14.750 1.00 90.06 333 ALA A CA 1
ATOM 2591 C C . ALA A 1 333 ? -7.170 -6.267 13.590 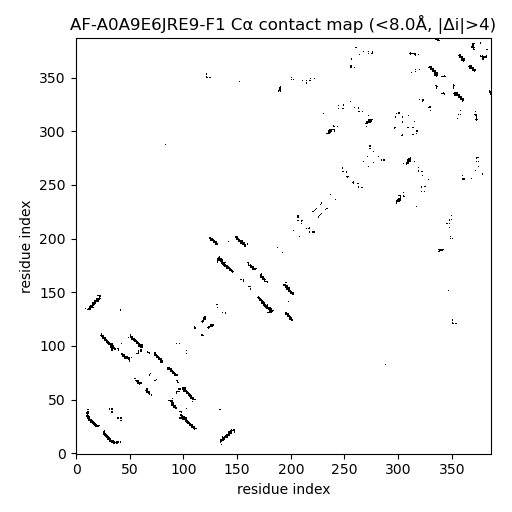1.00 90.06 333 ALA A C 1
ATOM 2593 O O . ALA A 1 333 ? -7.928 -5.561 12.938 1.00 90.06 333 ALA A O 1
ATOM 2594 N N . LEU A 1 334 ? -5.868 -6.339 13.364 1.00 87.44 334 LEU A N 1
ATOM 2595 C CA . LEU A 1 334 ? -5.233 -5.684 12.234 1.00 87.44 334 LEU A CA 1
ATOM 2596 C C . LEU A 1 334 ? -5.236 -6.650 11.073 1.00 87.44 334 LEU A C 1
ATOM 2598 O O . LEU A 1 334 ? -4.910 -7.829 11.249 1.00 87.44 334 LEU A O 1
ATOM 2602 N N . VAL A 1 335 ? -5.638 -6.144 9.922 1.00 86.19 335 VAL A N 1
ATOM 2603 C CA . VAL A 1 335 ? -5.836 -6.942 8.724 1.00 86.19 335 VAL A CA 1
ATOM 2604 C C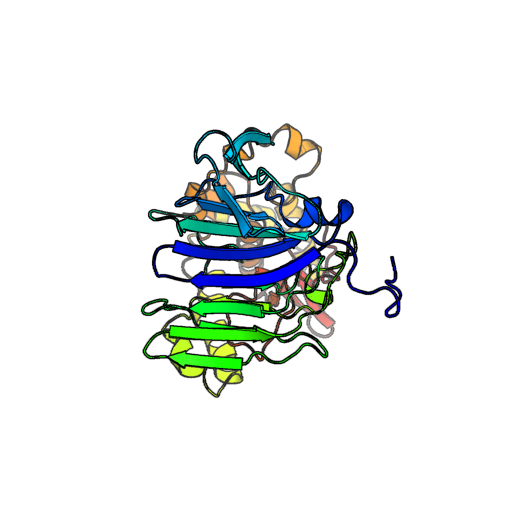 . VAL A 1 335 ? -5.142 -6.280 7.545 1.00 86.19 335 VAL A C 1
ATOM 2606 O O . VAL A 1 335 ? -4.803 -5.096 7.573 1.00 86.19 335 VAL A O 1
ATOM 2609 N N . GLN A 1 336 ? -4.899 -7.096 6.528 1.00 83.50 336 GLN A N 1
ATOM 2610 C CA . GLN A 1 336 ? -4.377 -6.669 5.243 1.00 83.50 336 GLN A CA 1
ATOM 2611 C C . GLN A 1 336 ? -5.517 -6.736 4.239 1.00 83.50 336 GLN A C 1
ATOM 2613 O O . GLN A 1 336 ? -6.086 -7.813 4.037 1.00 83.50 336 GLN A O 1
ATOM 2618 N N . ASP A 1 337 ? -5.819 -5.615 3.602 1.00 77.12 337 ASP A N 1
ATOM 2619 C CA . ASP A 1 337 ? -6.757 -5.567 2.484 1.00 77.12 337 ASP A CA 1
ATOM 2620 C C . ASP A 1 337 ? -6.225 -6.428 1.323 1.00 77.12 337 ASP A C 1
ATOM 2622 O O . ASP A 1 337 ? -5.114 -6.209 0.823 1.00 77.12 337 ASP A O 1
ATOM 2626 N N . ARG A 1 338 ? -7.008 -7.424 0.887 1.00 70.94 338 ARG A N 1
ATOM 2627 C CA . ARG A 1 338 ? -6.666 -8.340 -0.220 1.00 70.94 338 ARG A CA 1
ATOM 2628 C C . ARG A 1 338 ? -6.625 -7.707 -1.590 1.00 70.94 338 ARG A C 1
ATOM 2630 O O . ARG A 1 338 ? -6.062 -8.309 -2.508 1.00 70.94 338 ARG A O 1
ATOM 2637 N N . THR A 1 339 ? -7.203 -6.529 -1.760 1.00 69.75 339 THR A N 1
ATOM 2638 C CA . THR A 1 339 ? -6.994 -5.758 -2.984 1.00 69.75 339 THR A CA 1
ATOM 2639 C C . THR A 1 339 ? -5.562 -5.225 -3.049 1.00 69.75 339 THR A C 1
ATOM 2641 O O . THR A 1 339 ? -5.036 -5.025 -4.144 1.00 69.75 339 THR A O 1
ATOM 2644 N N . ARG A 1 340 ? -4.902 -5.077 -1.891 1.00 71.00 340 ARG A N 1
ATOM 2645 C CA . ARG A 1 340 ? -3.548 -4.530 -1.756 1.00 71.00 340 ARG A CA 1
ATOM 2646 C C . ARG A 1 340 ? -2.473 -5.585 -1.515 1.00 71.00 340 ARG A C 1
ATOM 2648 O O . ARG A 1 340 ? -1.377 -5.436 -2.040 1.00 71.00 340 ARG A O 1
ATOM 2655 N N . GLY A 1 341 ? -2.761 -6.653 -0.773 1.00 76.50 341 GLY A N 1
ATOM 2656 C CA . GLY A 1 341 ? -1.748 -7.644 -0.405 1.00 76.50 341 GLY A CA 1
ATOM 2657 C C . GLY A 1 341 ? -2.307 -8.922 0.217 1.00 76.50 341 GLY A C 1
ATOM 2658 O O . GLY A 1 341 ? -3.480 -9.023 0.551 1.00 76.50 341 GLY A O 1
ATOM 2659 N N . LEU A 1 342 ? -1.447 -9.926 0.397 1.00 79.06 342 LEU A N 1
ATOM 2660 C CA . LEU A 1 342 ? -1.743 -11.068 1.268 1.00 79.06 342 LEU A CA 1
ATOM 2661 C C . LEU A 1 342 ? -0.881 -10.957 2.515 1.00 79.06 342 LEU A C 1
ATOM 2663 O O . LEU A 1 342 ? 0.336 -10.818 2.399 1.00 79.06 342 LEU A O 1
ATOM 2667 N N . LEU A 1 343 ? -1.493 -11.099 3.690 1.00 84.12 343 LEU A N 1
ATOM 2668 C CA . LEU A 1 343 ? -0.755 -11.123 4.945 1.00 84.12 343 LEU A CA 1
ATOM 2669 C C . LEU A 1 343 ? 0.201 -12.322 4.989 1.00 84.12 343 LEU A C 1
ATOM 2671 O O . LEU A 1 343 ? -0.222 -13.479 4.900 1.00 84.12 343 LEU A O 1
ATOM 2675 N N . ARG A 1 344 ? 1.495 -12.059 5.196 1.00 86.19 344 ARG A N 1
ATOM 2676 C CA . ARG A 1 344 ? 2.524 -13.090 5.363 1.00 86.19 344 ARG A CA 1
ATOM 2677 C C . ARG A 1 344 ? 3.213 -12.915 6.707 1.00 86.19 344 ARG A C 1
ATOM 2679 O O . ARG A 1 344 ? 4.213 -12.213 6.826 1.00 86.19 344 ARG A O 1
ATOM 2686 N N . LEU A 1 345 ? 2.734 -13.641 7.717 1.00 88.12 345 LEU A N 1
ATOM 2687 C CA . LEU A 1 345 ? 3.344 -13.642 9.055 1.00 88.12 345 LEU A CA 1
ATOM 2688 C C . LEU A 1 345 ? 4.795 -14.155 9.059 1.00 88.12 345 LEU A C 1
ATOM 2690 O O . LEU A 1 345 ? 5.556 -13.854 9.974 1.00 88.12 345 LEU A O 1
ATOM 2694 N N . SER A 1 346 ? 5.205 -14.885 8.018 1.00 88.25 346 SER A N 1
ATOM 2695 C CA . SER A 1 346 ? 6.600 -15.282 7.809 1.00 88.25 346 SER A CA 1
ATOM 2696 C C . SER A 1 346 ? 7.522 -14.117 7.438 1.00 88.25 346 SER A C 1
ATOM 2698 O O . SER A 1 346 ? 8.741 -14.279 7.452 1.00 88.25 346 SER A O 1
ATOM 2700 N N . VAL A 1 347 ? 6.965 -12.966 7.059 1.00 89.88 347 VAL A N 1
ATOM 2701 C CA . VAL A 1 347 ? 7.727 -11.768 6.726 1.00 89.88 347 VAL A CA 1
ATOM 2702 C C . VAL A 1 347 ? 7.582 -10.759 7.860 1.00 89.88 347 VAL A C 1
ATOM 2704 O O . VAL A 1 347 ? 6.473 -10.291 8.096 1.00 89.88 347 VAL A O 1
ATOM 2707 N N . PRO A 1 348 ? 8.668 -10.385 8.555 1.00 91.00 348 PRO A N 1
ATOM 2708 C CA . PRO A 1 348 ? 8.621 -9.437 9.663 1.00 91.00 348 PRO A CA 1
ATOM 2709 C C . PRO A 1 348 ? 8.506 -8.002 9.129 1.00 91.00 348 PRO A C 1
ATOM 2711 O O . PRO A 1 348 ? 9.422 -7.197 9.274 1.00 91.00 348 PRO A O 1
ATOM 2714 N N . ASN A 1 349 ? 7.383 -7.689 8.488 1.00 88.69 349 ASN A N 1
ATOM 2715 C CA . ASN A 1 349 ? 7.033 -6.364 7.993 1.00 88.69 349 ASN A CA 1
ATOM 2716 C C . ASN A 1 349 ? 5.728 -5.927 8.662 1.00 88.69 349 ASN A C 1
ATOM 2718 O O . ASN A 1 349 ? 4.660 -6.422 8.301 1.00 88.69 349 ASN A O 1
ATOM 2722 N N . VAL A 1 350 ? 5.811 -5.005 9.625 1.00 86.94 350 VAL A N 1
ATOM 2723 C CA . VAL A 1 350 ? 4.622 -4.484 10.317 1.00 86.94 350 VAL A CA 1
ATOM 2724 C C . VAL A 1 350 ? 3.673 -3.733 9.399 1.00 86.94 350 VAL A C 1
ATOM 2726 O O . VAL A 1 350 ? 2.489 -3.708 9.693 1.00 86.94 350 VAL A O 1
ATOM 2729 N N . PHE A 1 351 ? 4.152 -3.193 8.279 1.00 85.38 351 PHE A N 1
ATOM 2730 C CA . PHE A 1 351 ? 3.359 -2.396 7.343 1.00 85.38 351 PHE A CA 1
ATOM 2731 C C . PHE A 1 351 ? 2.479 -3.236 6.404 1.00 85.38 351 PHE A C 1
ATOM 2733 O O . PHE A 1 351 ? 1.746 -2.671 5.601 1.00 85.38 351 PHE A O 1
ATOM 2740 N N . GLN A 1 352 ? 2.500 -4.569 6.543 1.00 86.19 352 GLN A N 1
ATOM 2741 C CA . GLN A 1 352 ? 1.530 -5.489 5.921 1.00 86.19 352 GLN A CA 1
ATOM 2742 C C . GLN A 1 352 ? 0.147 -5.441 6.583 1.00 86.19 352 GLN A C 1
ATOM 2744 O O . GLN A 1 352 ? -0.616 -6.389 6.466 1.00 86.19 352 GLN A O 1
ATOM 2749 N N . MET A 1 353 ? -0.149 -4.442 7.401 1.00 85.56 353 MET A N 1
ATOM 2750 C CA . MET A 1 353 ? -1.481 -4.275 7.955 1.00 85.56 353 MET A CA 1
ATOM 2751 C C . MET A 1 353 ? -1.883 -2.848 7.667 1.00 85.56 353 MET A C 1
ATOM 2753 O O . MET A 1 353 ? -1.164 -1.917 8.040 1.00 85.56 353 MET A O 1
ATOM 2757 N N . ASP A 1 354 ? -2.997 -2.685 6.981 1.00 78.69 354 ASP A N 1
ATOM 2758 C CA . ASP A 1 354 ? -3.455 -1.390 6.504 1.00 78.69 354 ASP A CA 1
ATOM 2759 C C . ASP A 1 354 ? -4.922 -1.114 6.810 1.00 78.69 354 ASP A C 1
ATOM 2761 O O . ASP A 1 354 ? -5.396 -0.024 6.492 1.00 78.69 354 ASP A O 1
ATOM 2765 N N . ASP A 1 355 ? -5.588 -2.043 7.500 1.00 83.38 355 ASP A N 1
ATOM 2766 C CA . ASP A 1 355 ? -6.907 -1.824 8.077 1.00 83.38 355 ASP A CA 1
ATOM 2767 C C . ASP A 1 355 ? -7.040 -2.417 9.492 1.00 83.38 355 ASP A C 1
ATOM 2769 O O . ASP A 1 355 ? -6.219 -3.221 9.962 1.00 83.38 355 ASP A O 1
ATOM 2773 N N . VAL A 1 356 ? -8.087 -1.993 10.196 1.00 86.81 356 VAL A N 1
ATOM 2774 C CA . VAL A 1 356 ? -8.429 -2.413 11.551 1.00 86.81 356 VAL A CA 1
ATOM 2775 C C . VAL A 1 356 ? -9.896 -2.817 11.650 1.00 86.81 356 VAL A C 1
ATOM 2777 O O . VAL A 1 356 ? -10.824 -2.045 11.419 1.00 86.81 356 VAL A O 1
ATOM 2780 N N . LEU A 1 357 ? -10.110 -4.038 12.122 1.00 91.69 357 LEU A N 1
ATOM 2781 C CA . LEU A 1 357 ? -11.409 -4.512 12.560 1.00 91.69 357 LEU A CA 1
ATOM 2782 C C . LEU A 1 357 ? -11.562 -4.271 14.062 1.00 91.69 357 LEU A C 1
ATOM 2784 O O . LEU A 1 357 ? -10.691 -4.605 14.875 1.00 91.69 357 LEU A O 1
ATOM 2788 N N . VAL A 1 358 ? -12.715 -3.734 14.439 1.00 94.12 358 VAL A N 1
ATOM 2789 C CA . VAL A 1 358 ? -13.101 -3.472 15.823 1.00 94.12 358 VAL A CA 1
ATOM 2790 C C . VAL A 1 358 ? -14.024 -4.592 16.289 1.00 94.12 358 VAL A C 1
ATOM 2792 O O . VAL A 1 358 ? -15.184 -4.689 15.898 1.00 94.12 358 VAL A O 1
ATOM 2795 N N . GLY A 1 359 ? -13.487 -5.473 17.119 1.00 95.19 359 GLY A N 1
ATOM 2796 C CA . GLY A 1 359 ? -14.172 -6.623 17.684 1.00 95.19 359 GLY A CA 1
ATOM 2797 C C . GLY A 1 359 ? -14.855 -6.297 19.004 1.00 95.19 359 GLY A C 1
ATOM 2798 O O . GLY A 1 359 ? -14.204 -5.880 19.959 1.00 95.19 359 GLY A O 1
ATOM 2799 N N . VAL A 1 360 ? -16.152 -6.561 19.106 1.00 96.44 360 VAL A N 1
ATOM 2800 C CA . VAL A 1 360 ? -16.938 -6.410 20.333 1.00 96.44 360 VAL A CA 1
ATOM 2801 C C . VAL A 1 360 ? -17.169 -7.789 20.952 1.00 96.44 360 VAL A C 1
ATOM 2803 O O . VAL A 1 360 ? -17.869 -8.614 20.356 1.00 96.44 360 VAL A O 1
ATOM 2806 N N . PRO A 1 361 ? -16.575 -8.087 22.124 1.00 94.56 361 PRO A N 1
ATOM 2807 C CA . PRO A 1 361 ? -16.800 -9.357 22.800 1.00 94.56 361 PRO A CA 1
ATOM 2808 C C . PRO A 1 361 ? -18.272 -9.532 23.181 1.00 94.56 361 PRO A C 1
ATOM 2810 O O . PRO A 1 361 ? -18.863 -8.681 23.844 1.00 94.56 361 PRO A O 1
ATOM 2813 N N . MET A 1 362 ? -18.846 -10.669 22.806 1.00 91.81 362 MET A N 1
ATOM 2814 C CA . MET A 1 362 ? -20.194 -11.078 23.178 1.00 91.81 362 MET A CA 1
ATOM 2815 C C . MET A 1 362 ? -20.094 -12.287 24.113 1.00 91.81 362 MET A C 1
ATOM 2817 O O . MET A 1 362 ? -19.758 -13.385 23.649 1.00 91.81 362 MET A O 1
ATOM 2821 N N . PRO A 1 363 ? -20.380 -12.135 25.419 1.00 86.19 363 PRO A N 1
ATOM 2822 C CA . PRO A 1 363 ? -20.368 -13.256 26.354 1.00 86.19 363 PRO A CA 1
ATOM 2823 C C . PRO A 1 363 ? -21.192 -14.436 25.815 1.00 86.19 363 PRO A C 1
ATOM 2825 O O . PRO A 1 363 ? -22.346 -14.270 25.424 1.00 86.19 363 PRO A O 1
ATOM 2828 N N . GLY A 1 364 ? -20.568 -15.614 25.715 1.00 88.69 364 GLY A N 1
ATOM 2829 C CA . GLY A 1 364 ? -21.195 -16.837 25.195 1.00 88.69 364 GLY A CA 1
ATOM 2830 C C . GLY A 1 364 ? -21.429 -16.904 23.676 1.00 88.69 364 GLY A C 1
ATOM 2831 O O . GLY A 1 364 ? -21.893 -17.938 23.206 1.00 88.69 364 GLY A O 1
ATOM 2832 N N . ARG A 1 365 ? -21.112 -15.856 22.897 1.00 89.44 365 ARG A N 1
ATOM 2833 C CA . ARG A 1 365 ? -21.370 -15.787 21.436 1.00 89.44 365 ARG A CA 1
ATOM 2834 C C . ARG A 1 365 ? -20.150 -15.417 20.580 1.00 89.44 365 ARG A C 1
ATOM 2836 O O . ARG A 1 365 ? -20.271 -15.303 19.367 1.00 89.44 365 ARG A O 1
ATOM 2843 N N . GLY A 1 366 ? -18.974 -15.242 21.183 1.00 90.56 366 GLY A N 1
ATOM 2844 C CA . GLY A 1 366 ? -17.735 -14.937 20.460 1.00 90.56 366 GLY A CA 1
ATOM 2845 C C . GLY A 1 366 ? -17.470 -13.437 20.338 1.00 90.56 366 GLY A C 1
ATOM 2846 O O . GLY A 1 366 ? -17.587 -12.709 21.322 1.00 90.56 366 GLY A O 1
ATOM 2847 N N . ILE A 1 367 ? -17.049 -12.977 19.159 1.00 93.69 367 ILE A N 1
ATOM 2848 C CA . ILE A 1 367 ? -16.698 -11.574 18.891 1.00 93.69 367 ILE A CA 1
ATOM 2849 C C . ILE A 1 367 ? -17.480 -11.106 17.665 1.00 93.69 367 ILE A C 1
ATOM 2851 O O . ILE A 1 367 ? -17.446 -11.766 16.629 1.00 93.69 367 ILE A O 1
ATOM 2855 N N . LEU A 1 368 ? -18.160 -9.966 17.782 1.00 93.81 368 LEU A N 1
ATOM 2856 C CA . LEU A 1 368 ? -18.735 -9.257 16.643 1.00 93.81 368 LEU A CA 1
ATOM 2857 C C . LEU A 1 368 ? -17.658 -8.358 16.038 1.00 93.81 368 LEU A C 1
ATOM 2859 O O . LEU A 1 368 ? -17.244 -7.402 16.686 1.00 93.81 368 LEU A O 1
ATOM 2863 N N . TRP A 1 369 ? -17.217 -8.644 14.817 1.00 93.50 369 TRP A N 1
ATOM 2864 C CA . TRP A 1 369 ? -16.283 -7.778 14.098 1.00 93.50 369 TRP A CA 1
ATOM 2865 C C . TRP A 1 369 ? -17.034 -6.683 13.339 1.00 93.50 369 TRP A C 1
ATOM 2867 O O . TRP A 1 369 ? -18.026 -6.950 12.657 1.00 93.50 369 TRP A O 1
ATOM 2877 N N . LEU A 1 370 ? -16.564 -5.451 13.498 1.00 93.56 370 LEU A N 1
ATOM 2878 C CA . LEU A 1 370 ? -17.095 -4.242 12.881 1.00 93.56 370 LEU A CA 1
ATOM 2879 C C . LEU A 1 370 ? -15.966 -3.516 12.158 1.00 93.56 370 LEU A C 1
ATOM 2881 O O . LEU A 1 370 ? -14.825 -3.537 12.615 1.00 93.56 370 LEU A O 1
ATOM 2885 N N . GLU A 1 371 ? -16.303 -2.828 11.076 1.00 91.44 371 GLU A N 1
ATOM 2886 C CA . GLU A 1 371 ? -15.347 -2.090 10.257 1.00 91.44 371 GLU A CA 1
ATOM 2887 C C . GLU A 1 371 ? -15.821 -0.644 10.076 1.00 91.44 371 GLU A C 1
ATOM 2889 O O . GLU A 1 371 ? -16.541 -0.327 9.129 1.00 91.44 371 GLU A O 1
ATOM 2894 N N . PRO A 1 372 ? -15.477 0.256 11.014 1.00 91.31 372 PRO A N 1
ATOM 2895 C CA . PRO A 1 372 ? -16.031 1.611 11.039 1.00 91.31 372 PRO A CA 1
ATOM 2896 C C . PRO A 1 372 ? -15.603 2.470 9.849 1.00 91.31 372 PRO A C 1
ATOM 2898 O O . PRO A 1 372 ? -16.260 3.457 9.521 1.00 91.31 372 PRO A O 1
ATOM 2901 N N . GLY A 1 373 ? -14.487 2.103 9.217 1.00 87.94 373 GLY A N 1
ATOM 2902 C CA . GLY A 1 373 ? -13.977 2.764 8.027 1.00 87.94 373 GLY A CA 1
ATOM 2903 C C . GLY A 1 373 ? -14.800 2.479 6.770 1.00 87.94 373 GLY A C 1
ATOM 2904 O O . GLY A 1 373 ? -14.839 3.332 5.883 1.00 87.94 373 GLY A O 1
ATOM 2905 N N . LEU A 1 374 ? -15.511 1.345 6.710 1.00 86.88 374 LEU A N 1
ATOM 2906 C CA . LEU A 1 374 ? -16.315 0.927 5.561 1.00 86.88 374 LEU A CA 1
ATOM 2907 C C . LEU A 1 374 ? -17.812 1.064 5.845 1.00 86.88 374 LEU A C 1
ATOM 2909 O O . LEU A 1 374 ? -18.474 0.147 6.323 1.00 86.88 374 LEU A O 1
ATOM 2913 N N . ARG A 1 375 ? -18.387 2.199 5.439 1.00 82.25 375 ARG A N 1
ATOM 2914 C CA . ARG A 1 375 ? -19.805 2.548 5.657 1.00 82.25 375 ARG A CA 1
ATOM 2915 C C . ARG A 1 375 ? -20.820 1.481 5.207 1.00 82.25 375 ARG A C 1
ATOM 2917 O O . ARG A 1 375 ? -21.920 1.410 5.749 1.00 82.25 375 ARG A O 1
ATOM 2924 N N . TYR A 1 376 ? -20.491 0.691 4.186 1.00 80.94 376 TYR A N 1
ATOM 2925 C CA . TYR A 1 376 ? -21.390 -0.327 3.626 1.00 80.94 376 TYR A CA 1
ATOM 2926 C C . TYR A 1 376 ? -21.061 -1.754 4.085 1.00 80.94 376 TYR A C 1
ATOM 2928 O O . TYR A 1 376 ? -21.732 -2.694 3.654 1.00 80.94 376 TYR A O 1
ATOM 2936 N N . ALA A 1 377 ? -20.066 -1.932 4.960 1.00 82.31 377 ALA A N 1
ATOM 2937 C CA . ALA A 1 377 ? -19.784 -3.222 5.568 1.00 82.31 377 ALA A CA 1
ATOM 2938 C C . ALA A 1 377 ? -20.884 -3.566 6.583 1.00 82.31 377 ALA A C 1
ATOM 2940 O O . ALA A 1 377 ? -21.195 -2.804 7.501 1.00 82.31 377 ALA A O 1
ATOM 2941 N N . ALA A 1 378 ? -21.511 -4.726 6.407 1.00 78.56 378 ALA A N 1
ATOM 2942 C CA . ALA A 1 378 ? -22.529 -5.194 7.333 1.00 78.56 378 ALA A CA 1
ATOM 2943 C C . ALA A 1 378 ? -21.878 -5.697 8.640 1.00 78.56 378 ALA A C 1
ATOM 2945 O O . ALA A 1 378 ? -20.911 -6.458 8.579 1.00 78.56 378 ALA A O 1
ATOM 2946 N N . PRO A 1 379 ? -22.418 -5.351 9.825 1.00 77.56 379 PRO A N 1
ATOM 2947 C CA . PRO A 1 379 ? -21.917 -5.857 11.100 1.00 77.56 379 PRO A CA 1
ATOM 2948 C C . PRO A 1 379 ? -21.781 -7.383 11.133 1.00 77.56 379 PRO A C 1
ATOM 2950 O O . PRO A 1 379 ? -22.720 -8.099 10.788 1.00 77.56 379 PRO A O 1
ATOM 2953 N N . GLY A 1 380 ? -20.627 -7.885 11.577 1.00 66.88 380 GLY A N 1
ATOM 2954 C CA . GLY A 1 380 ? -20.360 -9.323 11.682 1.00 66.88 380 GLY A CA 1
ATOM 2955 C C . GLY A 1 380 ? -20.008 -10.011 10.364 1.00 66.88 380 GLY A C 1
ATOM 2956 O O . GLY A 1 380 ? -19.572 -11.162 10.392 1.00 66.88 380 GLY A O 1
ATOM 2957 N N . LEU A 1 381 ? -20.125 -9.317 9.230 1.00 70.06 381 LEU A N 1
ATOM 2958 C CA . LEU A 1 381 ? -19.526 -9.737 7.974 1.00 70.06 381 LEU A CA 1
ATOM 2959 C C . LEU A 1 381 ? -18.179 -9.041 7.842 1.00 70.06 381 LEU A C 1
ATOM 2961 O O . LEU A 1 381 ? -18.086 -7.883 7.450 1.00 70.06 381 LEU A O 1
ATOM 2965 N N . VAL A 1 382 ? -17.124 -9.778 8.176 1.00 65.44 382 VAL A N 1
ATOM 2966 C CA . VAL A 1 382 ? -15.771 -9.395 7.782 1.00 65.44 382 VAL A CA 1
ATOM 2967 C C . VAL A 1 382 ? -15.739 -9.404 6.259 1.00 65.44 382 VAL A C 1
ATOM 2969 O O . VAL A 1 382 ? -16.108 -10.427 5.665 1.00 65.44 382 VAL A O 1
ATOM 2972 N N . HIS A 1 383 ? -15.353 -8.279 5.646 1.00 60.41 383 HIS A N 1
ATOM 2973 C CA . HIS A 1 383 ? -15.293 -8.157 4.192 1.00 60.41 383 HIS A CA 1
ATOM 2974 C C . HIS A 1 383 ? -14.553 -9.373 3.599 1.00 60.41 383 HIS A C 1
ATOM 2976 O O . HIS A 1 383 ? -13.550 -9.804 4.178 1.00 60.41 383 HIS A O 1
ATOM 2982 N N . PRO A 1 384 ? -15.016 -9.963 2.478 1.00 57.75 384 PRO A N 1
ATOM 2983 C CA . PRO A 1 384 ? -14.336 -11.103 1.851 1.00 57.75 384 PRO A CA 1
ATOM 2984 C C . PRO A 1 384 ? -12.854 -10.828 1.560 1.00 57.75 384 PRO A C 1
ATOM 2986 O O . PRO A 1 384 ? -12.031 -11.748 1.537 1.00 57.75 384 PRO A O 1
ATOM 2989 N N . ASP A 1 385 ? -12.511 -9.546 1.415 1.00 54.72 385 ASP A N 1
ATOM 2990 C CA . ASP A 1 385 ? -11.143 -9.079 1.221 1.00 54.72 385 ASP A CA 1
ATOM 2991 C C . ASP A 1 385 ? -10.262 -9.183 2.481 1.00 54.72 385 ASP A C 1
ATOM 2993 O O . ASP A 1 385 ? -9.082 -8.874 2.406 1.00 54.72 385 ASP A O 1
ATOM 2997 N N . TYR A 1 386 ? -10.767 -9.703 3.605 1.00 47.97 386 TYR A N 1
ATOM 2998 C CA . TYR A 1 386 ? -9.964 -10.020 4.797 1.00 47.97 386 TYR A CA 1
ATOM 2999 C C . TYR A 1 386 ? -10.023 -11.495 5.236 1.00 47.97 386 TYR A C 1
ATOM 3001 O O . TYR A 1 386 ? -9.286 -11.868 6.147 1.00 47.97 386 TYR A O 1
ATOM 3009 N N . GLN A 1 387 ? -10.895 -12.326 4.641 1.00 45.72 387 GLN A N 1
ATOM 3010 C CA . GLN A 1 387 ? -11.163 -13.716 5.078 1.00 45.72 387 GLN A CA 1
ATOM 3011 C C . GLN A 1 387 ? -10.288 -14.761 4.411 1.00 45.72 387 GLN A C 1
ATOM 3013 O O . GLN A 1 387 ? -9.217 -15.139 4.926 1.00 45.72 387 GLN A O 1
#

pLDDT: mean 82.26, std 15.26, range [29.05, 98.31]